Protein AF-A0A1J8QH80-F1 (afdb_monomer_lite)

Structure (mmCIF, N/CA/C/O backbone):
data_AF-A0A1J8QH80-F1
#
_entry.id   AF-A0A1J8QH80-F1
#
loop_
_atom_site.group_PDB
_atom_site.id
_atom_site.type_symbol
_atom_site.label_atom_id
_atom_site.label_alt_id
_atom_site.label_comp_id
_atom_site.label_asym_id
_atom_site.label_entity_id
_atom_site.label_seq_id
_atom_site.pdbx_PDB_ins_code
_atom_site.Cartn_x
_atom_site.Cartn_y
_atom_site.Cartn_z
_atom_site.occupancy
_atom_site.B_iso_or_equiv
_atom_site.auth_seq_id
_atom_site.auth_comp_id
_atom_site.auth_asym_id
_atom_site.auth_atom_id
_atom_site.pdbx_PDB_model_num
ATOM 1 N N . MET A 1 1 ? 34.191 3.403 3.004 1.00 44.31 1 MET A N 1
ATOM 2 C CA . MET A 1 1 ? 34.125 2.076 3.653 1.00 44.31 1 MET A CA 1
ATOM 3 C C . MET A 1 1 ? 33.315 2.224 4.932 1.00 44.31 1 MET A C 1
ATOM 5 O O . MET A 1 1 ? 33.420 3.294 5.523 1.00 44.31 1 MET A O 1
ATOM 9 N N . PRO A 1 2 ? 32.474 1.250 5.320 1.00 53.03 2 PRO A N 1
ATOM 10 C CA . PRO A 1 2 ? 31.745 1.329 6.585 1.00 53.03 2 PRO A CA 1
ATOM 11 C C . PRO A 1 2 ? 32.733 1.402 7.755 1.00 53.03 2 PRO A C 1
ATOM 13 O O . PRO A 1 2 ? 33.783 0.758 7.711 1.00 53.03 2 PRO A O 1
ATOM 16 N N . SER A 1 3 ? 32.410 2.203 8.772 1.00 62.72 3 SER A N 1
ATOM 17 C CA . SER A 1 3 ? 33.204 2.278 9.999 1.00 62.72 3 SER A CA 1
ATOM 18 C C . SER A 1 3 ? 33.305 0.889 10.642 1.00 62.72 3 SER A C 1
ATOM 20 O O . SER A 1 3 ? 32.328 0.136 10.600 1.00 62.72 3 SER A O 1
ATOM 22 N N . PRO A 1 4 ? 34.460 0.518 11.215 1.00 70.25 4 PRO A N 1
ATOM 23 C CA . PRO A 1 4 ? 34.603 -0.773 11.865 1.00 70.25 4 PRO A CA 1
ATOM 24 C C . PRO A 1 4 ? 33.692 -0.851 13.098 1.00 70.25 4 PRO A C 1
ATOM 26 O O . PRO A 1 4 ? 33.633 0.081 13.897 1.00 70.25 4 PRO A O 1
ATOM 29 N N . VAL A 1 5 ? 32.965 -1.963 13.227 1.00 77.00 5 VAL A N 1
ATOM 30 C CA . VAL A 1 5 ? 31.965 -2.194 14.279 1.00 77.00 5 VAL A CA 1
ATOM 31 C C . VAL A 1 5 ? 32.164 -3.586 14.868 1.00 77.00 5 VAL A C 1
ATOM 33 O O . VAL A 1 5 ? 32.334 -4.551 14.121 1.00 77.00 5 VAL A O 1
ATOM 36 N N . ILE A 1 6 ? 32.103 -3.692 16.195 1.00 76.94 6 ILE A N 1
ATOM 37 C CA . ILE A 1 6 ? 32.026 -4.966 16.916 1.00 76.94 6 ILE A CA 1
ATOM 38 C C . ILE A 1 6 ? 30.553 -5.328 17.106 1.00 76.94 6 ILE A C 1
ATOM 40 O O . ILE A 1 6 ? 29.747 -4.502 17.543 1.00 76.94 6 ILE A O 1
ATOM 44 N N . ASN A 1 7 ? 30.200 -6.574 16.800 1.00 77.38 7 ASN A N 1
ATOM 45 C CA . ASN A 1 7 ? 28.838 -7.066 16.985 1.00 77.38 7 ASN A CA 1
ATOM 46 C C . ASN A 1 7 ? 28.677 -7.701 18.365 1.00 77.38 7 ASN A C 1
ATOM 48 O O . ASN A 1 7 ? 29.505 -8.504 18.783 1.00 77.38 7 ASN A O 1
ATOM 52 N N . ILE A 1 8 ? 27.583 -7.402 19.052 1.00 77.81 8 ILE A N 1
ATOM 53 C CA . ILE A 1 8 ? 27.160 -8.109 20.258 1.00 77.81 8 ILE A CA 1
ATOM 54 C C . ILE A 1 8 ? 25.885 -8.857 19.925 1.00 77.81 8 ILE A C 1
ATOM 56 O O . ILE A 1 8 ? 24.910 -8.262 19.466 1.00 77.81 8 ILE A O 1
ATOM 60 N N . THR A 1 9 ? 25.905 -10.155 20.181 1.00 81.12 9 THR A N 1
ATOM 61 C CA . THR A 1 9 ? 24.781 -11.047 19.954 1.00 81.12 9 THR A CA 1
ATOM 62 C C . THR A 1 9 ? 24.302 -11.605 21.283 1.00 81.12 9 THR A C 1
ATOM 64 O O . THR A 1 9 ? 25.061 -12.281 21.978 1.00 81.12 9 THR A O 1
ATOM 67 N N . ILE A 1 10 ? 23.043 -11.344 21.633 1.00 79.56 10 ILE A N 1
ATOM 68 C CA . ILE A 1 10 ? 22.404 -11.869 22.845 1.00 79.56 10 ILE A CA 1
ATOM 69 C C . ILE A 1 10 ? 21.341 -12.892 22.435 1.00 79.56 10 ILE A C 1
ATOM 71 O O . ILE A 1 10 ? 20.421 -12.558 21.688 1.00 79.56 10 ILE A O 1
ATOM 75 N N . HIS A 1 11 ? 21.456 -14.126 22.933 1.00 78.81 11 HIS A N 1
ATOM 76 C CA . HIS A 1 11 ? 20.501 -15.214 22.701 1.00 78.81 11 HIS A CA 1
ATOM 77 C C . HIS A 1 11 ? 19.674 -15.522 23.955 1.00 78.81 11 HIS A C 1
ATOM 79 O O . HIS A 1 11 ? 20.232 -15.831 25.011 1.00 78.81 11 HIS A O 1
ATOM 85 N N . LYS A 1 12 ? 18.341 -15.530 23.816 1.00 76.50 12 LYS A N 1
ATOM 86 C CA . LYS A 1 12 ? 17.386 -16.008 24.836 1.00 76.50 12 LYS A CA 1
ATOM 87 C C . LYS A 1 12 ? 16.211 -16.718 24.158 1.00 76.50 12 LYS A C 1
ATOM 89 O O . LYS A 1 12 ? 15.495 -16.092 23.395 1.00 76.50 12 LYS A O 1
ATOM 94 N N . GLN A 1 13 ? 15.971 -18.001 24.450 1.00 61.62 13 GLN A N 1
ATOM 95 C CA . GLN A 1 13 ? 14.766 -18.744 24.004 1.00 61.62 13 GLN A CA 1
ATOM 96 C C . GLN A 1 13 ? 14.352 -18.493 22.537 1.00 61.62 13 GLN A C 1
ATOM 98 O O . GLN A 1 13 ? 13.203 -18.155 22.267 1.00 61.62 13 GLN A O 1
ATOM 103 N N . ASN A 1 14 ? 15.283 -18.641 21.591 1.00 61.81 14 ASN A N 1
ATOM 104 C CA . ASN A 1 14 ? 15.071 -18.421 20.148 1.00 61.81 14 ASN A CA 1
ATOM 105 C C . ASN A 1 14 ? 14.897 -16.959 19.697 1.00 61.81 14 ASN A C 1
ATOM 107 O O . ASN A 1 14 ? 14.688 -16.723 18.510 1.00 61.81 14 ASN A O 1
ATOM 111 N N . THR A 1 15 ? 15.030 -15.975 20.588 1.00 69.81 15 THR A N 1
ATOM 112 C CA . THR A 1 15 ? 15.207 -14.573 20.196 1.00 69.81 15 THR A CA 1
ATOM 113 C C . THR A 1 15 ? 16.693 -14.226 20.156 1.00 69.81 15 THR A C 1
ATOM 115 O O . THR A 1 15 ? 17.483 -14.665 20.999 1.00 69.81 15 THR A O 1
ATOM 118 N N . MET A 1 16 ? 17.074 -13.477 19.122 1.00 75.31 16 MET A N 1
ATOM 119 C CA . MET A 1 16 ? 18.436 -13.015 18.880 1.00 75.31 16 MET A CA 1
ATOM 120 C C . MET A 1 16 ? 18.392 -11.497 18.773 1.00 75.31 16 MET A C 1
ATOM 122 O O . MET A 1 16 ? 17.654 -10.957 17.948 1.00 75.31 16 MET A O 1
ATOM 126 N N . GLN A 1 17 ? 19.156 -10.812 19.617 1.00 78.12 17 GLN A N 1
ATOM 127 C CA . GLN A 1 17 ? 19.308 -9.368 19.528 1.00 78.12 17 GLN A CA 1
ATOM 128 C C . GLN A 1 17 ? 20.730 -9.018 19.106 1.00 78.12 17 GLN A C 1
ATOM 130 O O . GLN A 1 17 ? 21.696 -9.568 19.636 1.00 78.12 17 GLN A O 1
ATOM 135 N N . PHE A 1 18 ? 20.831 -8.070 18.177 1.00 79.19 18 PHE A N 1
ATOM 136 C CA . PHE A 1 18 ? 22.088 -7.505 17.717 1.00 79.19 18 PHE A CA 1
ATOM 137 C C . PHE A 1 18 ? 22.258 -6.101 18.282 1.00 79.19 18 PHE A C 1
ATOM 139 O O . PHE A 1 18 ? 21.361 -5.264 18.168 1.00 79.19 18 PHE A O 1
ATOM 146 N N . ARG A 1 19 ? 23.426 -5.833 18.859 1.00 78.69 19 ARG A N 1
ATOM 147 C CA . ARG A 1 19 ? 23.885 -4.479 19.168 1.00 78.69 19 ARG A CA 1
ATOM 148 C C . ARG A 1 19 ? 25.227 -4.239 18.492 1.00 78.69 19 ARG A C 1
ATOM 150 O O . ARG A 1 19 ? 26.057 -5.142 18.395 1.00 78.69 19 ARG A O 1
ATOM 157 N N . HIS A 1 20 ? 25.419 -3.019 18.016 1.00 81.88 20 HIS A N 1
ATOM 158 C CA . HIS A 1 20 ? 26.623 -2.597 17.318 1.00 81.88 20 HIS A CA 1
ATOM 159 C C . HIS A 1 20 ? 27.418 -1.655 18.207 1.00 81.88 20 HIS A C 1
ATOM 161 O O . HIS A 1 20 ? 26.863 -0.715 18.770 1.00 81.88 20 HIS A O 1
ATOM 167 N N . VAL A 1 21 ? 28.718 -1.904 18.310 1.00 80.25 21 VAL A N 1
ATOM 168 C CA . VAL A 1 21 ? 29.647 -1.046 19.037 1.00 80.25 21 VAL A CA 1
ATOM 169 C C . VAL A 1 21 ? 30.633 -0.459 18.042 1.00 80.25 21 VAL A C 1
ATOM 171 O O . VAL A 1 21 ? 31.373 -1.203 17.396 1.00 80.25 21 VAL A O 1
ATOM 174 N N . GLY A 1 22 ? 30.617 0.863 17.895 1.00 79.81 22 GLY A N 1
ATOM 175 C CA . GLY A 1 22 ? 31.534 1.574 17.011 1.00 79.81 22 GLY A CA 1
ATOM 176 C C . GLY A 1 22 ? 32.977 1.572 17.518 1.00 79.81 22 GLY A C 1
ATOM 177 O O . GLY A 1 22 ? 33.270 1.232 18.669 1.00 79.81 22 GLY A O 1
ATOM 178 N N . ALA A 1 23 ? 33.892 1.954 16.632 1.00 77.56 23 ALA A N 1
ATOM 179 C CA . ALA A 1 23 ? 35.330 1.990 16.890 1.00 77.56 23 ALA A CA 1
ATOM 180 C C . ALA A 1 23 ? 35.748 3.009 17.963 1.00 77.56 23 ALA A C 1
ATOM 182 O O . ALA A 1 23 ? 36.825 2.900 18.542 1.00 77.56 23 ALA A O 1
ATOM 183 N N . GLU A 1 24 ? 34.895 3.994 18.230 1.00 80.56 24 GLU A N 1
ATOM 184 C CA . GLU A 1 24 ? 35.058 5.011 19.263 1.00 80.56 24 GLU A CA 1
ATOM 185 C C . GLU A 1 24 ? 34.873 4.475 20.691 1.00 80.56 24 GLU A C 1
ATOM 187 O O . GLU A 1 24 ? 35.273 5.131 21.653 1.00 80.56 24 GLU A O 1
ATOM 192 N N . HIS A 1 25 ? 34.279 3.289 20.855 1.00 84.06 25 HIS A N 1
ATOM 193 C CA . HIS A 1 25 ? 34.017 2.729 22.175 1.00 84.06 25 HIS A CA 1
ATOM 194 C C . HIS A 1 25 ? 35.300 2.142 22.804 1.00 84.06 25 HIS A C 1
ATOM 196 O O . HIS A 1 25 ? 36.000 1.375 22.138 1.00 84.06 25 HIS A O 1
ATOM 202 N N . PRO A 1 26 ? 35.589 2.377 24.104 1.00 85.50 26 PRO A N 1
ATOM 203 C CA . PRO A 1 26 ? 36.808 1.884 24.764 1.00 85.50 26 PRO A CA 1
ATOM 204 C C . PRO A 1 26 ? 37.014 0.366 24.682 1.00 85.50 26 PRO A C 1
ATOM 206 O O . PRO A 1 26 ? 38.140 -0.115 24.684 1.00 85.50 26 PRO A O 1
ATOM 209 N N . ILE A 1 27 ? 35.932 -0.406 24.554 1.00 84.38 27 ILE A N 1
ATOM 210 C CA . ILE A 1 27 ? 36.013 -1.866 24.391 1.00 84.38 27 ILE A CA 1
ATOM 211 C C . ILE A 1 27 ? 36.744 -2.291 23.111 1.00 84.38 27 ILE A C 1
ATOM 213 O O . ILE A 1 27 ? 37.319 -3.376 23.054 1.00 84.38 27 ILE A O 1
ATOM 217 N N . TYR A 1 28 ? 36.748 -1.434 22.086 1.00 80.75 28 TYR A N 1
ATOM 218 C CA . TYR A 1 28 ? 37.375 -1.722 20.804 1.00 80.75 28 TYR A CA 1
ATOM 219 C C . TYR A 1 28 ? 38.892 -1.885 20.945 1.00 80.75 28 TYR A C 1
ATOM 221 O O . TYR A 1 28 ? 39.475 -2.807 20.370 1.00 80.75 28 TYR A O 1
ATOM 229 N N . SER A 1 29 ? 39.536 -1.049 21.768 1.00 82.81 29 SER A N 1
ATOM 230 C CA . SER A 1 29 ? 40.974 -1.159 22.037 1.00 82.81 29 SER A CA 1
ATOM 231 C C . SER A 1 29 ? 41.316 -2.422 22.831 1.00 82.81 29 SER A C 1
ATOM 233 O O . SER A 1 29 ? 42.349 -3.034 22.567 1.00 82.81 29 SER A O 1
ATOM 235 N N . ARG A 1 30 ? 40.428 -2.871 23.728 1.00 85.75 30 ARG A N 1
ATOM 236 C CA . ARG A 1 30 ? 40.592 -4.115 24.500 1.00 85.75 30 ARG A CA 1
ATOM 237 C C . ARG A 1 30 ? 40.484 -5.369 23.646 1.00 85.75 30 ARG A C 1
ATOM 239 O O . ARG A 1 30 ? 41.291 -6.283 23.791 1.00 85.75 30 ARG A O 1
ATOM 246 N N . VAL A 1 31 ? 39.536 -5.397 22.710 1.00 82.69 31 VAL A N 1
ATOM 247 C CA . VAL A 1 31 ? 39.432 -6.487 21.727 1.00 82.69 31 VAL A CA 1
ATOM 248 C C . VAL A 1 31 ? 40.674 -6.532 20.832 1.00 82.69 31 VAL A C 1
ATOM 250 O O . VAL A 1 31 ? 41.188 -7.613 20.557 1.00 82.69 31 VAL A O 1
ATOM 253 N N . LEU A 1 32 ? 41.197 -5.371 20.424 1.00 81.19 32 LEU A N 1
ATOM 254 C CA . LEU A 1 32 ? 42.428 -5.287 19.635 1.00 81.19 32 LEU A CA 1
ATOM 255 C C . LEU A 1 32 ? 43.661 -5.777 20.412 1.00 81.19 32 LEU A C 1
ATOM 257 O O . LEU A 1 32 ? 44.496 -6.480 19.850 1.00 81.19 32 LEU A O 1
ATOM 261 N N . GLU A 1 33 ? 43.782 -5.403 21.687 1.00 82.81 33 GLU A N 1
ATOM 262 C CA . GLU A 1 33 ? 44.852 -5.857 22.585 1.00 82.81 33 GLU A CA 1
ATOM 263 C C . GLU A 1 33 ? 44.856 -7.389 22.703 1.00 82.81 33 GLU A C 1
ATOM 265 O O . GLU A 1 33 ? 45.895 -8.029 22.533 1.00 82.81 33 GLU A O 1
ATOM 270 N N . LEU A 1 34 ? 43.673 -7.978 22.888 1.00 81.25 34 LEU A N 1
ATOM 271 C CA . LEU A 1 34 ? 43.482 -9.422 22.967 1.00 81.25 34 LEU A CA 1
ATOM 272 C C . LEU A 1 34 ? 43.808 -10.136 21.647 1.00 81.25 34 LEU A C 1
ATOM 274 O O . LEU A 1 34 ? 44.538 -11.125 21.657 1.00 81.25 34 LEU A O 1
ATOM 278 N N . ALA A 1 35 ? 43.332 -9.618 20.511 1.00 78.56 35 ALA A N 1
ATOM 279 C CA . ALA A 1 35 ? 43.624 -10.184 19.194 1.00 78.56 35 ALA A CA 1
ATOM 280 C C . ALA A 1 35 ? 45.133 -10.191 18.894 1.00 78.56 35 ALA A C 1
ATOM 282 O O . ALA A 1 35 ? 45.676 -11.210 18.472 1.00 78.56 35 ALA A O 1
ATOM 283 N N . LYS A 1 36 ? 45.837 -9.087 19.187 1.00 78.12 36 LYS A N 1
ATOM 284 C CA . LYS A 1 36 ? 47.296 -8.995 19.011 1.00 78.12 36 LYS A CA 1
ATOM 285 C C . LYS A 1 36 ? 48.046 -10.007 19.872 1.00 78.12 36 LYS A C 1
ATOM 287 O O . LYS A 1 36 ? 48.988 -10.634 19.391 1.00 78.12 36 LYS A O 1
ATOM 292 N N . ALA A 1 37 ? 47.638 -10.175 21.127 1.00 77.69 37 ALA A N 1
ATOM 293 C CA . ALA A 1 37 ? 48.304 -11.094 22.042 1.00 77.69 37 ALA A CA 1
ATOM 294 C C . ALA A 1 37 ? 48.151 -12.564 21.622 1.00 77.69 37 ALA A C 1
ATOM 296 O O . ALA A 1 37 ? 49.091 -13.339 21.786 1.00 77.69 37 ALA A O 1
ATOM 297 N N . LEU A 1 38 ? 47.002 -12.934 21.048 1.00 74.00 38 LEU A N 1
ATOM 298 C CA . LEU A 1 38 ? 46.764 -14.281 20.526 1.00 74.00 38 LEU A CA 1
ATOM 299 C C . LEU A 1 38 ? 47.641 -14.578 19.303 1.00 74.00 38 LEU A C 1
ATOM 301 O O . LEU A 1 38 ? 48.344 -15.581 19.301 1.00 74.00 38 LEU A O 1
ATOM 305 N N . VAL A 1 39 ? 47.716 -13.658 18.335 1.00 69.94 39 VAL A N 1
ATOM 306 C CA . VAL A 1 39 ? 48.561 -13.832 17.135 1.00 69.94 39 VAL A CA 1
ATOM 307 C C . VAL A 1 39 ? 50.055 -13.875 17.469 1.00 69.94 39 VAL A C 1
ATOM 309 O O . VAL A 1 39 ? 50.809 -14.620 16.855 1.00 69.94 39 VAL A O 1
ATOM 312 N N . THR A 1 40 ? 50.502 -13.091 18.454 1.00 68.38 40 THR A N 1
ATOM 313 C CA . THR A 1 40 ? 51.934 -13.004 18.801 1.00 68.38 40 THR A CA 1
ATOM 314 C C . THR A 1 40 ? 52.459 -14.275 19.477 1.00 68.38 40 THR A C 1
ATOM 316 O O . THR A 1 40 ? 53.655 -14.553 19.412 1.00 68.38 40 THR A O 1
ATOM 319 N N . ARG A 1 41 ? 51.598 -15.042 20.157 1.00 63.34 41 ARG A N 1
ATOM 320 C CA . ARG A 1 41 ? 52.035 -16.178 20.976 1.00 63.34 41 ARG A CA 1
ATOM 321 C C . ARG A 1 41 ? 52.285 -17.447 20.170 1.00 63.34 41 ARG A C 1
ATOM 323 O O . ARG A 1 41 ? 53.174 -18.208 20.541 1.00 63.34 41 ARG A O 1
ATOM 330 N N . ASP A 1 42 ? 51.514 -17.693 19.117 1.00 53.16 42 ASP A N 1
ATOM 331 C CA . ASP A 1 42 ? 51.436 -19.049 18.574 1.00 53.16 42 ASP A CA 1
ATOM 332 C C . ASP A 1 42 ? 52.659 -19.489 17.764 1.00 53.16 42 ASP A C 1
ATOM 334 O O . ASP A 1 42 ? 52.729 -20.656 17.396 1.00 53.16 42 ASP A O 1
ATOM 338 N N . GLY A 1 43 ? 53.643 -18.621 17.482 1.00 50.00 43 GLY A N 1
ATOM 339 C CA . GLY A 1 43 ? 54.776 -19.010 16.628 1.00 50.00 43 GLY A CA 1
ATOM 340 C C . GLY A 1 43 ? 54.306 -19.669 15.322 1.00 50.00 43 GLY A C 1
ATOM 341 O O . GLY A 1 43 ? 54.993 -20.531 14.779 1.00 50.00 43 GLY A O 1
ATOM 342 N N . VAL A 1 44 ? 53.089 -19.322 14.886 1.00 49.50 44 VAL A N 1
ATOM 343 C CA . VAL A 1 44 ? 52.448 -19.838 13.687 1.00 49.50 44 VAL A CA 1
ATOM 344 C C . VAL A 1 44 ? 53.186 -19.188 12.541 1.00 49.50 44 VAL A C 1
ATOM 346 O O . VAL A 1 44 ? 52.927 -18.039 12.184 1.00 49.50 44 VAL A O 1
ATOM 349 N N . ASP A 1 45 ? 54.152 -19.930 12.014 1.00 46.50 45 ASP A N 1
ATOM 350 C CA . ASP A 1 45 ? 54.667 -19.715 10.675 1.00 46.50 45 ASP A CA 1
ATOM 351 C C . ASP A 1 45 ? 53.461 -19.574 9.715 1.00 46.50 45 ASP A C 1
ATOM 353 O O . ASP A 1 45 ? 52.618 -20.464 9.571 1.00 46.50 45 ASP A O 1
ATOM 357 N N . ASP A 1 46 ? 53.384 -18.396 9.096 1.00 51.44 46 ASP A N 1
ATOM 358 C CA . ASP A 1 46 ? 52.759 -18.070 7.809 1.00 51.44 46 ASP A CA 1
ATOM 359 C C . ASP A 1 46 ? 51.231 -17.981 7.608 1.00 51.44 46 ASP A C 1
ATOM 361 O O . ASP A 1 46 ? 50.831 -17.613 6.503 1.00 51.44 46 ASP A O 1
ATOM 365 N N . MET A 1 47 ? 50.339 -18.216 8.582 1.00 51.44 47 MET A N 1
ATOM 366 C CA . MET A 1 47 ? 48.895 -18.313 8.238 1.00 51.44 47 MET A CA 1
ATOM 367 C C . MET A 1 47 ? 47.952 -17.175 8.666 1.00 51.44 47 MET A C 1
ATOM 369 O O . MET A 1 47 ? 46.917 -17.045 8.013 1.00 51.44 47 MET A O 1
ATOM 373 N N . VAL A 1 48 ? 48.227 -16.361 9.699 1.00 56.81 48 VAL A N 1
ATOM 374 C CA . VAL A 1 48 ? 47.336 -15.240 10.100 1.00 56.81 48 VAL A CA 1
ATOM 375 C C . VAL A 1 48 ? 48.143 -14.051 10.626 1.00 56.81 48 VAL A C 1
ATOM 377 O O . VAL A 1 48 ? 48.777 -14.143 11.675 1.00 56.81 48 VAL A O 1
ATOM 380 N N . THR A 1 49 ? 48.099 -12.909 9.939 1.00 60.84 49 THR A N 1
ATOM 381 C CA . THR A 1 49 ? 48.731 -11.671 10.432 1.00 60.84 49 THR A CA 1
ATOM 382 C C . THR A 1 49 ? 47.851 -10.943 11.468 1.00 60.84 49 THR A C 1
ATOM 384 O O . THR A 1 49 ? 46.624 -11.060 11.426 1.00 60.84 49 THR A O 1
ATOM 387 N N . PRO A 1 50 ? 48.416 -10.138 12.396 1.00 57.97 50 PRO A N 1
ATOM 388 C CA . PRO A 1 50 ? 47.623 -9.330 13.335 1.00 57.97 50 PRO A CA 1
ATOM 389 C C . PRO A 1 50 ? 46.618 -8.392 12.646 1.00 57.97 50 PRO A C 1
ATOM 391 O O . PRO A 1 50 ? 45.580 -8.066 13.221 1.00 57.97 50 PRO A O 1
ATOM 394 N N . ASP A 1 51 ? 46.915 -7.998 11.405 1.00 59.50 51 ASP A N 1
ATOM 395 C CA . ASP A 1 51 ? 46.072 -7.148 10.565 1.00 59.50 51 ASP A CA 1
ATOM 396 C C . ASP A 1 51 ? 44.884 -7.907 9.933 1.00 59.50 51 ASP A C 1
ATOM 398 O O . ASP A 1 51 ? 43.950 -7.276 9.443 1.00 59.50 51 ASP A O 1
ATOM 402 N N . GLU A 1 52 ? 44.860 -9.247 9.974 1.00 60.19 52 GLU A N 1
ATOM 403 C CA . GLU A 1 52 ? 43.736 -10.079 9.506 1.00 60.19 52 GLU A CA 1
ATOM 404 C C . GLU A 1 52 ? 42.647 -10.287 10.575 1.00 60.19 52 GLU A C 1
ATOM 406 O O . GLU A 1 52 ? 41.470 -10.481 10.242 1.00 60.19 52 GLU A O 1
ATOM 411 N N . LEU A 1 53 ? 43.008 -10.189 11.861 1.00 61.81 53 LEU A N 1
ATOM 412 C CA . LEU A 1 53 ? 42.096 -10.264 13.012 1.00 61.81 53 LEU A CA 1
ATOM 413 C C . LEU A 1 53 ? 41.718 -8.867 13.511 1.00 61.81 53 LEU A C 1
ATOM 415 O O . LEU A 1 53 ? 41.892 -8.511 14.679 1.00 61.81 53 LEU A O 1
ATOM 419 N N . LEU A 1 54 ? 41.175 -8.057 12.601 1.00 67.94 54 LEU A N 1
ATOM 420 C CA . LEU A 1 54 ? 40.672 -6.729 12.939 1.00 67.94 54 LEU A CA 1
ATOM 421 C C . LEU A 1 54 ? 39.492 -6.825 13.921 1.00 67.94 54 LEU A C 1
ATOM 423 O O . LEU A 1 54 ? 38.632 -7.697 13.764 1.00 67.94 54 LEU A O 1
ATOM 427 N N . PRO A 1 55 ? 39.345 -5.884 14.871 1.00 61.22 55 PRO A N 1
ATOM 428 C CA . PRO A 1 55 ? 38.215 -5.895 15.800 1.00 61.22 55 PRO A CA 1
ATOM 429 C C . PRO A 1 55 ? 36.848 -5.771 15.101 1.00 61.22 55 PRO A C 1
ATOM 431 O O . PRO A 1 55 ? 35.845 -6.239 15.626 1.00 61.22 55 PRO A O 1
ATOM 434 N N . SER A 1 56 ? 36.788 -5.248 13.871 1.00 64.06 56 SER A N 1
ATOM 435 C CA . SER A 1 56 ? 35.590 -5.278 13.007 1.00 64.06 56 SER A CA 1
ATOM 436 C C . SER A 1 56 ? 35.104 -6.682 12.618 1.00 64.06 56 SER A C 1
ATOM 438 O O . SER A 1 56 ? 34.014 -6.843 12.055 1.00 64.06 56 SER A O 1
ATOM 440 N N . HIS A 1 57 ? 35.925 -7.703 12.859 1.00 71.00 57 HIS A N 1
ATOM 441 C CA . HIS A 1 57 ? 35.618 -9.115 12.645 1.00 71.00 57 HIS A CA 1
ATOM 442 C C . HIS A 1 57 ? 35.401 -9.868 13.967 1.00 71.00 57 HIS A C 1
ATOM 444 O O . HIS A 1 57 ? 35.255 -11.091 13.967 1.00 71.00 57 HIS A O 1
ATOM 450 N N . ALA A 1 58 ? 35.341 -9.143 15.086 1.00 71.25 58 ALA A N 1
ATOM 451 C CA . ALA A 1 58 ? 34.997 -9.688 16.385 1.00 71.25 58 ALA A CA 1
ATOM 452 C C . ALA A 1 58 ? 33.482 -9.644 16.628 1.00 71.25 58 ALA A C 1
ATOM 454 O O . ALA A 1 58 ? 32.783 -8.703 16.231 1.00 71.25 58 ALA A O 1
ATOM 455 N N . SER A 1 59 ? 32.976 -10.654 17.329 1.00 76.50 59 SER A N 1
ATOM 456 C CA . SER A 1 59 ? 31.606 -10.666 17.829 1.00 76.50 59 SER A CA 1
ATOM 457 C C . SER A 1 59 ? 31.522 -11.241 19.235 1.00 76.50 59 SER A C 1
ATOM 459 O O . SER A 1 59 ? 31.959 -12.365 19.470 1.00 76.50 59 SER A O 1
ATOM 461 N N . PHE A 1 60 ? 30.911 -10.501 20.155 1.00 75.19 60 PHE A N 1
ATOM 462 C CA . PHE A 1 60 ? 30.529 -11.021 21.462 1.00 75.19 6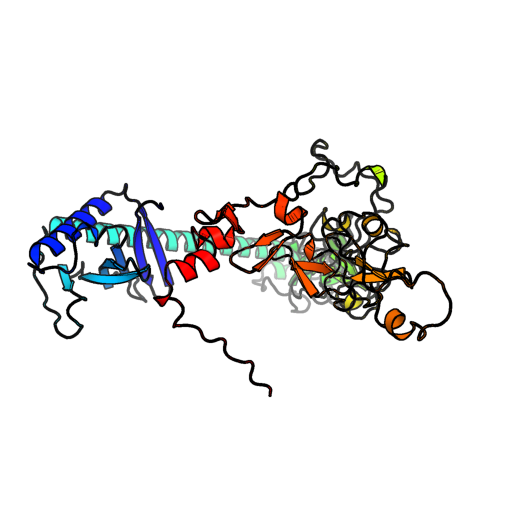0 PHE A CA 1
ATOM 463 C C . PHE A 1 60 ? 29.271 -11.878 21.343 1.00 75.19 60 PHE A C 1
ATOM 465 O O . PHE A 1 60 ? 28.319 -11.511 20.651 1.00 75.19 60 PHE A O 1
ATOM 472 N N . LEU A 1 61 ? 29.263 -12.997 22.056 1.00 77.19 61 LEU A N 1
ATOM 473 C CA . LEU A 1 61 ? 28.156 -13.928 22.168 1.00 77.19 61 LEU A CA 1
ATOM 474 C C . LEU A 1 61 ? 27.757 -14.065 23.639 1.00 77.19 61 LEU A C 1
ATOM 476 O O . LEU A 1 61 ? 28.511 -14.588 24.452 1.00 77.19 61 LEU A O 1
ATOM 480 N N . ALA A 1 62 ? 26.550 -13.636 23.983 1.00 71.38 62 ALA A N 1
ATOM 481 C CA . ALA A 1 62 ? 25.956 -13.867 25.291 1.00 71.38 62 ALA A CA 1
ATOM 482 C C . ALA A 1 62 ? 24.785 -14.844 25.149 1.00 71.38 62 ALA A C 1
ATOM 484 O O . ALA A 1 62 ? 23.834 -14.571 24.419 1.00 71.38 62 ALA A O 1
ATOM 485 N N . ILE A 1 63 ? 24.828 -15.971 25.859 1.00 75.06 63 ILE A N 1
ATOM 486 C CA . ILE A 1 63 ? 23.724 -16.937 25.911 1.00 75.06 63 ILE A CA 1
ATOM 487 C C . ILE A 1 63 ? 23.100 -16.871 27.295 1.00 75.06 63 ILE A C 1
ATOM 489 O O . ILE A 1 63 ? 23.781 -17.057 28.307 1.00 75.06 63 ILE A O 1
ATOM 493 N N . LEU A 1 64 ? 21.800 -16.603 27.334 1.00 70.19 64 LEU A N 1
ATOM 494 C CA . LEU A 1 64 ? 21.018 -16.528 28.556 1.00 70.19 64 LEU A CA 1
ATOM 495 C C . LEU A 1 64 ? 20.225 -17.815 28.764 1.00 70.19 64 LEU A C 1
ATOM 497 O O . LEU A 1 64 ? 19.670 -18.385 27.823 1.00 70.19 64 LEU A O 1
ATOM 501 N N . ASN A 1 65 ? 20.106 -18.223 30.026 1.00 72.94 65 ASN A N 1
ATOM 502 C CA . ASN A 1 65 ? 19.181 -19.261 30.436 1.00 72.94 65 ASN A CA 1
ATOM 503 C C . ASN A 1 65 ? 17.777 -18.864 29.997 1.00 72.94 65 ASN A C 1
ATOM 505 O O . ASN A 1 65 ? 17.303 -17.760 30.270 1.00 72.94 65 ASN A O 1
ATOM 509 N N . ALA A 1 66 ? 17.122 -19.815 29.355 1.00 63.03 66 ALA A N 1
ATOM 510 C CA . ALA A 1 66 ? 15.786 -19.681 28.847 1.00 63.03 66 ALA A CA 1
ATOM 511 C C . ALA A 1 66 ? 14.785 -19.148 29.893 1.00 63.03 66 ALA A C 1
ATOM 513 O O . ALA A 1 66 ? 14.122 -18.139 29.675 1.00 63.03 66 ALA A O 1
ATOM 514 N N . THR A 1 67 ? 14.700 -19.810 31.044 1.00 61.19 67 THR A N 1
ATOM 515 C CA . THR A 1 67 ? 13.663 -19.570 32.052 1.00 61.19 67 THR A CA 1
ATOM 516 C C . THR A 1 67 ? 14.031 -18.471 33.038 1.00 61.19 67 THR A C 1
ATOM 518 O O . THR A 1 67 ? 13.158 -17.721 33.463 1.00 61.19 67 THR A O 1
ATOM 521 N N . THR A 1 68 ? 15.308 -18.347 33.399 1.00 68.94 68 THR A N 1
ATOM 522 C CA . THR A 1 68 ? 15.752 -17.396 34.434 1.00 68.94 68 THR A CA 1
ATOM 523 C C . THR A 1 68 ? 16.384 -16.127 33.867 1.00 68.94 68 THR A C 1
ATOM 525 O O . THR A 1 68 ? 16.680 -15.199 34.618 1.00 68.94 68 THR A O 1
ATOM 528 N N . ALA A 1 69 ? 16.636 -16.082 32.553 1.00 65.94 69 ALA A N 1
ATOM 529 C CA . ALA A 1 69 ? 17.400 -15.030 31.882 1.00 65.94 69 ALA A CA 1
ATOM 530 C C . ALA A 1 69 ? 18.793 -14.783 32.502 1.00 65.94 69 ALA A C 1
ATOM 532 O O . ALA A 1 69 ? 19.385 -13.721 32.307 1.00 65.94 69 ALA A O 1
ATOM 533 N N . VAL A 1 70 ? 19.334 -15.728 33.275 1.00 77.25 70 VAL A N 1
ATOM 534 C CA . VAL A 1 70 ? 20.683 -15.648 33.854 1.00 77.25 70 VAL A CA 1
ATOM 535 C C . VAL A 1 70 ? 21.716 -15.949 32.772 1.00 77.25 70 VAL A C 1
ATOM 537 O O . VAL A 1 70 ? 21.512 -16.854 31.970 1.00 77.25 70 VAL A O 1
ATOM 540 N N . LEU A 1 71 ? 22.823 -15.205 32.738 1.00 78.06 71 LEU A N 1
ATOM 541 C CA . LEU A 1 71 ? 23.907 -15.428 31.777 1.00 78.06 71 LEU A CA 1
ATOM 542 C C . LEU A 1 71 ? 24.522 -16.822 31.975 1.00 78.06 71 LEU A C 1
ATOM 544 O O . LEU A 1 71 ? 25.073 -17.107 33.033 1.00 78.06 71 LEU A O 1
ATOM 548 N N . GLN A 1 72 ? 24.406 -17.684 30.964 1.00 79.69 72 GLN A N 1
ATOM 549 C CA . GLN A 1 72 ? 24.963 -19.043 30.954 1.00 79.69 72 GLN A CA 1
ATOM 550 C C . GLN A 1 72 ? 26.310 -19.100 30.249 1.00 79.69 72 GLN A C 1
ATOM 552 O O . GLN A 1 72 ? 27.219 -19.787 30.704 1.00 79.69 72 GLN A O 1
ATOM 557 N N . HIS A 1 73 ? 26.444 -18.366 29.146 1.00 81.00 73 HIS A N 1
ATOM 558 C CA . HIS A 1 73 ? 27.670 -18.314 28.366 1.00 81.00 73 HIS A CA 1
ATOM 559 C C . HIS A 1 73 ? 27.989 -16.874 27.985 1.00 81.00 73 HIS A C 1
ATOM 561 O O . HIS A 1 73 ? 27.104 -16.135 27.557 1.00 81.00 73 HIS A O 1
ATOM 567 N N . CYS A 1 74 ? 29.252 -16.501 28.138 1.00 83.00 74 CYS A N 1
ATOM 568 C CA . CYS A 1 74 ? 29.802 -15.241 27.675 1.00 83.00 74 CYS A CA 1
ATOM 569 C C . CYS A 1 74 ? 31.029 -15.578 26.831 1.00 83.00 74 CYS A C 1
ATOM 571 O O . CYS A 1 74 ? 32.017 -16.092 27.352 1.00 83.00 74 CYS A O 1
ATOM 573 N N . GLY A 1 75 ? 30.917 -15.362 25.529 1.00 83.81 75 GLY A N 1
ATOM 574 C CA . GLY A 1 75 ? 31.901 -15.719 24.526 1.00 83.81 75 GLY A CA 1
ATOM 575 C C . GLY A 1 75 ? 32.346 -14.496 23.734 1.00 83.81 75 GLY A C 1
ATOM 576 O O . GLY A 1 75 ? 31.554 -13.589 23.486 1.00 83.81 75 GLY A O 1
ATOM 577 N N . LEU A 1 76 ? 33.596 -14.471 23.291 1.00 83.50 76 LEU A N 1
ATOM 578 C CA . LEU A 1 76 ? 34.062 -13.567 22.242 1.00 83.50 76 LEU A CA 1
ATOM 579 C C . LEU A 1 76 ? 34.593 -14.409 21.087 1.00 83.50 76 LEU A C 1
ATOM 581 O O . LEU A 1 76 ? 35.516 -15.200 21.262 1.00 83.50 76 LEU A O 1
ATOM 585 N N . HIS A 1 77 ? 33.992 -14.252 19.914 1.00 84.56 77 HIS A N 1
ATOM 586 C CA . HIS A 1 77 ? 34.436 -14.899 18.688 1.00 84.56 77 HIS A CA 1
ATOM 587 C C . HIS A 1 77 ? 35.285 -13.911 17.898 1.00 84.56 77 HIS A C 1
ATOM 589 O O . HIS A 1 77 ? 34.810 -12.834 17.532 1.00 84.56 77 HIS A O 1
ATOM 595 N N . LEU A 1 78 ? 36.529 -14.280 17.616 1.00 81.56 78 LEU A N 1
ATOM 596 C CA . LEU A 1 78 ? 37.405 -13.537 16.717 1.00 81.56 78 LEU A CA 1
ATOM 597 C C . LEU A 1 78 ? 37.429 -14.261 15.378 1.00 81.56 78 LEU A C 1
ATOM 599 O O . LEU A 1 78 ? 37.800 -15.433 15.311 1.00 81.56 78 LEU A O 1
ATOM 603 N N . SER A 1 79 ? 36.999 -13.572 14.325 1.00 81.94 79 SER A N 1
ATOM 604 C CA . SER A 1 79 ? 36.922 -14.144 12.984 1.00 81.94 79 SER A CA 1
ATOM 605 C C . SER A 1 79 ? 37.947 -13.517 12.055 1.00 81.94 79 SER A C 1
ATOM 607 O O . SER A 1 79 ? 38.279 -12.340 12.182 1.00 81.94 79 SER A O 1
ATOM 609 N N . ARG A 1 80 ? 38.373 -14.283 11.057 1.00 78.88 80 ARG A N 1
ATOM 610 C CA . ARG A 1 80 ? 39.084 -13.775 9.888 1.00 78.88 80 ARG A CA 1
ATOM 611 C C . ARG A 1 80 ? 38.114 -13.625 8.723 1.00 78.88 80 ARG A C 1
ATOM 613 O O . ARG A 1 80 ? 37.242 -14.472 8.528 1.00 78.88 80 ARG A O 1
ATOM 620 N N . LEU A 1 81 ? 38.262 -12.551 7.952 1.00 73.56 81 LEU A N 1
ATOM 621 C CA . LEU A 1 81 ? 37.553 -12.381 6.687 1.00 73.56 81 LEU A CA 1
ATOM 622 C C . LEU A 1 81 ? 38.393 -12.987 5.564 1.00 73.56 81 LEU A C 1
ATOM 624 O O . LEU A 1 81 ? 39.519 -12.550 5.346 1.00 73.56 81 LEU A O 1
ATOM 628 N N . ASP A 1 82 ? 37.843 -13.955 4.841 1.00 70.12 82 ASP A N 1
ATOM 629 C CA . ASP A 1 82 ? 38.455 -14.436 3.607 1.00 70.12 82 ASP A CA 1
ATOM 630 C C . ASP A 1 82 ? 38.266 -13.372 2.502 1.00 70.12 82 ASP A C 1
ATOM 632 O O . ASP A 1 82 ? 37.123 -13.056 2.141 1.00 70.12 82 ASP A O 1
ATOM 636 N N . PRO A 1 83 ? 39.354 -12.791 1.962 1.00 63.28 83 PRO A N 1
ATOM 637 C CA . PRO A 1 83 ? 39.271 -11.733 0.959 1.00 63.28 83 PRO A CA 1
ATOM 638 C C . PRO A 1 83 ? 38.653 -12.199 -0.369 1.00 63.28 83 PRO A C 1
ATOM 640 O O . PRO A 1 83 ? 38.113 -11.366 -1.099 1.00 63.28 83 PRO A O 1
ATOM 643 N N . LEU A 1 84 ? 38.694 -13.500 -0.681 1.00 66.44 84 LEU A N 1
ATOM 644 C CA . LEU A 1 84 ? 38.173 -14.060 -1.930 1.00 66.44 84 LEU A CA 1
ATOM 645 C C . LEU A 1 84 ? 36.691 -14.437 -1.822 1.00 66.44 84 LEU A C 1
ATOM 647 O O . LEU A 1 84 ? 35.913 -14.117 -2.720 1.00 66.44 84 LEU A O 1
ATOM 651 N N . SER A 1 85 ? 36.275 -15.078 -0.724 1.00 70.00 85 SER A N 1
ATOM 652 C CA . SER A 1 85 ? 34.885 -15.535 -0.540 1.00 70.00 85 SER A CA 1
ATOM 653 C C . SER A 1 85 ? 33.988 -14.546 0.215 1.00 70.00 85 SER A C 1
ATOM 655 O O . SER A 1 85 ? 32.765 -14.705 0.222 1.00 70.00 85 SER A O 1
ATOM 657 N N . ARG A 1 86 ? 34.573 -13.526 0.866 1.00 67.88 86 ARG A N 1
ATOM 658 C CA . ARG A 1 86 ? 33.915 -12.638 1.847 1.00 67.88 86 ARG A CA 1
ATOM 659 C C . ARG A 1 86 ? 33.268 -13.381 3.025 1.00 67.88 86 ARG A C 1
ATOM 661 O O . ARG A 1 86 ? 32.480 -12.779 3.760 1.00 67.88 86 ARG A O 1
ATOM 668 N N . GLN A 1 87 ? 33.573 -14.662 3.222 1.00 71.25 87 GLN A N 1
ATOM 669 C CA . GLN A 1 87 ? 33.084 -15.420 4.367 1.00 71.25 87 GLN A CA 1
ATOM 670 C C . GLN A 1 87 ? 33.938 -15.127 5.601 1.00 71.25 87 GLN A C 1
ATOM 672 O O . GLN A 1 87 ? 35.139 -14.868 5.510 1.00 71.25 87 GLN A O 1
ATOM 677 N N . ARG A 1 88 ? 33.290 -15.132 6.769 1.00 73.31 88 ARG A N 1
ATOM 678 C CA . ARG A 1 88 ? 33.957 -14.991 8.063 1.00 73.31 88 ARG A CA 1
ATOM 679 C C . ARG A 1 88 ? 34.158 -16.373 8.658 1.00 73.31 88 ARG A C 1
ATOM 681 O O . ARG A 1 88 ? 33.179 -17.077 8.892 1.00 73.31 88 ARG A O 1
ATOM 688 N N . THR A 1 89 ? 35.402 -16.714 8.948 1.00 76.75 89 THR A N 1
ATOM 689 C CA . THR A 1 89 ? 35.750 -17.963 9.626 1.00 76.75 89 THR A CA 1
ATOM 690 C C . THR A 1 89 ? 36.172 -17.629 11.045 1.00 76.75 89 THR A C 1
ATOM 692 O O . THR A 1 89 ? 37.081 -16.823 11.235 1.00 76.75 89 THR A O 1
ATOM 695 N N . VAL A 1 90 ? 35.495 -18.203 12.043 1.00 76.25 90 VAL A N 1
ATOM 696 C CA . VAL A 1 90 ? 35.868 -18.022 13.454 1.00 76.25 90 VAL A CA 1
ATOM 697 C C . VAL A 1 90 ? 37.205 -18.719 13.685 1.00 76.25 90 VAL A C 1
ATOM 699 O O . VAL A 1 90 ? 37.314 -19.922 13.472 1.00 76.25 90 VAL A O 1
ATOM 702 N N . CYS A 1 91 ? 38.210 -17.957 14.103 1.00 72.62 91 CYS A N 1
ATOM 703 C CA . CYS A 1 91 ? 39.540 -18.468 14.423 1.00 72.62 91 CYS A CA 1
ATOM 704 C C . CYS A 1 91 ? 39.637 -18.801 15.912 1.00 72.62 91 CYS A C 1
ATOM 706 O O . CYS A 1 91 ? 40.089 -19.879 16.273 1.00 72.62 91 CYS A O 1
ATOM 708 N N . PHE A 1 92 ? 39.126 -17.917 16.773 1.00 76.94 92 PHE A N 1
ATOM 709 C CA . PHE A 1 92 ? 39.189 -18.093 18.224 1.00 76.94 92 PHE A CA 1
ATOM 710 C C . PHE A 1 92 ? 37.821 -17.916 18.869 1.00 76.94 92 PHE A C 1
ATOM 712 O O . PHE A 1 92 ? 37.081 -16.990 18.530 1.00 76.94 92 PHE A O 1
ATOM 719 N N . THR A 1 93 ? 37.521 -18.771 19.844 1.00 80.12 93 THR A N 1
ATOM 720 C CA . THR A 1 93 ? 36.371 -18.642 20.742 1.00 80.12 93 THR A CA 1
ATOM 721 C C . THR A 1 93 ? 36.870 -18.483 22.169 1.00 80.12 93 THR A C 1
ATOM 723 O O . THR A 1 93 ? 37.477 -19.389 22.729 1.00 80.12 93 THR A O 1
ATOM 726 N N . ILE A 1 94 ? 36.612 -17.330 22.773 1.00 81.31 94 ILE A N 1
ATOM 727 C CA . ILE A 1 94 ? 37.096 -16.990 24.111 1.00 81.31 94 ILE A CA 1
ATOM 728 C C . ILE A 1 94 ? 35.933 -17.101 25.080 1.00 81.31 94 ILE A C 1
ATOM 730 O O . ILE A 1 94 ? 34.997 -16.311 25.009 1.00 81.31 94 ILE A O 1
ATOM 734 N N . ASN A 1 95 ? 35.989 -18.069 25.988 1.00 82.06 95 ASN A N 1
ATOM 735 C CA . ASN A 1 95 ? 34.995 -18.249 27.030 1.00 82.06 95 ASN A CA 1
ATOM 736 C C . ASN A 1 95 ? 35.322 -17.333 28.217 1.00 82.06 95 ASN A C 1
ATOM 738 O O . ASN A 1 95 ? 36.138 -17.665 29.075 1.00 82.06 95 ASN A O 1
ATOM 742 N N . LEU A 1 96 ? 34.653 -16.185 28.275 1.00 79.88 96 LEU A N 1
ATOM 743 C CA . LEU A 1 96 ? 34.830 -15.161 29.305 1.00 79.88 96 LEU A CA 1
ATOM 744 C C . LEU A 1 96 ? 34.290 -15.592 30.679 1.00 79.88 96 LEU A C 1
ATOM 746 O O . LEU A 1 96 ? 34.566 -14.931 31.673 1.00 79.88 96 LEU A O 1
ATOM 750 N N . ASN A 1 97 ? 33.526 -16.688 30.776 1.00 78.25 97 ASN A N 1
ATOM 751 C CA . ASN A 1 97 ? 33.108 -17.225 32.078 1.00 78.25 97 ASN A CA 1
ATOM 752 C C . ASN A 1 97 ? 34.222 -18.016 32.761 1.00 78.25 97 ASN A C 1
ATOM 754 O O . ASN A 1 97 ? 34.340 -17.968 33.981 1.00 78.25 97 ASN A O 1
ATOM 758 N N . HIS A 1 98 ? 35.002 -18.753 31.972 1.00 79.12 98 HIS A N 1
ATOM 759 C CA . HIS A 1 98 ? 36.067 -19.620 32.470 1.00 79.12 98 HIS A CA 1
ATOM 760 C C . HIS A 1 98 ? 37.459 -19.019 32.267 1.00 79.12 98 HIS A C 1
ATOM 762 O O . HIS A 1 98 ? 38.426 -19.578 32.768 1.00 79.12 98 HIS A O 1
ATOM 768 N N . MET A 1 99 ? 37.551 -17.889 31.557 1.00 79.12 99 MET A N 1
ATOM 769 C CA . MET A 1 99 ? 38.806 -17.279 31.123 1.00 79.12 99 MET A CA 1
ATOM 770 C C . MET A 1 99 ? 39.668 -18.300 30.371 1.00 79.12 99 MET A C 1
ATOM 772 O O . MET A 1 99 ? 40.803 -18.570 30.743 1.00 79.12 99 MET A O 1
ATOM 776 N N . VAL A 1 100 ? 39.101 -18.897 29.318 1.00 77.38 100 VAL A N 1
ATOM 777 C CA . VAL A 1 100 ? 39.780 -19.890 28.467 1.00 77.38 100 VAL A CA 1
ATOM 778 C C . VAL A 1 100 ? 39.606 -19.518 26.997 1.00 77.38 100 VAL A C 1
ATOM 780 O O . VAL A 1 100 ? 38.558 -19.000 26.606 1.00 77.38 100 VAL A O 1
ATOM 783 N N . VAL A 1 101 ? 40.629 -19.776 26.180 1.00 77.44 101 VAL A N 1
ATOM 784 C CA . VAL A 1 101 ? 40.605 -19.573 24.725 1.00 77.44 101 VAL A CA 1
ATOM 785 C C . VAL A 1 101 ? 40.614 -20.920 24.028 1.00 77.44 101 VAL A C 1
ATOM 787 O O . VAL A 1 101 ? 41.509 -21.724 24.261 1.00 77.44 101 VAL A O 1
ATOM 790 N N . ASN A 1 102 ? 39.661 -21.107 23.122 1.00 76.75 102 ASN A N 1
ATOM 791 C CA . ASN A 1 102 ? 39.604 -22.236 22.211 1.00 76.75 102 ASN A CA 1
ATOM 792 C C . ASN A 1 102 ? 40.034 -21.773 20.820 1.00 76.75 102 ASN A C 1
ATOM 794 O O . ASN A 1 102 ? 39.405 -20.882 20.239 1.00 76.75 102 ASN A O 1
ATOM 798 N N . ASP A 1 103 ? 41.087 -22.386 20.291 1.00 74.19 103 ASP A N 1
ATOM 799 C CA . ASP A 1 103 ? 41.482 -22.232 18.895 1.00 74.19 103 ASP A CA 1
ATOM 800 C C . ASP A 1 103 ? 40.643 -23.180 18.028 1.00 74.19 103 ASP A C 1
ATOM 802 O O . ASP A 1 103 ? 40.733 -24.401 18.132 1.00 74.19 103 ASP A O 1
ATOM 806 N N . VAL A 1 104 ? 39.779 -22.605 17.194 1.00 72.94 104 VAL A N 1
ATOM 807 C CA . VAL A 1 104 ? 38.858 -23.351 16.323 1.00 72.94 104 VAL A CA 1
ATOM 808 C C . VAL A 1 104 ? 39.560 -23.782 15.028 1.00 72.94 104 VAL A C 1
ATOM 810 O O . VAL A 1 104 ? 39.070 -24.659 14.316 1.00 72.94 104 VAL A O 1
ATOM 813 N N . SER A 1 105 ? 40.723 -23.201 14.716 1.00 66.12 105 SER A N 1
ATOM 814 C CA . SER A 1 105 ? 41.458 -23.460 13.476 1.00 66.12 105 SER A CA 1
ATOM 815 C C . SER A 1 105 ? 42.189 -24.811 13.452 1.00 66.12 105 SER A C 1
ATOM 817 O O . SER A 1 105 ? 42.478 -25.320 12.369 1.00 66.12 105 SER A O 1
ATOM 819 N N . LEU A 1 106 ? 42.406 -25.438 14.615 1.00 60.50 106 LEU A N 1
ATOM 820 C CA . LEU A 1 106 ? 43.139 -26.706 14.769 1.00 60.50 106 LEU A CA 1
ATOM 821 C C . LEU A 1 106 ? 42.265 -27.979 14.696 1.00 60.50 106 LEU A C 1
ATOM 823 O O . LEU A 1 106 ? 42.781 -29.088 14.839 1.00 60.50 106 LEU A O 1
ATOM 827 N N . GLY A 1 107 ? 40.962 -27.846 14.416 1.00 56.16 107 GLY A N 1
ATOM 828 C CA . GLY A 1 107 ? 40.009 -28.964 14.358 1.00 56.16 107 GLY A CA 1
ATOM 829 C C . GLY A 1 107 ? 39.411 -29.322 15.727 1.00 56.16 107 GLY A C 1
ATOM 830 O O . GLY A 1 107 ? 40.046 -29.165 16.765 1.00 56.16 107 GLY A O 1
ATOM 831 N N . SER A 1 108 ? 38.160 -29.799 15.737 1.00 52.09 108 SER A N 1
ATOM 832 C CA . SER A 1 108 ? 37.312 -29.975 16.935 1.00 52.09 108 SER A CA 1
ATOM 833 C C . SER A 1 108 ? 37.834 -30.939 18.005 1.00 52.09 108 SER A C 1
ATOM 835 O O . SER A 1 108 ? 37.292 -30.959 19.109 1.00 52.09 108 SER A O 1
ATOM 837 N N . ASP A 1 109 ? 38.851 -31.740 17.690 1.00 49.59 109 ASP A N 1
ATOM 838 C CA . ASP A 1 109 ? 39.230 -32.907 18.493 1.00 49.59 109 ASP A CA 1
ATOM 839 C C . ASP A 1 109 ? 40.418 -32.637 19.434 1.00 49.59 109 ASP A C 1
ATOM 841 O O . ASP A 1 109 ? 40.743 -33.480 20.267 1.00 49.59 109 ASP A O 1
ATOM 845 N N . ASN A 1 110 ? 41.023 -31.445 19.365 1.00 49.03 110 ASN A N 1
ATOM 846 C CA . ASN A 1 110 ? 42.080 -30.994 20.273 1.00 49.03 110 ASN A CA 1
ATOM 847 C C . ASN A 1 110 ? 41.685 -29.661 20.928 1.00 49.03 110 ASN A C 1
ATOM 849 O O . ASN A 1 110 ? 42.241 -28.610 20.618 1.00 49.03 110 ASN A O 1
ATOM 853 N N . ILE A 1 111 ? 40.719 -29.698 21.853 1.00 51.66 111 ILE A N 1
ATOM 854 C CA . ILE A 1 111 ? 40.463 -28.570 22.762 1.00 51.66 111 ILE A CA 1
ATOM 855 C C . ILE A 1 111 ? 41.607 -28.536 23.773 1.00 51.66 111 ILE A C 1
ATOM 857 O O . ILE A 1 111 ? 41.569 -29.167 24.827 1.00 51.66 111 ILE A O 1
ATOM 861 N N . SER A 1 112 ? 42.675 -27.844 23.425 1.00 53.34 112 SER A N 1
ATOM 862 C CA . SER A 1 112 ? 43.724 -27.501 24.367 1.00 53.34 112 SER A CA 1
ATOM 863 C C . SER A 1 112 ? 43.315 -26.222 25.092 1.00 53.34 112 SER A C 1
ATOM 865 O O . SER A 1 112 ? 43.434 -25.127 24.547 1.00 53.34 112 SER A O 1
ATOM 867 N N . ASP A 1 113 ? 42.811 -26.375 26.321 1.00 56.44 113 ASP A N 1
ATOM 868 C CA . ASP A 1 113 ? 42.554 -25.275 27.254 1.00 56.44 113 ASP A CA 1
ATOM 869 C C . ASP A 1 113 ? 43.884 -24.579 27.577 1.00 56.44 113 ASP A C 1
ATOM 871 O O . ASP A 1 113 ? 44.627 -24.981 28.477 1.00 56.44 113 ASP A O 1
ATOM 875 N N . PHE A 1 114 ? 44.239 -23.553 26.807 1.00 59.12 114 PHE A N 1
ATOM 876 C CA . PHE A 1 114 ? 45.484 -22.831 27.030 1.00 59.12 114 PHE A CA 1
ATOM 877 C C . PHE A 1 114 ? 45.274 -21.663 28.005 1.00 59.12 114 PHE A C 1
ATOM 879 O O . PHE A 1 114 ? 44.333 -20.882 27.827 1.00 59.12 114 PHE A O 1
ATOM 886 N N . PRO A 1 115 ? 46.177 -21.452 28.984 1.00 57.75 115 PRO A N 1
ATOM 887 C CA . PRO A 1 115 ? 46.157 -20.244 29.806 1.00 57.75 115 PRO A CA 1
ATOM 888 C C . PRO A 1 115 ? 46.381 -19.013 28.919 1.00 57.75 115 PRO A C 1
ATOM 890 O O . PRO A 1 115 ? 47.190 -19.057 27.993 1.00 57.75 115 PRO A O 1
ATOM 893 N N . LEU A 1 116 ? 45.658 -17.918 29.159 1.00 60.38 116 LEU A N 1
ATOM 894 C CA . LEU A 1 116 ? 45.706 -16.733 28.297 1.00 60.38 116 LEU A CA 1
ATOM 895 C C . LEU A 1 116 ? 47.058 -15.997 28.360 1.00 60.38 116 LEU A C 1
ATOM 897 O O . LEU A 1 116 ? 47.609 -15.835 29.445 1.00 60.38 116 LEU A O 1
ATOM 901 N N . PRO A 1 117 ? 47.557 -15.450 27.232 1.00 60.22 117 PRO A N 1
ATOM 902 C CA . PRO A 1 117 ? 48.697 -14.526 27.223 1.00 60.22 117 PRO A CA 1
ATOM 903 C C . PRO A 1 117 ? 48.356 -13.097 27.673 1.00 60.22 117 PRO A C 1
ATOM 905 O O . PRO A 1 117 ? 49.220 -12.224 27.648 1.00 60.22 117 PRO A O 1
ATOM 908 N N . VAL A 1 118 ? 47.100 -12.832 28.031 1.00 65.69 118 VAL A N 1
ATOM 909 C CA . VAL A 1 118 ? 46.584 -11.485 28.299 1.00 65.69 118 VAL A CA 1
ATOM 910 C C . VAL A 1 118 ? 46.318 -11.315 29.783 1.00 65.69 118 VAL A C 1
ATOM 912 O O . VAL A 1 118 ? 45.939 -12.268 30.462 1.00 65.69 118 VAL A O 1
ATOM 915 N N . SER A 1 119 ? 46.505 -10.093 30.286 1.00 75.44 119 SER A N 1
ATOM 916 C CA . SER A 1 119 ? 46.183 -9.776 31.674 1.00 75.44 119 SER A CA 1
ATOM 917 C C . SER A 1 119 ? 44.714 -10.089 31.979 1.00 75.44 119 SER A C 1
ATOM 919 O O . SER A 1 119 ? 43.812 -9.740 31.213 1.00 75.44 119 SER A O 1
ATOM 921 N N . GLU A 1 120 ? 44.473 -10.723 33.126 1.00 78.81 120 GLU A N 1
ATOM 922 C CA . GLU A 1 120 ? 43.132 -11.044 33.629 1.00 78.81 120 GLU A CA 1
ATOM 923 C C . GLU A 1 120 ? 42.216 -9.805 33.662 1.00 78.81 120 GLU A C 1
ATOM 925 O O . GLU A 1 120 ? 41.021 -9.900 33.388 1.00 78.81 120 GLU A O 1
ATOM 930 N N . GLY A 1 121 ? 42.797 -8.618 33.881 1.00 82.69 121 GLY A N 1
ATOM 931 C CA . GLY A 1 121 ? 42.091 -7.337 33.859 1.00 82.69 121 GLY A CA 1
ATOM 932 C C . GLY A 1 121 ? 41.381 -7.036 32.535 1.00 82.69 121 GLY A C 1
ATOM 933 O O . GLY A 1 121 ? 40.228 -6.616 32.555 1.00 82.69 121 GLY A O 1
ATOM 934 N N . VAL A 1 122 ? 42.005 -7.312 31.383 1.00 81.94 122 VAL A N 1
ATOM 935 C CA . VAL A 1 122 ? 41.380 -7.061 30.068 1.00 81.94 122 VAL A CA 1
ATOM 936 C C . VAL A 1 122 ? 40.158 -7.957 29.870 1.00 81.94 122 VAL A C 1
ATOM 938 O O . VAL A 1 122 ? 39.123 -7.498 29.398 1.00 81.94 122 VAL A O 1
ATOM 941 N N . LEU A 1 123 ? 40.241 -9.228 30.260 1.00 80.81 123 LEU A N 1
ATOM 942 C CA . LEU A 1 123 ? 39.130 -10.171 30.102 1.00 80.81 123 LEU A CA 1
ATOM 943 C C . LEU A 1 123 ? 37.974 -9.865 31.051 1.00 80.81 123 LEU A C 1
ATOM 945 O O . LEU A 1 123 ? 36.815 -10.002 30.661 1.00 80.81 123 LEU A O 1
ATOM 949 N N . MET A 1 124 ? 38.284 -9.410 32.266 1.00 84.50 124 MET A N 1
ATOM 950 C CA . MET A 1 124 ? 37.286 -8.915 33.209 1.00 84.50 124 MET A CA 1
ATOM 951 C C . MET A 1 124 ? 36.562 -7.683 32.659 1.00 84.50 124 MET A C 1
ATOM 953 O O . MET A 1 124 ? 35.335 -7.666 32.667 1.00 84.50 124 MET A O 1
ATOM 957 N N . GLU A 1 125 ? 37.279 -6.714 32.078 1.00 86.50 125 GLU A N 1
ATOM 958 C CA . GLU A 1 125 ? 36.659 -5.556 31.413 1.00 86.50 125 GLU A CA 1
ATOM 959 C C . GLU A 1 125 ? 35.730 -5.982 30.259 1.00 86.50 125 GLU A C 1
ATOM 961 O O . GLU A 1 125 ? 34.614 -5.470 30.134 1.00 86.50 125 GLU A O 1
ATOM 966 N N . LEU A 1 126 ? 36.151 -6.953 29.435 1.00 83.00 126 LEU A N 1
ATOM 967 C CA . LEU A 1 126 ? 35.319 -7.502 28.357 1.00 83.00 126 LEU A CA 1
ATOM 968 C C . LEU A 1 126 ? 34.061 -8.19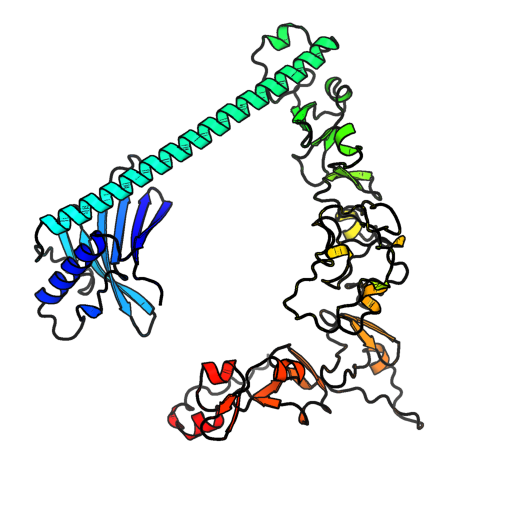8 28.890 1.00 83.00 126 LEU A C 1
ATOM 970 O O . LEU A 1 126 ? 32.965 -8.003 28.360 1.00 83.00 126 LEU A O 1
ATOM 974 N N . ARG A 1 127 ? 34.206 -8.996 29.949 1.00 84.44 127 ARG A N 1
ATOM 975 C CA . ARG A 1 127 ? 33.098 -9.698 30.599 1.00 84.44 127 ARG A CA 1
ATOM 976 C C . ARG A 1 127 ? 32.101 -8.721 31.218 1.00 84.44 127 ARG A C 1
ATOM 978 O O . ARG A 1 127 ? 30.900 -8.858 30.984 1.00 84.44 127 ARG A O 1
ATOM 985 N N . ASP A 1 128 ? 32.584 -7.738 31.969 1.00 87.56 128 ASP A N 1
ATOM 986 C CA . ASP A 1 128 ? 31.753 -6.735 32.637 1.00 87.56 128 ASP A CA 1
ATOM 987 C C . ASP A 1 128 ? 31.004 -5.872 31.622 1.00 87.56 128 ASP A C 1
ATOM 989 O O . ASP A 1 128 ? 29.822 -5.576 31.809 1.00 87.56 128 ASP A O 1
ATOM 993 N N . PHE A 1 129 ? 31.642 -5.552 30.495 1.00 86.56 129 PHE A N 1
ATOM 994 C CA . PHE A 1 129 ? 30.984 -4.878 29.385 1.00 86.56 129 PHE A CA 1
ATOM 995 C C . PHE A 1 129 ? 29.803 -5.689 28.829 1.00 86.56 129 PHE A C 1
ATOM 997 O O . PHE A 1 129 ? 28.696 -5.157 28.708 1.00 86.56 129 PHE A O 1
ATOM 1004 N N . VAL A 1 130 ? 29.992 -6.984 28.542 1.00 82.44 130 VAL A N 1
ATOM 1005 C CA . VAL A 1 130 ? 28.905 -7.851 28.052 1.00 82.44 130 VAL A CA 1
ATOM 1006 C C . VAL A 1 130 ? 27.789 -7.987 29.096 1.00 82.44 130 VAL A C 1
ATOM 1008 O O . VAL A 1 130 ? 26.610 -7.913 28.746 1.00 82.44 130 VAL A O 1
ATOM 1011 N N . ILE A 1 131 ? 28.127 -8.117 30.384 1.00 86.56 131 ILE A N 1
ATOM 1012 C CA . ILE A 1 131 ? 27.144 -8.141 31.482 1.00 86.56 131 ILE A CA 1
ATOM 1013 C C . ILE A 1 131 ? 26.353 -6.827 31.545 1.00 86.56 131 ILE A C 1
ATOM 1015 O O . ILE A 1 131 ? 25.130 -6.853 31.725 1.00 86.56 131 ILE A O 1
ATOM 1019 N N . GLY A 1 132 ? 27.017 -5.684 31.367 1.00 86.81 132 GLY A N 1
ATOM 1020 C CA . GLY A 1 132 ? 26.381 -4.370 31.298 1.00 86.81 132 GLY A CA 1
ATOM 1021 C C . GLY A 1 132 ? 25.365 -4.281 30.158 1.00 86.81 132 GLY A C 1
ATOM 1022 O O . GLY A 1 132 ? 24.225 -3.878 30.386 1.00 86.81 132 GLY A O 1
ATOM 1023 N N . GLN A 1 133 ? 25.740 -4.753 28.966 1.00 85.38 133 GLN A N 1
ATOM 1024 C CA . GLN A 1 133 ? 24.871 -4.784 27.782 1.00 85.38 133 GLN A CA 1
ATOM 1025 C C . GLN A 1 133 ? 23.657 -5.705 27.967 1.00 85.38 133 GLN A C 1
ATOM 1027 O O . GLN A 1 133 ? 22.531 -5.322 27.655 1.00 85.38 133 GLN A O 1
ATOM 1032 N N . VAL A 1 134 ? 23.855 -6.890 28.552 1.00 84.56 134 VAL A N 1
ATOM 1033 C CA . VAL A 1 134 ? 22.759 -7.802 28.923 1.00 84.56 134 VAL A CA 1
ATOM 1034 C C . VAL A 1 134 ? 21.818 -7.158 29.944 1.00 84.56 134 VAL A C 1
ATOM 1036 O O . VAL A 1 134 ? 20.601 -7.315 29.855 1.00 84.56 134 VAL A O 1
ATOM 1039 N N . SER A 1 135 ? 22.363 -6.438 30.925 1.00 86.69 135 SER A N 1
ATOM 1040 C CA . SER A 1 135 ? 21.571 -5.795 31.979 1.00 86.69 135 SER A CA 1
ATOM 1041 C C . SER A 1 135 ? 20.742 -4.628 31.448 1.00 86.69 135 SER A C 1
ATOM 1043 O O . SER A 1 135 ? 19.600 -4.451 31.860 1.00 86.69 135 SER A O 1
ATOM 1045 N N . GLU A 1 136 ? 21.299 -3.840 30.531 1.00 87.12 136 GLU A N 1
ATOM 1046 C CA . GLU A 1 136 ? 20.573 -2.783 29.829 1.00 87.12 136 GLU A CA 1
ATOM 1047 C C . GLU A 1 136 ? 19.446 -3.353 28.974 1.00 87.12 136 GLU A C 1
ATOM 1049 O O . GLU A 1 136 ? 18.303 -2.931 29.121 1.00 87.12 136 GLU A O 1
ATOM 1054 N N . TRP A 1 137 ? 19.732 -4.389 28.184 1.00 84.56 137 TRP A N 1
ATOM 1055 C CA . TRP A 1 137 ? 18.711 -5.063 27.393 1.00 84.56 137 TRP A CA 1
ATOM 1056 C C . TRP A 1 137 ? 17.538 -5.580 28.239 1.00 84.56 137 TRP A C 1
ATOM 1058 O O . TRP A 1 137 ? 16.381 -5.395 27.865 1.00 84.56 137 TRP A O 1
ATOM 1068 N N . LYS A 1 138 ? 17.811 -6.177 29.408 1.00 85.38 138 LYS A N 1
ATOM 1069 C CA . LYS A 1 138 ? 16.754 -6.617 30.333 1.00 85.38 138 LYS A CA 1
ATOM 1070 C C . LYS A 1 138 ? 15.868 -5.464 30.805 1.00 85.38 138 LYS A C 1
ATOM 1072 O O . LYS A 1 138 ? 14.657 -5.643 30.883 1.00 85.38 138 LYS A O 1
ATOM 1077 N N . ARG A 1 139 ? 16.456 -4.302 31.115 1.00 88.38 139 ARG A N 1
ATOM 1078 C CA . ARG A 1 139 ? 15.695 -3.109 31.523 1.00 88.38 139 ARG A CA 1
ATOM 1079 C C . ARG A 1 139 ? 14.826 -2.587 30.385 1.00 88.38 139 ARG A C 1
ATOM 1081 O O . ARG A 1 139 ? 13.677 -2.238 30.631 1.00 88.38 139 ARG A O 1
ATOM 1088 N N . ASP A 1 140 ? 15.344 -2.576 29.159 1.00 87.00 140 ASP A N 1
ATOM 1089 C CA . ASP A 1 140 ? 14.575 -2.168 27.980 1.00 87.00 140 ASP A CA 1
ATOM 1090 C C . ASP A 1 140 ? 13.398 -3.127 27.731 1.00 87.00 140 ASP A C 1
ATOM 1092 O O . ASP A 1 140 ? 12.276 -2.679 27.503 1.00 87.00 140 ASP A O 1
ATOM 1096 N N . GLU A 1 141 ? 13.621 -4.445 27.830 1.00 84.69 141 GLU A N 1
ATOM 1097 C CA . GLU A 1 141 ? 12.573 -5.470 27.685 1.00 84.69 141 GLU A CA 1
ATOM 1098 C C . GLU A 1 141 ? 11.484 -5.316 28.762 1.00 84.69 141 GLU A C 1
ATOM 1100 O O . GLU A 1 141 ? 10.289 -5.398 28.471 1.00 84.69 141 GLU A O 1
ATOM 1105 N N . GLU A 1 142 ? 11.881 -5.076 30.013 1.00 87.50 142 GLU A N 1
ATOM 1106 C CA . GLU A 1 142 ? 10.958 -4.849 31.127 1.00 87.50 142 GLU A CA 1
ATOM 1107 C C . GLU A 1 142 ? 10.179 -3.538 30.964 1.00 87.50 142 GLU A C 1
ATOM 1109 O O . GLU A 1 142 ? 8.963 -3.517 31.159 1.00 87.50 142 GLU A O 1
ATOM 1114 N N . SER A 1 143 ? 10.845 -2.467 30.528 1.00 89.12 143 SER A N 1
ATOM 1115 C CA . SER A 1 143 ? 10.212 -1.179 30.245 1.00 89.12 143 SER A CA 1
ATOM 1116 C C . SER A 1 143 ? 9.186 -1.290 29.117 1.00 89.12 143 SER A C 1
ATOM 1118 O O . SER A 1 143 ? 8.049 -0.851 29.286 1.00 89.12 143 SER A O 1
ATOM 1120 N N . GLN A 1 144 ? 9.530 -1.960 28.012 1.00 87.25 144 GLN A N 1
ATOM 1121 C CA . GLN A 1 144 ? 8.602 -2.214 26.907 1.00 87.25 144 GLN A CA 1
ATOM 1122 C C . GLN A 1 144 ? 7.402 -3.051 27.352 1.00 87.25 144 GLN A C 1
ATOM 1124 O O . GLN A 1 144 ? 6.266 -2.750 26.986 1.00 87.25 144 GLN A O 1
ATOM 1129 N N . ARG A 1 145 ? 7.631 -4.085 28.168 1.00 87.38 145 ARG A N 1
ATOM 1130 C CA . ARG A 1 145 ? 6.558 -4.912 28.731 1.00 87.38 145 ARG A CA 1
ATOM 1131 C C . ARG A 1 145 ? 5.629 -4.087 29.617 1.00 87.38 145 ARG A C 1
ATOM 1133 O O . ARG A 1 145 ? 4.414 -4.191 29.475 1.00 87.38 145 ARG A O 1
ATOM 1140 N N . HIS A 1 146 ? 6.185 -3.251 30.489 1.00 91.69 146 HIS A N 1
ATOM 1141 C CA . HIS A 1 146 ? 5.408 -2.378 31.362 1.00 91.69 146 HIS A CA 1
ATOM 1142 C C . HIS A 1 146 ? 4.609 -1.332 30.571 1.00 91.69 146 HIS A C 1
ATOM 1144 O O . HIS A 1 146 ? 3.441 -1.081 30.872 1.00 91.69 146 HIS A O 1
ATOM 1150 N N . GLU A 1 147 ? 5.197 -0.754 29.523 1.00 90.88 147 GLU A N 1
ATOM 1151 C CA . GLU A 1 147 ? 4.512 0.181 28.631 1.00 90.88 147 GLU A CA 1
ATOM 1152 C C . GLU A 1 147 ? 3.354 -0.501 27.887 1.00 90.88 147 GLU A C 1
ATOM 1154 O O . GLU A 1 147 ? 2.247 0.038 27.836 1.00 90.88 147 GLU A O 1
ATOM 1159 N N . GLN A 1 148 ? 3.574 -1.707 27.353 1.00 88.12 148 GLN A N 1
ATOM 1160 C CA . GLN A 1 148 ? 2.529 -2.505 26.707 1.00 88.12 148 GLN A CA 1
ATOM 1161 C C . GLN A 1 148 ? 1.408 -2.874 27.683 1.00 88.12 148 GLN A C 1
ATOM 1163 O O . GLN A 1 148 ? 0.235 -2.734 27.340 1.00 88.12 148 GLN A O 1
ATOM 1168 N N . GLU A 1 149 ? 1.743 -3.293 28.904 1.00 92.12 149 GLU A N 1
ATOM 1169 C CA . GLU A 1 149 ? 0.758 -3.612 29.939 1.00 92.12 149 GLU A CA 1
ATOM 1170 C C . GLU A 1 149 ? -0.057 -2.374 30.339 1.00 92.12 149 GLU A C 1
ATOM 1172 O O . GLU A 1 149 ? -1.277 -2.446 30.484 1.00 92.12 149 GLU A O 1
ATOM 1177 N N . THR A 1 150 ? 0.596 -1.219 30.463 1.00 92.94 150 THR A N 1
ATOM 1178 C CA . THR A 1 150 ? -0.068 0.052 30.776 1.00 92.94 150 THR A CA 1
ATOM 1179 C C . THR A 1 150 ? -1.011 0.469 29.649 1.00 92.94 150 THR A C 1
ATOM 1181 O O . THR A 1 150 ? -2.170 0.793 29.910 1.00 92.94 150 THR A O 1
ATOM 1184 N N . LYS A 1 151 ? -0.561 0.388 28.390 1.00 90.88 151 LYS A N 1
ATOM 1185 C CA . LYS A 1 151 ? -1.396 0.639 27.204 1.00 90.88 151 LYS A CA 1
ATOM 1186 C C . LYS A 1 151 ? -2.596 -0.308 27.148 1.00 90.88 151 LYS A C 1
ATOM 1188 O O . LYS A 1 151 ? -3.706 0.131 26.862 1.00 90.88 151 LYS A O 1
ATOM 1193 N N . TRP A 1 152 ? -2.391 -1.588 27.458 1.00 85.62 152 TRP A N 1
ATOM 1194 C CA . TRP A 1 152 ? -3.461 -2.583 27.520 1.00 85.62 152 TRP A CA 1
ATOM 1195 C C . TRP A 1 152 ? -4.491 -2.268 28.614 1.00 85.62 152 TRP A C 1
ATOM 1197 O O . TRP A 1 152 ? -5.691 -2.288 28.343 1.00 85.62 152 TRP A O 1
ATOM 1207 N N . LYS A 1 153 ? -4.045 -1.921 29.831 1.00 90.44 153 LYS A N 1
ATOM 1208 C CA . LYS A 1 153 ? -4.935 -1.529 30.940 1.00 90.44 153 LYS A CA 1
ATOM 1209 C C . LYS A 1 153 ? -5.751 -0.282 30.603 1.00 90.44 153 LYS A C 1
ATOM 1211 O O . LYS A 1 153 ? -6.966 -0.294 30.774 1.00 90.44 153 LYS A O 1
ATOM 1216 N N . GLN A 1 154 ? -5.107 0.751 30.059 1.00 89.62 154 GLN A N 1
ATOM 1217 C CA . GLN A 1 154 ? -5.789 1.969 29.609 1.00 89.62 154 GLN A CA 1
ATOM 1218 C C . GLN A 1 154 ? -6.837 1.671 28.529 1.00 89.62 154 GLN A C 1
ATOM 1220 O O . GLN A 1 154 ? -7.939 2.220 28.559 1.00 89.62 154 GLN A O 1
ATOM 1225 N N . GLU A 1 155 ? -6.528 0.776 27.589 1.00 86.25 155 GLU A N 1
ATOM 1226 C CA . GLU A 1 155 ? -7.478 0.361 26.559 1.00 86.25 155 GLU A CA 1
ATOM 1227 C C . GLU A 1 155 ? -8.673 -0.414 27.132 1.00 86.25 155 GLU A C 1
ATOM 1229 O O . GLU A 1 155 ? -9.813 -0.173 26.728 1.00 86.25 155 GLU A O 1
ATOM 1234 N N . GLN A 1 156 ? -8.446 -1.307 28.099 1.00 84.75 156 GLN A N 1
ATOM 1235 C CA . GLN A 1 156 ? -9.534 -1.991 28.799 1.00 84.75 156 GLN A CA 1
ATOM 1236 C C . GLN A 1 156 ? -10.428 -1.022 29.578 1.00 84.75 156 GLN A C 1
ATOM 1238 O O . GLN A 1 156 ? -11.652 -1.121 29.494 1.00 84.75 156 GLN A O 1
ATOM 1243 N N . GLU A 1 157 ? -9.846 -0.072 30.311 1.00 87.50 157 GLU A N 1
ATOM 1244 C CA . GLU A 1 157 ? -10.609 0.945 31.044 1.00 87.50 157 GLU A CA 1
ATOM 1245 C C . GLU A 1 157 ? -11.450 1.805 30.098 1.00 87.50 157 GLU A C 1
ATOM 1247 O O . GLU A 1 157 ? -12.632 2.042 30.363 1.00 87.50 157 GLU A O 1
ATOM 1252 N N . ARG A 1 158 ? -10.879 2.200 28.952 1.00 85.88 158 ARG A N 1
ATOM 1253 C CA . ARG A 1 158 ? -11.593 2.925 27.896 1.00 85.88 158 ARG A CA 1
ATOM 1254 C C . ARG A 1 158 ? -12.780 2.122 27.364 1.00 85.88 158 ARG A C 1
ATOM 1256 O O . ARG A 1 158 ? -13.897 2.632 27.350 1.00 85.88 158 ARG A O 1
ATOM 1263 N N . ARG A 1 159 ? -12.570 0.849 27.001 1.00 82.12 159 ARG A N 1
ATOM 1264 C CA . ARG A 1 159 ? -13.647 -0.057 26.557 1.00 82.12 159 ARG A CA 1
ATOM 1265 C C . ARG A 1 159 ? -14.758 -0.161 27.594 1.00 82.12 159 ARG A C 1
ATOM 1267 O O . ARG A 1 159 ? -15.923 0.022 27.255 1.00 82.12 159 ARG A O 1
ATOM 1274 N N . ARG A 1 160 ? -14.400 -0.365 28.864 1.00 84.25 160 ARG A N 1
ATOM 1275 C CA . ARG A 1 160 ? -15.366 -0.452 29.964 1.00 84.25 160 ARG A CA 1
ATOM 1276 C C . ARG A 1 160 ? -16.185 0.832 30.102 1.00 84.25 160 ARG A C 1
ATOM 1278 O O . ARG A 1 160 ? -17.405 0.759 30.241 1.00 84.25 160 ARG A O 1
ATOM 1285 N N . ALA A 1 161 ? -15.543 1.999 30.046 1.00 85.50 161 ALA A N 1
ATOM 1286 C CA . ALA A 1 161 ? -16.228 3.288 30.127 1.00 85.50 161 ALA A CA 1
ATOM 1287 C C . ALA A 1 161 ? -17.236 3.479 28.981 1.00 85.50 161 ALA A C 1
ATOM 1289 O O . ALA A 1 161 ? -18.367 3.917 29.212 1.00 85.50 161 ALA A O 1
ATOM 1290 N N . ASP A 1 162 ? -16.856 3.091 27.765 1.00 84.19 162 ASP A N 1
ATOM 1291 C CA . ASP A 1 162 ? -17.703 3.187 26.578 1.00 84.19 162 ASP A CA 1
ATOM 1292 C C . ASP A 1 162 ? -18.891 2.209 26.624 1.00 84.19 162 ASP A C 1
ATOM 1294 O O . ASP A 1 162 ? -20.013 2.589 26.271 1.00 84.19 162 ASP A O 1
ATOM 1298 N N . THR A 1 163 ? -18.691 0.982 27.119 1.00 85.00 163 THR A N 1
ATOM 1299 C CA . THR A 1 163 ? -19.788 0.031 27.359 1.00 85.00 163 THR A CA 1
ATOM 1300 C C . THR A 1 163 ? -20.748 0.565 28.420 1.00 85.00 163 THR A C 1
ATOM 1302 O O . THR A 1 163 ? -21.959 0.563 28.207 1.00 85.00 163 THR A O 1
ATOM 1305 N N . ILE A 1 164 ? -20.245 1.107 29.535 1.00 86.50 164 ILE A N 1
ATOM 1306 C CA . ILE A 1 164 ? -21.090 1.724 30.573 1.00 86.50 164 ILE A CA 1
ATOM 1307 C C . ILE A 1 164 ? -21.903 2.888 29.989 1.00 86.50 164 ILE A C 1
ATOM 1309 O O . ILE A 1 164 ? -23.089 3.035 30.294 1.00 86.50 164 ILE A O 1
ATOM 1313 N N . ALA A 1 165 ? -21.302 3.718 29.134 1.00 87.38 165 ALA A N 1
ATOM 1314 C CA . ALA A 1 165 ? -22.011 4.807 28.468 1.00 87.38 165 ALA A CA 1
ATOM 1315 C C . ALA A 1 165 ? -23.159 4.290 27.584 1.00 87.38 165 ALA A C 1
ATOM 1317 O O . ALA A 1 165 ? -24.241 4.882 27.579 1.00 87.38 165 ALA A O 1
ATOM 1318 N N . PHE A 1 166 ? -22.953 3.174 26.885 1.00 88.19 166 PHE A N 1
ATOM 1319 C CA . PHE A 1 166 ? -23.992 2.498 26.114 1.00 88.19 166 PHE A CA 1
ATOM 1320 C C . PHE A 1 166 ? -25.097 1.907 27.003 1.00 88.19 166 PHE A C 1
ATOM 1322 O O . PHE A 1 166 ? -26.272 2.187 26.767 1.00 88.19 166 PHE A O 1
ATOM 1329 N N . LEU A 1 167 ? -24.752 1.197 28.082 1.00 87.25 167 LEU A N 1
ATOM 1330 C CA . LEU A 1 167 ? -25.726 0.660 29.044 1.00 87.25 167 LEU A CA 1
ATOM 1331 C C . LEU A 1 167 ? -26.584 1.766 29.673 1.00 87.25 167 LEU A C 1
ATOM 1333 O O . LEU A 1 167 ? -27.796 1.614 29.809 1.00 87.25 167 LEU A O 1
ATOM 1337 N N . ARG A 1 168 ? -25.991 2.925 29.984 1.00 88.31 168 ARG A N 1
ATOM 1338 C CA . ARG A 1 168 ? -26.739 4.099 30.465 1.00 88.31 168 ARG A CA 1
ATOM 1339 C C . ARG A 1 168 ? -27.742 4.614 29.432 1.00 88.31 168 ARG A C 1
ATOM 1341 O O . ARG A 1 168 ? -28.796 5.105 29.825 1.00 88.31 168 ARG A O 1
ATOM 1348 N N . ARG A 1 169 ? -27.440 4.531 28.130 1.00 88.31 169 ARG A N 1
ATOM 1349 C CA . ARG A 1 169 ? -28.403 4.881 27.068 1.00 88.31 169 ARG A CA 1
ATOM 1350 C C . ARG A 1 169 ? -29.553 3.878 27.013 1.00 88.31 169 ARG A C 1
ATOM 1352 O O . ARG A 1 169 ? -30.690 4.315 26.906 1.00 88.31 169 ARG A O 1
ATOM 1359 N N . LEU A 1 170 ? -29.272 2.578 27.156 1.00 89.38 170 LEU A N 1
ATOM 1360 C CA . LEU A 1 170 ? -30.312 1.543 27.248 1.00 89.38 170 LEU A CA 1
ATOM 1361 C C . LEU A 1 170 ? -31.239 1.776 28.448 1.00 89.38 170 LEU A C 1
ATOM 1363 O O . LEU A 1 170 ? -32.455 1.726 28.298 1.00 89.38 170 LEU A O 1
ATOM 1367 N N . ALA A 1 171 ? -30.668 2.074 29.618 1.00 88.69 171 ALA A N 1
ATOM 1368 C CA . ALA A 1 171 ? -31.431 2.313 30.841 1.00 88.69 171 ALA A CA 1
ATOM 1369 C C . ALA A 1 171 ? -32.316 3.564 30.734 1.00 88.69 171 ALA A C 1
ATOM 1371 O O . ALA A 1 171 ? -33.457 3.549 31.170 1.00 88.69 171 ALA A O 1
ATOM 1372 N N . LYS A 1 172 ? -31.825 4.638 30.096 1.00 89.44 172 LYS A N 1
ATOM 1373 C CA . LYS A 1 172 ? -32.618 5.856 29.833 1.00 89.44 172 LYS A CA 1
ATOM 1374 C C . LYS A 1 172 ? -33.826 5.627 28.922 1.00 89.44 172 LYS A C 1
ATOM 1376 O O . LYS A 1 172 ? -34.714 6.470 28.899 1.00 89.44 172 LYS A O 1
ATOM 1381 N N . LEU A 1 173 ? -33.814 4.551 28.141 1.00 90.06 173 LEU A N 1
ATOM 1382 C CA . LEU A 1 173 ? -34.909 4.150 27.259 1.00 90.06 173 LEU A CA 1
ATOM 1383 C C . LEU A 1 173 ? -35.760 3.027 27.873 1.00 90.06 173 LEU A C 1
ATOM 1385 O O . LEU A 1 173 ? -36.541 2.411 27.156 1.00 90.06 173 LEU A O 1
ATOM 1389 N N . ASP A 1 174 ? -35.576 2.732 29.166 1.00 89.31 174 ASP A N 1
ATOM 1390 C CA . ASP A 1 174 ? -36.265 1.671 29.912 1.00 89.31 174 ASP A CA 1
ATOM 1391 C C . ASP A 1 174 ? -36.123 0.263 29.298 1.00 89.31 174 ASP A C 1
ATOM 1393 O O . ASP A 1 174 ? -36.929 -0.631 29.550 1.00 89.31 174 ASP A O 1
ATOM 1397 N N . LEU A 1 175 ? -35.069 0.032 28.504 1.00 87.94 175 LEU A N 1
ATOM 1398 C CA . LEU A 1 175 ? -34.808 -1.269 27.873 1.00 87.94 175 LEU A CA 1
ATOM 1399 C C . LEU A 1 175 ? -34.084 -2.240 28.810 1.00 87.94 175 LEU A C 1
ATOM 1401 O O . LEU A 1 175 ? -34.192 -3.453 28.658 1.00 87.94 175 LEU A O 1
ATOM 1405 N N . VAL A 1 176 ? -33.331 -1.714 29.776 1.00 87.06 176 VAL A N 1
ATOM 1406 C CA . VAL A 1 176 ? -32.655 -2.493 30.819 1.00 87.06 176 VAL A CA 1
ATOM 1407 C C . VAL A 1 176 ? -32.948 -1.885 32.183 1.00 87.06 176 VAL A C 1
ATOM 1409 O O . VAL A 1 176 ? -33.033 -0.666 32.323 1.00 87.06 176 VAL A O 1
ATOM 1412 N N . GLY A 1 177 ? -33.075 -2.736 33.201 1.00 82.38 177 GLY A N 1
ATOM 1413 C CA . GLY A 1 177 ? -33.257 -2.280 34.576 1.00 82.38 177 GLY A CA 1
ATOM 1414 C C . GLY A 1 177 ? -32.002 -1.593 35.142 1.00 82.38 177 GLY A C 1
ATOM 1415 O O . GLY A 1 177 ? -30.886 -1.879 34.697 1.00 82.38 177 GLY A O 1
ATOM 1416 N N . PRO A 1 178 ? -32.147 -0.739 36.172 1.00 74.31 178 PRO A N 1
ATOM 1417 C CA . PRO A 1 178 ? -31.029 -0.008 36.780 1.00 74.31 178 PRO A CA 1
ATOM 1418 C C . PRO A 1 178 ? -29.937 -0.925 37.357 1.00 74.31 178 PRO A C 1
ATOM 1420 O O . PRO A 1 178 ? -28.763 -0.564 37.320 1.00 74.31 178 PRO A O 1
ATOM 1423 N N . GLY A 1 179 ? -30.289 -2.144 37.787 1.00 75.19 179 GLY A N 1
ATOM 1424 C CA . GLY A 1 179 ? -29.334 -3.134 38.308 1.00 75.19 179 GLY A CA 1
ATOM 1425 C C . GLY A 1 179 ? -28.304 -3.647 37.289 1.00 75.19 179 GLY A C 1
ATOM 1426 O O . GLY A 1 179 ? -27.286 -4.206 37.682 1.00 75.19 179 GLY A O 1
ATOM 1427 N N . VAL A 1 180 ? -28.508 -3.422 35.984 1.00 76.19 180 VAL A N 1
ATOM 1428 C CA . VAL A 1 180 ? -27.534 -3.793 34.936 1.00 76.19 180 VAL A CA 1
ATOM 1429 C C . VAL A 1 180 ? -26.288 -2.897 34.976 1.00 76.19 180 VAL A C 1
ATOM 1431 O O . VAL A 1 180 ? -25.220 -3.315 34.545 1.00 76.19 180 VAL A O 1
ATOM 1434 N N . LEU A 1 181 ? -26.391 -1.684 35.532 1.00 71.75 181 LEU A N 1
ATOM 1435 C CA . LEU A 1 181 ? -25.249 -0.775 35.707 1.00 71.75 181 LEU A CA 1
ATOM 1436 C C . LEU A 1 181 ? -24.365 -1.140 36.910 1.00 71.75 181 LEU A C 1
ATOM 1438 O O . LEU A 1 181 ? -23.232 -0.669 36.988 1.00 71.75 181 LEU A O 1
ATOM 1442 N N . GLU A 1 182 ? -24.887 -1.949 37.834 1.00 67.94 182 GLU A N 1
ATOM 1443 C CA . GLU A 1 182 ? -24.221 -2.368 39.077 1.00 67.94 182 GLU A CA 1
ATOM 1444 C C . GLU A 1 182 ? -23.634 -3.787 38.985 1.00 67.94 182 GLU A C 1
ATOM 1446 O O . GLU A 1 182 ? -22.884 -4.211 39.860 1.00 67.94 182 GLU A O 1
ATOM 1451 N N . SER A 1 183 ? -23.962 -4.522 37.920 1.00 63.94 183 SER A N 1
ATOM 1452 C CA . SER A 1 183 ? -23.514 -5.891 37.669 1.00 63.94 183 SER A CA 1
ATOM 1453 C C . SER A 1 183 ? -22.172 -5.921 36.923 1.00 63.94 183 SER A C 1
ATOM 1455 O O . SER A 1 183 ? -21.931 -5.103 36.034 1.00 63.94 183 SER A O 1
ATOM 1457 N N . ASP A 1 184 ? -21.323 -6.914 37.231 1.00 69.38 184 ASP A N 1
ATOM 1458 C CA . ASP A 1 184 ? -20.140 -7.301 36.438 1.00 69.38 184 ASP A CA 1
ATOM 1459 C C . ASP A 1 184 ? -20.553 -7.938 35.091 1.00 69.38 184 ASP A C 1
ATOM 1461 O O . ASP A 1 184 ? -20.193 -9.070 34.762 1.00 69.38 184 ASP A O 1
ATOM 1465 N N . VAL A 1 185 ? -21.373 -7.233 34.309 1.00 64.62 185 VAL A N 1
ATOM 1466 C CA . VAL A 1 185 ? -21.799 -7.685 32.984 1.00 64.62 185 VAL A CA 1
ATOM 1467 C C . VAL A 1 185 ? -20.573 -7.703 32.064 1.00 64.62 185 VAL A C 1
ATOM 1469 O O . VAL A 1 185 ? -19.836 -6.711 32.030 1.00 64.62 185 VAL A O 1
ATOM 1472 N N . PRO A 1 186 ? -20.349 -8.788 31.297 1.00 72.50 186 PRO A N 1
ATOM 1473 C CA . PRO A 1 186 ? -19.297 -8.834 30.288 1.00 72.50 186 PRO A CA 1
ATOM 1474 C C . PRO A 1 186 ? -19.353 -7.597 29.385 1.00 72.50 186 PRO A C 1
ATOM 1476 O O . PRO A 1 186 ? -20.406 -7.273 28.836 1.00 72.50 186 PRO A O 1
ATOM 1479 N N . THR A 1 187 ? -18.226 -6.896 29.228 1.00 74.88 187 THR A N 1
ATOM 1480 C CA . THR A 1 187 ? -18.177 -5.594 28.535 1.00 74.88 187 THR A CA 1
ATOM 1481 C C . THR A 1 187 ? -18.464 -5.672 27.040 1.00 74.88 187 THR A C 1
ATOM 1483 O O . THR A 1 187 ? -18.706 -4.641 26.411 1.00 74.88 187 THR A O 1
ATOM 1486 N N . ASP A 1 188 ? -18.458 -6.884 26.496 1.00 84.06 188 ASP A N 1
ATOM 1487 C CA . ASP A 1 188 ? -18.411 -7.136 25.062 1.00 84.06 188 ASP A CA 1
ATOM 1488 C C . ASP A 1 188 ? -19.710 -7.791 24.560 1.00 84.06 188 ASP A C 1
ATOM 1490 O O . ASP A 1 188 ? -19.805 -8.147 23.393 1.00 84.06 188 ASP A O 1
ATOM 1494 N N . VAL A 1 189 ? -20.730 -7.938 25.420 1.00 89.06 189 VAL A N 1
ATOM 1495 C CA . VAL A 1 189 ? -21.971 -8.658 25.101 1.00 89.06 189 VAL A CA 1
ATOM 1496 C C . VAL A 1 189 ? -23.204 -7.803 25.400 1.00 89.06 189 VAL A C 1
ATOM 1498 O O . VAL A 1 189 ? -23.303 -7.113 26.413 1.00 89.06 189 VAL A O 1
ATOM 1501 N N . CYS A 1 190 ? -24.182 -7.839 24.500 1.00 89.06 190 CYS A N 1
ATOM 1502 C CA . CYS A 1 190 ? -25.431 -7.111 24.613 1.00 89.06 190 CYS A CA 1
ATOM 1503 C C . CYS A 1 190 ? -26.309 -7.701 25.730 1.00 89.06 190 CYS A C 1
ATOM 1505 O O . CYS A 1 190 ? -26.667 -8.880 25.659 1.00 89.06 190 CYS A O 1
ATOM 1507 N N . PRO A 1 191 ? -26.770 -6.891 26.701 1.00 88.12 191 PRO A N 1
ATOM 1508 C CA . PRO A 1 191 ? -27.579 -7.381 27.820 1.00 88.12 191 PRO A CA 1
ATOM 1509 C C . PRO A 1 191 ? -28.996 -7.822 27.418 1.00 88.12 191 PRO A C 1
ATOM 1511 O O . PRO A 1 191 ? -29.666 -8.482 28.202 1.00 88.12 191 PRO A O 1
ATOM 1514 N N . LEU A 1 192 ? -29.470 -7.461 26.218 1.00 89.81 192 LEU A N 1
ATOM 1515 C CA . LEU A 1 192 ? -30.828 -7.782 25.757 1.00 89.81 192 LEU A CA 1
ATOM 1516 C C . LEU A 1 192 ? -30.922 -9.111 25.003 1.00 89.81 192 LEU A C 1
ATOM 1518 O O . LEU A 1 192 ? -31.973 -9.743 25.009 1.00 89.81 192 LEU A O 1
ATOM 1522 N N . CYS A 1 193 ? -29.858 -9.514 24.304 1.00 91.12 193 CYS A N 1
ATOM 1523 C CA . CYS A 1 193 ? -29.894 -10.692 23.427 1.00 91.12 193 CYS A CA 1
ATOM 1524 C C . CYS A 1 193 ? -28.645 -11.577 23.498 1.00 91.12 193 CYS A C 1
ATOM 1526 O O . CYS A 1 193 ? -28.541 -12.535 22.735 1.00 91.12 193 CYS A O 1
ATOM 1528 N N . SER A 1 194 ? -27.695 -11.247 24.377 1.00 89.69 194 SER A N 1
ATOM 1529 C CA . SER A 1 194 ? -26.459 -12.005 24.605 1.00 89.69 194 SER A CA 1
ATOM 1530 C C . SER A 1 194 ? -25.554 -12.171 23.373 1.00 89.69 194 SER A C 1
ATOM 1532 O O . SER A 1 194 ? -24.698 -13.049 23.356 1.00 89.69 194 SER A O 1
ATOM 1534 N N . ARG A 1 195 ? -25.738 -11.338 22.340 1.00 91.06 195 ARG A N 1
ATOM 1535 C CA . ARG A 1 195 ? -24.857 -11.234 21.163 1.00 91.06 195 ARG A CA 1
ATOM 1536 C C . ARG A 1 195 ? -23.778 -10.186 21.375 1.00 91.06 195 ARG A C 1
ATOM 1538 O O . ARG A 1 195 ? -23.961 -9.303 22.208 1.00 91.06 195 ARG A O 1
ATOM 1545 N N . ASP A 1 196 ? -22.719 -10.244 20.584 1.00 91.56 196 ASP A N 1
ATOM 1546 C CA . ASP A 1 196 ? -21.576 -9.353 20.738 1.00 91.56 196 ASP A CA 1
ATOM 1547 C C . ASP A 1 196 ? -21.955 -7.876 20.535 1.00 91.56 196 ASP A C 1
ATOM 1549 O O . ASP A 1 196 ? -22.860 -7.503 19.770 1.00 91.56 196 ASP A O 1
ATOM 1553 N N . LEU A 1 197 ? -21.277 -7.018 21.295 1.00 90.88 197 LEU A N 1
ATOM 1554 C CA . LEU A 1 197 ? -21.291 -5.580 21.099 1.00 90.88 197 LEU A CA 1
ATOM 1555 C C . LEU A 1 197 ? -20.194 -5.208 20.114 1.00 90.88 197 LEU A C 1
ATOM 1557 O O . LEU A 1 197 ? -19.020 -5.513 20.303 1.00 90.88 197 LEU A O 1
ATOM 1561 N N . VAL A 1 198 ? -20.585 -4.470 19.087 1.00 92.31 198 VAL A N 1
ATOM 1562 C CA . VAL A 1 198 ? -19.678 -3.946 18.074 1.00 92.31 198 VAL A CA 1
ATOM 1563 C C . VAL A 1 198 ? -19.509 -2.450 18.255 1.00 92.31 198 VAL A C 1
ATOM 1565 O O . VAL A 1 198 ? -20.378 -1.758 18.795 1.00 92.31 198 VAL A O 1
ATOM 1568 N N . ARG A 1 199 ? -18.367 -1.935 17.804 1.00 91.06 199 ARG A N 1
ATOM 1569 C CA . ARG A 1 199 ? -18.008 -0.524 17.935 1.00 91.06 199 ARG A CA 1
ATOM 1570 C C . ARG A 1 199 ? -17.968 0.129 16.573 1.00 91.06 199 ARG A C 1
ATOM 1572 O O . ARG A 1 199 ? -17.349 -0.394 15.651 1.00 91.06 199 ARG A O 1
ATOM 1579 N N . CYS A 1 200 ? -18.559 1.312 16.462 1.00 90.69 200 CYS A N 1
ATOM 1580 C CA . CYS A 1 200 ? -18.335 2.123 15.280 1.00 90.69 200 CYS A CA 1
ATOM 1581 C C . CYS A 1 200 ? -16.858 2.532 15.200 1.00 90.69 200 CYS A C 1
ATOM 1583 O O . CYS A 1 200 ? -16.348 3.186 16.109 1.00 90.69 200 CYS A O 1
ATOM 1585 N N . ARG A 1 201 ? -16.195 2.223 14.083 1.00 90.62 201 ARG A N 1
ATOM 1586 C CA . ARG A 1 201 ? -14.781 2.554 13.845 1.00 90.62 201 ARG A CA 1
ATOM 1587 C C . ARG A 1 201 ? -14.471 4.055 13.914 1.00 90.62 201 ARG A C 1
ATOM 1589 O O . ARG A 1 201 ? -13.351 4.426 14.239 1.00 90.62 201 ARG A O 1
ATOM 1596 N N . VAL A 1 202 ? -15.448 4.905 13.598 1.00 89.50 202 VAL A N 1
ATOM 1597 C CA . VAL A 1 202 ? -15.275 6.365 13.531 1.00 89.50 202 VAL A CA 1
ATOM 1598 C C . VAL A 1 202 ? -15.507 7.011 14.890 1.00 89.50 202 VAL A C 1
ATOM 1600 O O . VAL A 1 202 ? -14.630 7.680 15.419 1.00 89.50 202 VAL A O 1
ATOM 1603 N N . CYS A 1 203 ? -16.698 6.816 15.461 1.00 88.06 203 CYS A N 1
ATOM 1604 C CA . CYS A 1 203 ? -17.113 7.523 16.672 1.00 88.06 203 CYS A CA 1
ATOM 1605 C C . CYS A 1 203 ? -16.948 6.698 17.958 1.00 88.06 203 CYS A C 1
ATOM 1607 O O . CYS A 1 203 ? -17.231 7.201 19.041 1.00 88.06 203 CYS A O 1
ATOM 1609 N N . GLY A 1 204 ? -16.543 5.427 17.861 1.00 87.81 204 GLY A N 1
ATOM 1610 C CA . GLY A 1 204 ? -16.289 4.543 19.004 1.00 87.81 204 GLY A CA 1
ATOM 1611 C C . GLY A 1 204 ? -17.532 4.052 19.754 1.00 87.81 204 GLY A C 1
ATOM 1612 O O . GLY A 1 204 ? -17.389 3.265 20.694 1.00 87.81 204 GLY A O 1
ATOM 1613 N N . VAL A 1 205 ? -18.731 4.492 19.350 1.00 88.56 205 VAL A N 1
ATOM 1614 C CA . VAL A 1 205 ? -20.012 4.136 19.976 1.00 88.56 205 VAL A CA 1
ATOM 1615 C C . VAL A 1 205 ? -20.272 2.636 19.853 1.00 88.56 205 VAL A C 1
ATOM 1617 O O . VAL A 1 205 ? -20.147 2.073 18.765 1.00 88.56 205 VAL A O 1
ATOM 1620 N N . HIS A 1 206 ? -20.660 2.015 20.969 1.00 89.88 206 HIS A N 1
ATOM 1621 C CA . HIS A 1 206 ? -21.085 0.619 21.017 1.00 89.88 206 HIS A CA 1
ATOM 1622 C C . HIS A 1 206 ? -22.531 0.456 20.555 1.00 89.88 206 HIS A C 1
ATOM 1624 O O . HIS A 1 206 ? -23.381 1.315 20.803 1.00 89.88 206 HIS A O 1
ATOM 1630 N N . THR A 1 207 ? -22.809 -0.681 19.933 1.00 90.69 207 THR A N 1
ATOM 1631 C CA . THR A 1 207 ? -24.160 -1.147 19.641 1.00 90.69 207 THR A CA 1
ATOM 1632 C C . THR A 1 207 ? -24.195 -2.668 19.579 1.00 90.69 207 THR A C 1
ATOM 1634 O O . THR A 1 207 ? -23.155 -3.322 19.560 1.00 90.69 207 THR A O 1
ATOM 1637 N N . CYS A 1 208 ? -25.392 -3.240 19.544 1.00 91.81 208 CYS A N 1
ATOM 1638 C CA . CYS A 1 208 ? -25.551 -4.671 19.342 1.00 91.81 208 CYS A CA 1
ATOM 1639 C C . CYS A 1 208 ? -25.367 -5.030 17.865 1.00 91.81 208 CYS A C 1
ATOM 1641 O O . CYS A 1 208 ? -25.988 -4.412 17.002 1.00 91.81 208 CYS A O 1
ATOM 1643 N N . GLU A 1 209 ? -24.561 -6.057 17.593 1.00 90.75 209 GLU A N 1
ATOM 1644 C CA . GLU A 1 209 ? -24.372 -6.598 16.241 1.00 90.75 209 GLU A CA 1
ATOM 1645 C C . GLU A 1 209 ? -25.680 -7.138 15.644 1.00 90.75 209 GLU A C 1
ATOM 1647 O O . GLU A 1 209 ? -25.930 -7.031 14.443 1.00 90.75 209 GLU A O 1
ATOM 1652 N N . ASN A 1 210 ? -26.551 -7.702 16.487 1.00 91.31 210 ASN A N 1
ATOM 1653 C CA . ASN A 1 210 ? -27.820 -8.246 16.037 1.00 91.31 210 ASN A CA 1
ATOM 1654 C C . ASN A 1 210 ? -28.772 -7.122 15.612 1.00 91.31 210 ASN A C 1
ATOM 1656 O O . ASN A 1 210 ? -29.374 -6.447 16.451 1.00 91.31 210 ASN A O 1
ATOM 1660 N N . SER A 1 211 ? -28.972 -6.983 14.302 1.00 86.94 211 SER A N 1
ATOM 1661 C CA . SER A 1 211 ? -29.847 -5.974 13.704 1.00 86.94 211 SER A CA 1
ATOM 1662 C C . SER A 1 211 ? -31.304 -6.066 14.167 1.00 86.94 211 SER A C 1
ATOM 1664 O O . SER A 1 211 ? -31.990 -5.049 14.143 1.00 86.94 211 SER A O 1
ATOM 1666 N N . THR A 1 212 ? -31.772 -7.216 14.666 1.00 90.69 212 THR A N 1
ATOM 1667 C CA . THR A 1 212 ? -33.138 -7.373 15.199 1.00 90.69 212 THR A CA 1
ATOM 1668 C C . THR A 1 212 ? -33.257 -7.071 16.696 1.00 90.69 212 THR A C 1
ATOM 1670 O O . THR A 1 212 ? -34.353 -7.144 17.251 1.00 90.69 212 THR A O 1
ATOM 1673 N N . CYS A 1 213 ? -32.150 -6.796 17.388 1.00 92.38 213 CYS A N 1
ATOM 1674 C CA . CYS A 1 213 ? -32.153 -6.486 18.814 1.00 92.38 213 CYS A CA 1
ATOM 1675 C C . CYS A 1 213 ? -32.679 -5.067 19.062 1.00 92.38 213 CYS A C 1
ATOM 1677 O O . CYS A 1 213 ? -32.304 -4.132 18.369 1.00 92.38 213 CYS A O 1
ATOM 1679 N N . GLN A 1 214 ? -33.463 -4.848 20.119 1.00 90.31 214 GLN A N 1
ATOM 1680 C CA . GLN A 1 214 ? -33.913 -3.493 20.481 1.00 90.31 214 GLN A CA 1
ATOM 1681 C C . GLN A 1 214 ? -32.755 -2.531 20.794 1.00 90.31 214 GLN A C 1
ATOM 1683 O O . GLN A 1 214 ? -32.917 -1.321 20.716 1.00 90.31 214 GLN A O 1
ATOM 1688 N N . ALA A 1 215 ? -31.570 -3.046 21.120 1.00 88.69 215 ALA A N 1
ATOM 1689 C CA . ALA A 1 215 ? -30.389 -2.216 21.310 1.00 88.69 215 ALA A CA 1
ATOM 1690 C C . ALA A 1 215 ? -29.816 -1.666 19.986 1.00 88.69 215 ALA A C 1
ATOM 1692 O O . ALA A 1 215 ? -29.213 -0.593 19.991 1.00 88.69 215 ALA A O 1
ATOM 1693 N N . SER A 1 216 ? -30.008 -2.366 18.859 1.00 87.31 216 SER A N 1
ATOM 1694 C CA . SER A 1 216 ? -29.509 -1.938 17.541 1.00 87.31 216 SER A CA 1
ATOM 1695 C C . SER A 1 216 ? -30.332 -0.788 16.945 1.00 87.31 216 SER A C 1
ATOM 1697 O O . SER A 1 216 ? -29.834 -0.045 16.099 1.00 87.31 216 SER A O 1
ATOM 1699 N N . SER A 1 217 ? -31.577 -0.595 17.393 1.00 84.69 217 SER A N 1
ATOM 1700 C CA . SER A 1 217 ? -32.441 0.496 16.920 1.00 84.69 217 SER A CA 1
ATOM 1701 C C . SER A 1 217 ? -32.040 1.865 17.480 1.00 84.69 217 SER A C 1
ATOM 1703 O O . SER A 1 217 ? -32.409 2.891 16.917 1.00 84.69 217 SER A O 1
ATOM 1705 N N . ILE A 1 218 ? -31.250 1.897 18.558 1.00 85.81 218 ILE A N 1
ATOM 1706 C CA . ILE A 1 218 ? -30.749 3.135 19.174 1.00 85.81 218 ILE A CA 1
ATOM 1707 C C . ILE A 1 218 ? -29.604 3.711 18.351 1.00 85.81 218 ILE A C 1
ATOM 1709 O O . ILE A 1 218 ? -29.538 4.913 18.106 1.00 85.81 218 ILE A O 1
ATOM 1713 N N . VAL A 1 219 ? -28.674 2.843 17.953 1.00 84.06 219 VAL A N 1
ATOM 1714 C CA . VAL A 1 219 ? -27.558 3.176 17.072 1.00 84.06 219 VAL A CA 1
ATOM 1715 C C . VAL A 1 219 ? -27.413 2.030 16.094 1.00 84.06 219 VAL A C 1
ATOM 1717 O O . VAL A 1 219 ? -26.738 1.039 16.369 1.00 84.06 219 VAL A O 1
ATOM 1720 N N . SER A 1 220 ? -28.066 2.160 14.948 1.00 87.75 220 SER A N 1
ATOM 1721 C CA . SER A 1 220 ? -27.936 1.166 13.894 1.00 87.75 220 SER A CA 1
ATOM 1722 C C . SER A 1 220 ? -26.540 1.236 13.293 1.00 87.75 220 SER A C 1
ATOM 1724 O O . SER A 1 220 ? -25.993 2.321 13.060 1.00 87.75 220 SER A O 1
ATOM 1726 N N . VAL A 1 221 ? -25.960 0.064 13.064 1.00 91.12 221 VAL A N 1
ATOM 1727 C CA . VAL A 1 221 ? -24.660 -0.090 12.419 1.00 91.12 221 VAL A CA 1
ATOM 1728 C C . VAL A 1 221 ? -24.783 -0.900 11.152 1.00 91.12 221 VAL A C 1
ATOM 1730 O O . VAL A 1 221 ? -25.699 -1.700 10.975 1.00 91.12 221 VAL A O 1
ATOM 1733 N N . VAL A 1 222 ? -23.810 -0.684 10.285 1.00 91.88 222 VAL A N 1
ATOM 1734 C CA . VAL A 1 222 ? -23.591 -1.441 9.067 1.00 91.88 222 VAL A CA 1
ATOM 1735 C C . VAL A 1 222 ? -22.207 -2.070 9.145 1.00 91.88 222 VAL A C 1
ATOM 1737 O O . VAL A 1 222 ? -21.250 -1.429 9.590 1.00 91.88 222 VAL A O 1
ATOM 1740 N N . ALA A 1 223 ? -22.113 -3.337 8.758 1.00 91.94 223 ALA A N 1
ATOM 1741 C CA . ALA A 1 223 ? -20.852 -4.060 8.685 1.00 91.94 223 ALA A CA 1
ATOM 1742 C C . ALA A 1 223 ? -20.201 -3.837 7.315 1.00 91.94 223 ALA A C 1
ATOM 1744 O O . ALA A 1 223 ? -20.888 -3.780 6.290 1.00 91.94 223 ALA A O 1
ATOM 1745 N N . CYS A 1 224 ? -18.875 -3.721 7.289 1.00 92.06 224 CYS A N 1
ATOM 1746 C CA . CYS A 1 224 ? -18.125 -3.788 6.045 1.00 92.06 224 CYS A CA 1
ATOM 1747 C C . CYS A 1 224 ? -18.222 -5.204 5.469 1.00 92.06 224 CYS A C 1
ATOM 1749 O O . CYS A 1 224 ? -17.904 -6.174 6.145 1.00 92.06 224 CYS A O 1
ATOM 1751 N N . SER A 1 225 ? -18.571 -5.327 4.191 1.00 90.06 225 SER A N 1
ATOM 1752 C CA . SER A 1 225 ? -18.709 -6.632 3.526 1.00 90.06 225 SER A CA 1
ATOM 1753 C C . SER A 1 225 ? -17.376 -7.342 3.253 1.00 90.06 225 SER A C 1
ATOM 1755 O O . SER A 1 225 ? -17.385 -8.474 2.785 1.00 90.06 225 SER A O 1
ATOM 1757 N N . TYR A 1 226 ? -16.246 -6.671 3.498 1.00 86.88 226 TYR A N 1
ATOM 1758 C CA . TYR A 1 226 ? -14.892 -7.198 3.278 1.00 86.88 226 TYR A CA 1
ATOM 1759 C C . TYR A 1 226 ? -14.057 -7.297 4.557 1.00 86.88 226 TYR A C 1
ATOM 1761 O O . TYR A 1 226 ? -13.025 -7.961 4.559 1.00 86.88 226 TYR A O 1
ATOM 1769 N N . HIS A 1 227 ? -14.477 -6.628 5.632 1.00 89.12 227 HIS A N 1
ATOM 1770 C CA . HIS A 1 227 ? -13.762 -6.633 6.901 1.00 89.12 227 HIS A CA 1
ATOM 1771 C C . HIS A 1 227 ? -14.745 -6.955 8.021 1.00 89.12 227 HIS A C 1
ATOM 1773 O O . HIS A 1 227 ? -15.456 -6.071 8.499 1.00 89.12 227 HIS A O 1
ATOM 1779 N N . ASP A 1 228 ? -14.729 -8.208 8.467 1.00 86.25 228 ASP A N 1
ATOM 1780 C CA . ASP A 1 228 ? -15.679 -8.755 9.447 1.00 86.25 228 ASP A CA 1
ATOM 1781 C C . ASP A 1 228 ? -15.671 -8.024 10.801 1.00 86.25 228 ASP A C 1
ATOM 1783 O O . ASP A 1 228 ? -16.613 -8.131 11.577 1.00 86.25 228 ASP A O 1
ATOM 1787 N N . GLN A 1 229 ? -14.614 -7.262 11.096 1.00 87.94 229 GLN A N 1
ATOM 1788 C CA . GLN A 1 229 ? -14.459 -6.507 12.345 1.00 87.94 229 GLN A CA 1
ATOM 1789 C C . GLN A 1 229 ? -14.717 -5.000 12.190 1.00 87.94 229 GLN A C 1
ATOM 1791 O O . GLN A 1 229 ? -14.573 -4.245 13.154 1.00 87.94 229 GLN A O 1
ATOM 1796 N N . GLU A 1 230 ? -15.076 -4.526 10.993 1.00 91.56 230 GLU A N 1
ATOM 1797 C CA . GLU A 1 230 ? -15.308 -3.103 10.744 1.00 91.56 230 GLU A CA 1
ATOM 1798 C C . GLU A 1 230 ? -16.797 -2.776 10.687 1.00 91.56 230 GLU A C 1
ATOM 1800 O O . GLU A 1 230 ? -17.491 -3.074 9.714 1.00 91.56 230 GLU A O 1
ATOM 1805 N N . PHE A 1 231 ? -17.261 -2.071 11.717 1.00 92.50 231 PHE A N 1
ATOM 1806 C CA . PHE A 1 231 ? -18.638 -1.611 11.836 1.00 92.50 231 PHE A CA 1
ATOM 1807 C C . PHE A 1 231 ? -18.696 -0.087 11.819 1.00 92.50 231 PHE A C 1
ATOM 1809 O O . PHE A 1 231 ? -17.840 0.608 12.378 1.00 92.50 231 PHE A O 1
ATOM 1816 N N . PHE A 1 232 ? -19.738 0.453 11.199 1.00 92.31 232 PHE A N 1
ATOM 1817 C CA . PHE A 1 232 ? -19.952 1.890 11.080 1.00 92.31 232 PHE A CA 1
ATOM 1818 C C . PHE A 1 232 ? -21.357 2.233 11.540 1.00 92.31 232 PHE A C 1
ATOM 1820 O O . PHE A 1 232 ? -22.317 1.590 11.131 1.00 92.31 232 PHE A O 1
ATOM 1827 N N . CYS A 1 233 ? -21.486 3.242 12.401 1.00 91.06 233 CYS A N 1
ATOM 1828 C CA . CYS A 1 233 ? -22.790 3.796 12.737 1.00 91.06 233 CYS A CA 1
ATOM 1829 C C . CYS A 1 233 ? -23.403 4.397 11.466 1.00 91.06 233 CYS A C 1
ATOM 1831 O O . CYS A 1 233 ? -22.658 5.000 10.696 1.00 91.06 233 CYS A O 1
ATOM 1833 N N . ILE A 1 234 ? -24.715 4.255 11.234 1.00 89.81 234 ILE A N 1
ATOM 1834 C CA . ILE A 1 234 ? -25.349 4.813 10.022 1.00 89.81 234 ILE A CA 1
ATOM 1835 C C . ILE A 1 234 ? -24.991 6.298 9.825 1.00 89.81 234 ILE A C 1
ATOM 1837 O O . ILE A 1 234 ? -24.512 6.609 8.741 1.00 89.81 234 ILE A O 1
ATOM 1841 N N . PRO A 1 235 ? -25.080 7.185 10.844 1.00 89.12 235 PRO A N 1
ATOM 1842 C CA . PRO A 1 235 ? -24.644 8.579 10.696 1.00 89.12 235 PRO A CA 1
ATOM 1843 C C . PRO A 1 235 ? -23.204 8.709 10.175 1.00 89.12 235 PRO A C 1
ATOM 1845 O O . PRO A 1 235 ? -22.951 9.350 9.163 1.00 89.12 235 PRO A O 1
ATOM 1848 N N . CYS A 1 236 ? -22.272 7.973 10.781 1.00 89.75 236 CYS A N 1
ATOM 1849 C CA . CYS A 1 236 ? -20.856 7.937 10.419 1.00 89.75 236 CYS A CA 1
ATOM 1850 C C . CYS A 1 236 ? -20.604 7.404 8.996 1.00 89.75 236 CYS A C 1
ATOM 1852 O O . CYS A 1 236 ? -19.565 7.680 8.392 1.00 89.75 236 CYS A O 1
ATOM 1854 N N . ALA A 1 237 ? -21.518 6.574 8.497 1.00 87.75 237 ALA A N 1
ATOM 1855 C CA . ALA A 1 237 ? -21.471 5.981 7.172 1.00 87.75 237 ALA A CA 1
ATOM 1856 C C . ALA A 1 237 ? -22.163 6.858 6.108 1.00 87.75 237 ALA A C 1
ATOM 1858 O O . ALA A 1 237 ? -21.989 6.613 4.922 1.00 87.75 237 ALA A O 1
ATOM 1859 N N . THR A 1 238 ? -22.937 7.875 6.504 1.00 84.69 238 THR A N 1
ATOM 1860 C CA . THR A 1 238 ? -23.695 8.745 5.582 1.00 84.69 238 THR A CA 1
ATOM 1861 C C . THR A 1 238 ? -23.321 10.228 5.651 1.00 84.69 238 THR A C 1
ATOM 1863 O O . THR A 1 238 ? -23.781 11.001 4.814 1.00 84.69 238 THR A O 1
ATOM 1866 N N . ASP A 1 239 ? -22.529 10.648 6.640 1.00 82.44 239 ASP A N 1
ATOM 1867 C CA . ASP A 1 239 ? -22.076 12.036 6.798 1.00 82.44 239 ASP A CA 1
ATOM 1868 C C . ASP A 1 239 ? -21.165 12.500 5.641 1.00 82.44 239 ASP A C 1
ATOM 1870 O O . ASP A 1 239 ? -20.728 11.709 4.813 1.00 82.44 239 ASP A O 1
ATOM 1874 N N . HIS A 1 240 ? -20.874 13.807 5.562 1.00 61.12 240 HIS A N 1
ATOM 1875 C CA . HIS A 1 240 ? -20.287 14.466 4.375 1.00 61.12 240 HIS A CA 1
ATOM 1876 C C . HIS A 1 240 ? -18.887 13.968 3.961 1.00 61.12 240 HIS A C 1
ATOM 1878 O O . HIS A 1 240 ? -18.490 14.160 2.814 1.00 61.12 240 HIS A O 1
ATOM 1884 N N . SER A 1 241 ? -18.171 13.301 4.868 1.00 68.38 241 SER A N 1
ATOM 1885 C CA . SER A 1 241 ? -16.923 12.579 4.591 1.00 68.38 241 SER A CA 1
ATOM 1886 C C . SER A 1 241 ? -17.050 11.169 5.166 1.00 68.38 241 SER A C 1
ATOM 1888 O O . SER A 1 241 ? -16.501 10.889 6.237 1.00 68.38 241 SER A O 1
ATOM 1890 N N . PRO A 1 242 ? -17.856 10.304 4.534 1.00 74.56 242 PRO A N 1
ATOM 1891 C CA . PRO A 1 242 ? -18.286 9.071 5.165 1.00 74.56 242 PRO A CA 1
ATOM 1892 C C . PRO A 1 242 ? -17.101 8.109 5.270 1.00 74.56 242 PRO A C 1
ATOM 1894 O O . PRO A 1 242 ? -16.265 8.041 4.376 1.00 74.56 242 PRO A O 1
ATOM 1897 N N . ALA A 1 243 ? -16.999 7.351 6.363 1.00 82.12 243 ALA A N 1
ATOM 1898 C CA . ALA A 1 243 ? -15.927 6.355 6.512 1.00 82.12 243 ALA A CA 1
ATOM 1899 C C . ALA A 1 243 ? -16.250 5.011 5.833 1.00 82.12 243 ALA A C 1
ATOM 1901 O O . ALA A 1 243 ? -15.383 4.142 5.703 1.00 82.12 243 ALA A O 1
ATOM 1902 N N . ALA A 1 244 ? -17.497 4.845 5.396 1.00 87.25 244 ALA A N 1
ATOM 1903 C CA . ALA A 1 244 ? -18.001 3.705 4.648 1.00 87.25 244 ALA A CA 1
ATOM 1904 C C . ALA A 1 244 ? -19.038 4.177 3.628 1.00 87.25 244 ALA A C 1
ATOM 1906 O O . ALA A 1 244 ? -19.672 5.200 3.833 1.00 87.25 244 ALA A O 1
ATOM 1907 N N . GLY A 1 245 ? -19.236 3.427 2.552 1.00 87.50 245 GLY A N 1
ATOM 1908 C CA . GLY A 1 245 ? -20.228 3.727 1.526 1.00 87.50 245 GLY A CA 1
ATOM 1909 C C . GLY A 1 245 ? -20.970 2.475 1.082 1.00 87.50 245 GLY A C 1
ATOM 1910 O O . GLY A 1 245 ? -20.568 1.349 1.390 1.00 87.50 245 GLY A O 1
ATOM 1911 N N . GLN A 1 246 ? -22.063 2.666 0.348 1.00 91.00 246 GLN A N 1
ATOM 1912 C CA . GLN A 1 246 ? -22.747 1.569 -0.329 1.00 91.00 246 GLN A CA 1
ATOM 1913 C C . GLN A 1 246 ? -22.211 1.416 -1.745 1.00 91.00 246 GLN A C 1
ATOM 1915 O O . GLN A 1 246 ? -22.077 2.393 -2.481 1.00 91.00 246 GLN A O 1
ATOM 1920 N N . CYS A 1 247 ? -21.954 0.173 -2.145 1.00 89.44 247 CYS A N 1
ATOM 1921 C CA . CYS A 1 247 ? -21.685 -0.142 -3.538 1.00 89.44 247 CYS A CA 1
ATOM 1922 C C . CYS A 1 247 ? -22.903 0.263 -4.392 1.00 89.44 247 CYS A C 1
ATOM 1924 O O . CYS A 1 247 ? -24.002 -0.233 -4.128 1.00 89.44 247 CYS A O 1
ATOM 1926 N N . PRO A 1 248 ? -22.738 1.089 -5.441 1.00 89.19 248 PRO A N 1
ATOM 1927 C CA . PRO A 1 248 ? -23.853 1.519 -6.289 1.00 89.19 248 PRO A CA 1
ATOM 1928 C C . PRO A 1 248 ? -24.517 0.380 -7.082 1.00 89.19 248 PRO A C 1
ATOM 1930 O O . PRO A 1 248 ? -25.597 0.584 -7.624 1.00 89.19 248 PRO A O 1
ATOM 1933 N N . ILE A 1 249 ? -23.894 -0.803 -7.162 1.00 90.62 249 ILE A N 1
ATOM 1934 C CA . ILE A 1 249 ? -24.413 -1.958 -7.914 1.00 90.62 249 ILE A CA 1
ATOM 1935 C C . ILE A 1 249 ? -25.119 -2.960 -6.995 1.00 90.62 249 ILE A C 1
ATOM 1937 O O . ILE A 1 249 ? -26.270 -3.307 -7.235 1.00 90.62 249 ILE A O 1
ATOM 1941 N N . CYS A 1 250 ? -24.447 -3.437 -5.943 1.00 91.81 250 CYS A N 1
ATOM 1942 C CA . CYS A 1 250 ? -24.981 -4.488 -5.067 1.00 91.81 250 CYS A CA 1
ATOM 1943 C C . CYS A 1 250 ? -25.522 -3.973 -3.724 1.00 91.81 250 CYS A C 1
ATOM 1945 O O . CYS A 1 250 ? -25.928 -4.775 -2.885 1.00 91.81 250 CYS A O 1
ATOM 1947 N N . SER A 1 251 ? -25.473 -2.657 -3.486 1.00 92.06 251 SER A N 1
ATOM 1948 C CA . SER A 1 251 ? -25.927 -1.979 -2.258 1.00 92.06 251 SER A CA 1
ATOM 1949 C C . SER A 1 251 ? -25.251 -2.434 -0.955 1.00 92.06 251 SER A C 1
ATOM 1951 O O . SER A 1 251 ? -25.627 -1.987 0.131 1.00 92.06 251 SER A O 1
ATOM 1953 N N . ARG A 1 252 ? -24.227 -3.291 -1.044 1.00 91.50 252 ARG A N 1
ATOM 1954 C CA . ARG A 1 252 ? -23.427 -3.744 0.096 1.00 91.50 252 ARG A CA 1
ATOM 1955 C C . ARG A 1 252 ? -22.605 -2.597 0.676 1.00 91.50 252 ARG A C 1
ATOM 1957 O O . ARG A 1 252 ? -22.007 -1.819 -0.069 1.00 91.50 252 ARG A O 1
ATOM 1964 N N . TRP A 1 253 ? -22.537 -2.535 2.001 1.00 91.56 253 TRP A N 1
ATOM 1965 C CA . TRP A 1 253 ? -21.709 -1.571 2.718 1.00 91.56 253 TRP A CA 1
ATOM 1966 C C . TRP A 1 253 ? -20.247 -2.002 2.717 1.00 91.56 253 TRP A C 1
ATOM 1968 O O . TRP A 1 253 ? -19.932 -3.165 2.970 1.00 91.56 253 TRP A O 1
ATOM 1978 N N . CYS A 1 254 ? -19.353 -1.065 2.429 1.00 89.94 254 CYS A N 1
ATOM 1979 C CA . CYS A 1 254 ? -17.910 -1.276 2.395 1.00 89.94 254 CYS A CA 1
ATOM 1980 C C . CYS A 1 254 ? -17.217 -0.064 3.026 1.00 89.94 254 CYS A C 1
ATOM 1982 O O . CYS A 1 254 ? -17.696 1.061 2.887 1.00 89.94 254 CYS A O 1
ATOM 1984 N N . CYS A 1 255 ? -16.092 -0.260 3.712 1.00 87.88 255 CYS A N 1
ATOM 1985 C CA . CYS A 1 255 ? -15.311 0.872 4.204 1.00 87.88 255 CYS A CA 1
ATOM 1986 C C . CYS A 1 255 ? -14.695 1.659 3.034 1.00 87.88 255 CYS A C 1
ATOM 1988 O O . CYS A 1 255 ? -14.395 1.089 1.984 1.00 87.88 255 CYS A O 1
ATOM 1990 N N . MET A 1 256 ? -14.467 2.964 3.205 1.00 80.88 256 MET A N 1
ATOM 1991 C CA . MET A 1 256 ? -13.888 3.806 2.145 1.00 80.88 256 MET A CA 1
ATOM 1992 C C . MET A 1 256 ? -12.439 3.450 1.803 1.00 80.88 256 MET A C 1
ATOM 1994 O O . MET A 1 256 ? -11.969 3.778 0.725 1.00 80.88 256 MET A O 1
ATOM 1998 N N . ALA A 1 257 ? -11.731 2.735 2.683 1.00 74.12 257 ALA A N 1
ATOM 1999 C CA . ALA A 1 257 ? -10.429 2.164 2.336 1.00 74.12 257 ALA A CA 1
ATOM 2000 C C . ALA A 1 257 ? -10.536 1.075 1.250 1.00 74.12 257 ALA A C 1
ATOM 2002 O O . ALA A 1 257 ? -9.553 0.795 0.573 1.00 74.12 257 ALA A O 1
ATOM 2003 N N . PHE A 1 258 ? -11.713 0.457 1.107 1.00 73.75 258 PHE A N 1
ATOM 2004 C CA . PHE A 1 258 ? -11.994 -0.586 0.123 1.00 73.75 258 PHE A CA 1
ATOM 2005 C C . PHE A 1 258 ? -12.815 -0.072 -1.069 1.00 73.75 258 PHE A C 1
ATOM 2007 O O . PHE A 1 258 ? -12.734 -0.611 -2.173 1.00 73.75 258 PHE A O 1
ATOM 2014 N N . LEU A 1 259 ? -13.626 0.967 -0.860 1.00 73.19 259 LEU A N 1
ATOM 2015 C CA . LEU A 1 259 ? -14.319 1.648 -1.944 1.00 73.19 259 LEU A CA 1
ATOM 2016 C C . LEU A 1 259 ? -13.385 2.654 -2.594 1.00 73.19 259 LEU A C 1
ATOM 2018 O O . LEU A 1 259 ? -13.184 3.758 -2.094 1.00 73.19 259 LEU A O 1
ATOM 2022 N N . ASN A 1 260 ? -12.878 2.278 -3.761 1.00 73.75 260 ASN A N 1
ATOM 2023 C CA . ASN A 1 260 ? -12.316 3.258 -4.669 1.00 73.75 260 ASN A CA 1
ATOM 2024 C C . ASN A 1 260 ? -13.419 4.228 -5.118 1.00 73.75 260 ASN A C 1
ATOM 2026 O O . ASN A 1 260 ? -14.620 3.960 -5.018 1.00 73.75 260 ASN A O 1
ATOM 2030 N N . GLY A 1 261 ? -13.010 5.372 -5.634 1.00 80.81 261 GLY A N 1
ATOM 2031 C CA . GLY A 1 261 ? -13.900 6.394 -6.140 1.00 80.81 261 GLY A CA 1
ATOM 2032 C C . GLY A 1 261 ? -13.320 7.055 -7.371 1.00 80.81 261 GLY A C 1
ATOM 2033 O O . GLY A 1 261 ? -12.123 6.996 -7.640 1.00 80.81 261 GLY A O 1
ATOM 2034 N N . CYS A 1 262 ? -14.201 7.705 -8.115 1.00 83.44 262 CYS A N 1
ATOM 2035 C CA . CYS A 1 262 ? -13.808 8.668 -9.118 1.00 83.44 262 CYS A CA 1
ATOM 2036 C C . CYS A 1 262 ? -13.846 10.050 -8.478 1.00 83.44 262 CYS A C 1
ATOM 2038 O O . CYS A 1 262 ? -14.911 10.490 -8.047 1.00 83.44 262 CYS A O 1
ATOM 2040 N N . VAL A 1 263 ? -12.705 10.738 -8.425 1.00 80.31 263 VAL A N 1
ATOM 2041 C CA . VAL A 1 263 ? -12.633 12.087 -7.839 1.00 80.31 263 VAL A CA 1
ATOM 2042 C C . VAL A 1 263 ? -13.256 13.164 -8.734 1.00 80.31 263 VAL A C 1
ATOM 2044 O O . VAL A 1 263 ? -13.542 14.249 -8.249 1.00 80.31 263 VAL A O 1
ATOM 2047 N N . GLY A 1 264 ? -13.560 12.839 -9.996 1.00 81.06 264 GLY A N 1
ATOM 2048 C CA . GLY A 1 264 ? -14.042 13.783 -11.004 1.00 81.06 264 GLY A CA 1
ATOM 2049 C C . GLY A 1 264 ? -12.907 14.265 -11.908 1.00 81.06 264 GLY A C 1
ATOM 2050 O O . GLY A 1 264 ? -11.786 14.465 -11.453 1.00 81.06 264 GLY A O 1
ATOM 2051 N N . GLN A 1 265 ? -13.175 14.439 -13.200 1.00 82.62 265 GLN A N 1
ATOM 2052 C CA . GLN A 1 265 ? -12.184 14.955 -14.139 1.00 82.62 265 GLN A CA 1
ATOM 2053 C C . GLN A 1 265 ? -11.926 16.432 -13.806 1.00 82.62 265 GLN A C 1
ATOM 2055 O O . GLN A 1 265 ? -12.894 17.192 -13.727 1.00 82.62 265 GLN A O 1
ATOM 2060 N N . PRO A 1 266 ? -10.669 16.868 -13.619 1.00 75.81 266 PRO A N 1
ATOM 2061 C CA . PRO A 1 266 ? -10.376 18.271 -13.347 1.00 75.81 266 PRO A CA 1
ATOM 2062 C C . PRO A 1 266 ? -10.757 19.153 -14.548 1.00 75.81 266 PRO A C 1
ATOM 2064 O O . PRO A 1 266 ? -10.458 18.821 -15.699 1.00 75.81 266 PRO A O 1
ATOM 2067 N N . GLU A 1 267 ? -11.412 20.284 -14.286 1.00 71.94 267 GLU A N 1
ATOM 2068 C CA . GLU A 1 267 ? -11.736 21.296 -15.293 1.00 71.94 267 GLU A CA 1
ATOM 2069 C C . GLU A 1 267 ? -10.467 22.053 -15.719 1.00 71.94 267 GLU A C 1
ATOM 2071 O O . GLU A 1 267 ? -9.614 22.387 -14.900 1.00 71.94 267 GLU A O 1
ATOM 2076 N N . GLY A 1 268 ? -10.334 22.349 -17.018 1.00 61.03 268 GLY A N 1
ATOM 2077 C CA . GLY A 1 268 ? -9.165 23.057 -17.554 1.00 61.03 268 GLY A CA 1
ATOM 2078 C C . GLY A 1 268 ? -8.034 22.124 -18.000 1.00 61.03 268 GLY A C 1
ATOM 2079 O O . GLY A 1 268 ? -6.933 22.132 -17.455 1.00 61.03 268 GLY A O 1
ATOM 2080 N N . VAL A 1 269 ? -8.281 21.379 -19.083 1.00 51.88 269 VAL A N 1
ATOM 2081 C CA . VAL A 1 269 ? -7.364 20.431 -19.761 1.00 51.88 269 VAL A CA 1
ATOM 2082 C C . VAL A 1 269 ? -5.966 21.014 -20.081 1.00 51.88 269 VAL A C 1
ATOM 2084 O O . VAL A 1 269 ? -5.016 20.276 -20.332 1.00 51.88 269 VAL A O 1
ATOM 2087 N N . ALA A 1 270 ? -5.798 22.340 -20.044 1.00 45.62 270 ALA A N 1
ATOM 2088 C CA . ALA A 1 270 ? -4.560 23.031 -20.397 1.00 45.62 270 ALA A CA 1
ATOM 2089 C C . ALA A 1 270 ? -3.412 22.902 -19.372 1.00 45.62 270 ALA A C 1
ATOM 2091 O O . ALA A 1 270 ? -2.266 23.127 -19.753 1.00 45.62 270 ALA A O 1
ATOM 2092 N N . GLN A 1 271 ? -3.672 22.536 -18.110 1.00 48.31 271 GLN A N 1
ATOM 2093 C CA . GLN A 1 271 ? -2.638 22.560 -17.056 1.00 48.31 271 GLN A CA 1
ATOM 2094 C C . GLN A 1 271 ? -1.906 21.227 -16.825 1.00 48.31 271 GLN A C 1
ATOM 2096 O O . GLN A 1 271 ? -0.902 21.203 -16.122 1.00 48.31 271 GLN A O 1
ATOM 2101 N N . TRP A 1 272 ? -2.345 20.133 -17.455 1.00 51.69 272 TRP A N 1
ATOM 2102 C CA . TRP A 1 272 ? -1.752 18.796 -17.271 1.00 51.69 272 TRP A CA 1
ATOM 2103 C C . TRP A 1 272 ? -0.838 18.356 -18.417 1.00 51.69 272 TRP A C 1
ATOM 2105 O O . TRP A 1 272 ? -0.448 17.190 -18.497 1.00 51.69 272 TRP A O 1
ATOM 2115 N N . ARG A 1 273 ? -0.462 19.276 -19.315 1.00 45.09 273 ARG A N 1
ATOM 2116 C CA . ARG A 1 273 ? 0.629 18.987 -20.248 1.00 45.09 273 ARG A CA 1
ATOM 2117 C C . ARG A 1 273 ? 1.905 18.830 -19.440 1.00 45.09 273 ARG A C 1
ATOM 2119 O O . ARG A 1 273 ? 2.272 19.730 -18.688 1.00 45.09 273 ARG A O 1
ATOM 2126 N N . ARG A 1 274 ? 2.584 17.696 -19.636 1.00 44.62 274 ARG A N 1
ATOM 2127 C CA . ARG A 1 274 ? 3.962 17.481 -19.197 1.00 44.62 274 ARG A CA 1
ATOM 2128 C C . ARG A 1 274 ? 4.747 18.755 -19.507 1.00 44.62 274 ARG A C 1
ATOM 2130 O O . ARG A 1 274 ? 4.834 19.131 -20.676 1.00 44.62 274 ARG A O 1
ATOM 2137 N N . GLY A 1 275 ? 5.264 19.446 -18.489 1.00 42.62 275 GLY A N 1
ATOM 2138 C CA . GLY A 1 275 ? 6.235 20.505 -18.730 1.00 42.62 275 GLY A CA 1
ATOM 2139 C C . GLY A 1 275 ? 7.330 19.886 -19.591 1.00 42.62 275 GLY A C 1
ATOM 2140 O O . GLY A 1 275 ? 7.924 18.891 -19.184 1.00 42.62 275 GLY A O 1
ATOM 2141 N N . TYR A 1 276 ? 7.537 20.403 -20.804 1.00 39.94 276 TYR A N 1
ATOM 2142 C CA . TYR A 1 276 ? 8.388 19.788 -21.834 1.00 39.94 276 TYR A CA 1
ATOM 2143 C C . TYR A 1 276 ? 9.867 19.606 -21.405 1.00 39.94 276 TYR A C 1
ATOM 2145 O O . TYR A 1 276 ? 10.654 19.070 -22.177 1.00 39.94 276 TYR A O 1
ATOM 2153 N N . ASN A 1 277 ? 10.227 19.996 -20.173 1.00 39.84 277 ASN A N 1
ATOM 2154 C CA . ASN A 1 277 ? 11.574 19.987 -19.603 1.00 39.84 277 ASN A CA 1
ATOM 2155 C C . ASN A 1 277 ? 11.707 19.261 -18.243 1.00 39.84 277 ASN A C 1
ATOM 2157 O O . ASN A 1 277 ? 12.762 19.376 -17.624 1.00 39.84 277 ASN A O 1
ATOM 2161 N N . CYS A 1 278 ? 10.693 18.539 -17.749 1.00 38.34 278 CYS A N 1
ATOM 2162 C CA . CYS A 1 278 ? 10.811 17.850 -16.456 1.00 38.34 278 CYS A CA 1
ATOM 2163 C C . CYS A 1 278 ? 11.557 16.512 -16.588 1.00 38.34 278 CYS A C 1
ATOM 2165 O O . CYS A 1 278 ? 11.246 15.685 -17.450 1.00 38.34 278 CYS A O 1
ATOM 2167 N N . SER A 1 279 ? 12.550 16.306 -15.723 1.00 39.28 279 SER A N 1
ATOM 2168 C CA . SER A 1 279 ? 13.318 15.059 -15.607 1.00 39.28 279 SER A CA 1
ATOM 2169 C C . SER A 1 279 ? 12.398 13.870 -15.257 1.00 39.28 279 SER A C 1
ATOM 2171 O O . SER A 1 279 ? 11.415 14.068 -14.544 1.00 39.28 279 SER A O 1
ATOM 2173 N N . PRO A 1 280 ? 12.700 12.621 -15.682 1.00 44.34 280 PRO A N 1
ATOM 2174 C CA . PRO A 1 280 ? 11.968 11.421 -15.252 1.00 44.34 280 PRO A CA 1
ATOM 2175 C C . PRO A 1 280 ? 11.873 11.251 -13.724 1.00 44.34 280 PRO A C 1
ATOM 2177 O O . PRO A 1 280 ? 10.963 10.574 -13.247 1.00 44.34 280 PRO A O 1
ATOM 2180 N N . ASP A 1 281 ? 12.794 11.871 -12.976 1.00 40.19 281 ASP A N 1
ATOM 2181 C CA . ASP A 1 281 ? 12.861 11.829 -11.511 1.00 40.19 281 ASP A CA 1
ATOM 2182 C C . ASP A 1 281 ? 12.094 12.971 -10.820 1.00 40.19 281 ASP A C 1
ATOM 2184 O O . ASP A 1 281 ? 11.886 12.931 -9.604 1.00 40.19 281 ASP A O 1
ATOM 2188 N N . GLU A 1 282 ? 11.608 13.966 -11.567 1.00 38.81 282 GLU A N 1
ATOM 2189 C CA . GLU A 1 282 ? 10.669 14.953 -11.039 1.00 38.81 282 GLU A CA 1
ATOM 2190 C C . GLU A 1 282 ? 9.279 14.318 -11.015 1.00 38.81 282 GLU A C 1
ATOM 2192 O O . GLU A 1 282 ? 8.494 14.401 -11.961 1.00 38.81 282 GLU A O 1
ATOM 2197 N N . ARG A 1 283 ? 8.970 13.629 -9.908 1.00 40.19 283 ARG A N 1
ATOM 2198 C CA . ARG A 1 283 ? 7.583 13.293 -9.573 1.00 40.19 283 ARG A CA 1
ATOM 2199 C C . ARG A 1 283 ? 6.768 14.570 -9.733 1.00 40.19 283 ARG A C 1
ATOM 2201 O O . ARG A 1 283 ? 7.107 15.576 -9.116 1.00 40.19 283 ARG A O 1
ATOM 2208 N N . PHE A 1 284 ? 5.724 14.513 -10.559 1.00 43.62 284 PHE A N 1
ATOM 2209 C CA . PHE A 1 284 ? 4.751 15.588 -10.705 1.00 43.62 284 PHE A CA 1
ATOM 2210 C C . PHE A 1 284 ? 4.234 15.964 -9.322 1.00 43.62 284 PHE A C 1
ATOM 2212 O O . PHE A 1 284 ? 3.343 15.314 -8.777 1.00 43.62 284 PHE A O 1
ATOM 2219 N N . HIS A 1 285 ? 4.809 17.007 -8.744 1.00 35.94 285 HIS A N 1
ATOM 2220 C CA . HIS A 1 285 ? 4.076 17.809 -7.802 1.00 35.94 285 HIS A CA 1
ATOM 2221 C C . HIS A 1 285 ? 3.144 18.668 -8.661 1.00 35.94 285 HIS A C 1
ATOM 2223 O O . HIS A 1 285 ? 3.621 19.288 -9.620 1.00 35.94 285 HIS A O 1
ATOM 2229 N N . PRO A 1 286 ? 1.824 18.688 -8.389 1.00 37.88 286 PRO A N 1
ATOM 2230 C CA . PRO A 1 286 ? 1.010 19.785 -8.896 1.00 37.88 286 PRO A CA 1
ATOM 2231 C C . PRO A 1 286 ? 1.737 21.066 -8.489 1.00 37.88 286 PRO A C 1
ATOM 2233 O O . PRO A 1 286 ? 2.258 21.110 -7.375 1.00 37.88 286 PRO A O 1
ATOM 2236 N N . ILE A 1 287 ? 1.859 22.019 -9.420 1.00 39.75 287 ILE A N 1
ATOM 2237 C CA . ILE A 1 287 ? 2.588 23.289 -9.269 1.00 39.75 287 ILE A CA 1
ATOM 2238 C C . ILE A 1 287 ? 2.627 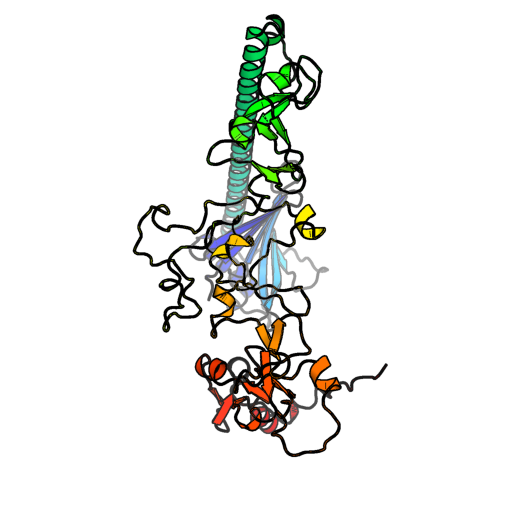23.694 -7.790 1.00 39.75 287 ILE A C 1
ATOM 2240 O O . ILE A 1 287 ? 1.596 24.045 -7.218 1.00 39.75 287 ILE A O 1
ATOM 2244 N N . SER A 1 288 ? 3.805 23.585 -7.170 1.00 36.09 288 SER A N 1
ATOM 2245 C CA . SER A 1 288 ? 4.019 23.721 -5.723 1.00 36.09 288 SER A CA 1
ATOM 2246 C C . SER A 1 288 ? 3.780 25.137 -5.174 1.00 36.09 288 SER A C 1
ATOM 2248 O O . SER A 1 288 ? 4.245 25.445 -4.082 1.00 36.09 288 SER A O 1
ATOM 2250 N N . ASP A 1 289 ? 3.052 25.986 -5.899 1.00 33.72 289 ASP A N 1
ATOM 2251 C CA . ASP A 1 289 ? 2.686 27.344 -5.488 1.00 33.72 289 ASP A CA 1
ATOM 2252 C C . ASP A 1 289 ? 1.247 27.465 -4.964 1.00 33.72 289 ASP A C 1
ATOM 2254 O O . ASP A 1 289 ? 0.831 28.549 -4.561 1.00 33.72 289 ASP A O 1
ATOM 2258 N N . LEU A 1 290 ? 0.480 26.373 -4.888 1.00 37.00 290 LEU A N 1
ATOM 2259 C CA . LEU A 1 290 ? -0.795 26.380 -4.168 1.00 37.00 290 LEU A CA 1
ATOM 2260 C C . LEU A 1 290 ? -0.615 25.764 -2.785 1.00 37.00 290 LEU A C 1
ATOM 2262 O O . LEU A 1 290 ? -0.845 24.580 -2.544 1.00 37.00 290 LEU A O 1
ATOM 2266 N N . SER A 1 291 ? -0.191 26.622 -1.859 1.00 35.22 291 SER A N 1
ATOM 2267 C CA . SER A 1 291 ? -0.349 26.395 -0.432 1.00 35.22 291 SER A CA 1
ATOM 2268 C C . SER A 1 291 ? -1.794 25.989 -0.130 1.00 35.22 291 SER A C 1
ATOM 2270 O O . SER A 1 291 ? -2.710 26.781 -0.338 1.00 35.22 291 SER A O 1
ATOM 2272 N N . THR A 1 292 ? -1.973 24.774 0.388 1.00 38.47 292 THR A N 1
ATOM 2273 C CA . THR A 1 292 ? -3.022 24.426 1.360 1.00 38.47 292 THR A CA 1
ATOM 2274 C C . THR A 1 292 ? -4.408 25.017 1.083 1.00 38.47 292 THR A C 1
ATOM 2276 O O . THR A 1 292 ? -4.904 25.816 1.868 1.00 38.47 292 THR A O 1
ATOM 2279 N N . ASP A 1 293 ? -5.026 24.612 -0.021 1.00 40.03 293 ASP A N 1
ATOM 2280 C CA . ASP A 1 293 ? -6.468 24.365 -0.089 1.00 40.03 293 ASP A CA 1
ATOM 2281 C C . ASP A 1 293 ? -6.771 23.678 -1.431 1.00 40.03 293 ASP A C 1
ATOM 2283 O O . ASP A 1 293 ? -6.859 24.318 -2.477 1.00 40.03 293 ASP A O 1
ATOM 2287 N N . ASP A 1 294 ? -7.000 22.362 -1.397 1.00 46.16 294 ASP A N 1
ATOM 2288 C CA . ASP A 1 294 ? -7.520 21.528 -2.505 1.00 46.16 294 ASP A CA 1
ATOM 2289 C C . ASP A 1 294 ? -8.908 21.997 -3.026 1.00 46.16 294 ASP A C 1
ATOM 2291 O O . ASP A 1 294 ? -9.549 21.342 -3.843 1.00 46.16 294 ASP A O 1
ATOM 2295 N N . ARG A 1 295 ? -9.405 23.149 -2.556 1.00 46.81 295 ARG A N 1
ATOM 2296 C CA . ARG A 1 295 ? -10.709 23.742 -2.881 1.00 46.81 295 ARG A CA 1
ATOM 2297 C C . ARG A 1 295 ? -10.738 24.516 -4.204 1.00 46.81 295 ARG A C 1
ATOM 2299 O O . ARG A 1 295 ? -11.799 25.008 -4.573 1.00 46.81 295 ARG A O 1
ATOM 2306 N N . GLY A 1 296 ? -9.603 24.667 -4.889 1.00 49.50 296 GLY A N 1
ATOM 2307 C CA . GLY A 1 296 ? -9.490 25.513 -6.085 1.00 49.50 296 GLY A CA 1
ATOM 2308 C C . GLY A 1 296 ? -9.605 24.796 -7.433 1.00 49.50 296 GLY A C 1
ATOM 2309 O O . GLY A 1 296 ? -9.789 25.462 -8.450 1.00 49.50 296 GLY A O 1
ATOM 2310 N N . LEU A 1 297 ? -9.489 23.466 -7.475 1.00 58.69 297 LEU A N 1
ATOM 2311 C CA . LEU A 1 297 ? -9.665 22.721 -8.719 1.00 58.69 297 LEU A CA 1
ATOM 2312 C C . LEU A 1 297 ? -11.147 22.401 -8.880 1.00 58.69 297 LEU A C 1
ATOM 2314 O O . LEU A 1 297 ? -11.689 21.543 -8.185 1.00 58.69 297 LEU A O 1
ATOM 2318 N N . ASN A 1 298 ? -11.817 23.088 -9.800 1.00 67.62 298 ASN A N 1
ATOM 2319 C CA . ASN A 1 298 ? -13.154 22.679 -10.202 1.00 67.62 298 ASN A CA 1
ATOM 2320 C C . ASN A 1 298 ? -13.053 21.309 -10.879 1.00 67.62 298 ASN A C 1
ATOM 2322 O O . ASN A 1 298 ? -12.175 21.077 -11.708 1.00 67.62 298 ASN A O 1
ATOM 2326 N N . HIS A 1 299 ? -13.923 20.387 -10.488 1.00 75.50 299 HIS A N 1
ATOM 2327 C CA . HIS A 1 299 ? -14.034 19.070 -11.104 1.00 75.50 299 HIS A CA 1
ATOM 2328 C C . HIS A 1 299 ? -15.356 19.018 -11.862 1.00 75.50 299 HIS A C 1
ATOM 2330 O O . HIS A 1 299 ? -16.353 19.567 -11.396 1.00 75.50 299 HIS A O 1
ATOM 2336 N N . ALA A 1 300 ? -15.379 18.303 -12.987 1.00 77.94 300 ALA A N 1
ATOM 2337 C CA . ALA A 1 300 ? -16.559 18.166 -13.838 1.00 77.94 300 ALA A CA 1
ATOM 2338 C C . ALA A 1 300 ? -17.786 17.620 -13.081 1.00 77.94 300 ALA A C 1
ATOM 2340 O O . ALA A 1 300 ? -18.928 17.856 -13.473 1.00 77.94 300 ALA A O 1
ATOM 2341 N N . HIS A 1 301 ? -17.559 16.882 -11.991 1.00 79.38 301 HIS A N 1
ATOM 2342 C CA . HIS A 1 301 ? -18.590 16.473 -11.047 1.00 79.38 301 HIS A CA 1
ATOM 2343 C C . HIS A 1 301 ? -17.988 16.237 -9.648 1.00 79.38 301 HIS A C 1
ATOM 2345 O O . HIS A 1 301 ? -16.787 15.982 -9.536 1.00 79.38 301 HIS A O 1
ATOM 2351 N N . PRO A 1 302 ? -18.803 16.253 -8.574 1.00 78.69 302 PRO A N 1
ATOM 2352 C CA . PRO A 1 302 ? -18.356 15.842 -7.240 1.00 78.69 302 PRO A CA 1
ATOM 2353 C C . PRO A 1 302 ? -17.922 14.365 -7.211 1.00 78.69 302 PRO A C 1
ATOM 2355 O O . PRO A 1 302 ? -18.417 13.586 -8.031 1.00 78.69 302 PRO A O 1
ATOM 2358 N N . PRO A 1 303 ? -17.057 13.936 -6.272 1.00 80.06 303 PRO A N 1
ATOM 2359 C CA . PRO A 1 303 ? -16.579 12.558 -6.209 1.00 80.06 303 PRO A CA 1
ATOM 2360 C C . PRO A 1 303 ? -17.709 11.519 -6.218 1.00 80.06 303 PRO A C 1
ATOM 2362 O O . PRO A 1 303 ? -18.721 11.669 -5.532 1.00 80.06 303 PRO A O 1
ATOM 2365 N N . LYS A 1 304 ? -17.528 10.443 -6.988 1.00 85.19 304 LYS A N 1
ATOM 2366 C CA . LYS A 1 304 ? -18.469 9.321 -7.089 1.00 85.19 304 LYS A CA 1
ATOM 2367 C C . LYS A 1 304 ? -17.854 8.056 -6.508 1.00 85.19 304 LYS A C 1
ATOM 2369 O O . LYS A 1 304 ? -16.720 7.713 -6.831 1.00 85.19 304 LYS A O 1
ATOM 2374 N N . ILE A 1 305 ? -18.628 7.334 -5.708 1.00 85.50 305 ILE A N 1
ATOM 2375 C CA . ILE A 1 305 ? -18.237 6.032 -5.156 1.00 85.50 305 ILE A CA 1
ATOM 2376 C C . ILE A 1 305 ? -18.211 5.000 -6.289 1.00 85.50 305 ILE A C 1
ATOM 2378 O O . ILE A 1 305 ? -19.196 4.866 -7.020 1.00 85.50 305 ILE A O 1
ATOM 2382 N N . ALA A 1 306 ? -17.099 4.280 -6.442 1.00 85.88 306 ALA A N 1
ATOM 2383 C CA . ALA A 1 306 ? -16.996 3.206 -7.420 1.00 85.88 306 ALA A CA 1
ATOM 2384 C C . ALA A 1 306 ? -17.718 1.938 -6.925 1.00 85.88 306 ALA A C 1
ATOM 2386 O O . ALA A 1 306 ? -17.896 1.734 -5.720 1.00 85.88 306 ALA A O 1
ATOM 2387 N N . PRO A 1 307 ? -18.132 1.046 -7.839 1.00 88.00 307 PRO A N 1
ATOM 2388 C CA . PRO A 1 307 ? -18.578 -0.291 -7.483 1.00 88.00 307 PRO A CA 1
ATOM 2389 C C . PRO A 1 307 ? -17.529 -1.030 -6.652 1.00 88.00 307 PRO A C 1
ATOM 2391 O O . PRO A 1 307 ? -16.327 -0.848 -6.847 1.00 88.00 307 PRO A O 1
ATOM 2394 N N . CYS A 1 308 ? -17.980 -1.900 -5.747 1.00 87.06 308 CYS A N 1
ATOM 2395 C CA . CYS A 1 308 ? -17.064 -2.735 -4.981 1.00 87.06 308 CYS A CA 1
ATOM 2396 C C . CYS A 1 308 ? -16.252 -3.658 -5.905 1.00 87.06 308 CYS A C 1
ATOM 2398 O O . CYS A 1 308 ? -16.686 -4.015 -7.005 1.00 87.06 308 CYS A O 1
ATOM 2400 N N . GLN A 1 309 ? -15.081 -4.086 -5.430 1.00 82.56 309 GLN A N 1
ATOM 2401 C CA . GLN A 1 309 ? -14.146 -4.902 -6.206 1.00 82.56 309 GLN A CA 1
ATOM 2402 C C . GLN A 1 309 ? -14.772 -6.201 -6.740 1.00 82.56 309 GLN A C 1
ATOM 2404 O O . GLN A 1 309 ? -14.410 -6.650 -7.825 1.00 82.56 309 GLN A O 1
ATOM 2409 N N . GLU A 1 310 ? -15.724 -6.793 -6.014 1.00 85.62 310 GLU A N 1
ATOM 2410 C CA . GLU A 1 310 ? -16.439 -7.988 -6.473 1.00 85.62 310 GLU A CA 1
ATOM 2411 C C . GLU A 1 310 ? -17.307 -7.691 -7.701 1.00 85.62 310 GLU A C 1
ATOM 2413 O O . GLU A 1 310 ? -17.151 -8.368 -8.713 1.00 85.62 310 GLU A O 1
ATOM 2418 N N . CYS A 1 311 ? -18.103 -6.616 -7.681 1.00 88.19 311 CYS A N 1
ATOM 2419 C CA . CYS A 1 311 ? -18.887 -6.200 -8.847 1.00 88.19 311 CYS A CA 1
ATOM 2420 C C . CYS A 1 311 ? -18.006 -5.796 -10.040 1.00 88.19 311 CYS A C 1
ATOM 2422 O O . CYS A 1 311 ? -18.401 -5.989 -11.190 1.00 88.19 311 CYS A O 1
ATOM 2424 N N . VAL A 1 312 ? -16.813 -5.246 -9.789 1.00 84.50 312 VAL A N 1
ATOM 2425 C CA . VAL A 1 312 ? -15.826 -4.973 -10.847 1.00 84.50 312 VAL A CA 1
ATOM 2426 C C . VAL A 1 312 ? -15.301 -6.277 -11.448 1.00 84.50 312 VAL A C 1
ATOM 2428 O O . VAL A 1 312 ? -15.286 -6.426 -12.667 1.00 84.50 312 VAL A O 1
ATOM 2431 N N . ARG A 1 313 ? -14.918 -7.244 -10.608 1.00 83.12 313 ARG A N 1
ATOM 2432 C CA . ARG A 1 313 ? -14.395 -8.552 -11.031 1.00 83.12 313 ARG A CA 1
ATOM 2433 C C . ARG A 1 313 ? -15.429 -9.375 -11.801 1.00 83.12 313 ARG A C 1
ATOM 2435 O O . ARG A 1 313 ? -15.066 -10.060 -12.749 1.00 83.12 313 ARG A O 1
ATOM 2442 N N . GLU A 1 314 ? -16.694 -9.301 -11.405 1.00 86.06 314 GLU A N 1
ATOM 2443 C CA . GLU A 1 314 ? -17.816 -9.974 -12.073 1.00 86.06 314 GLU A CA 1
ATOM 2444 C C . GLU A 1 314 ? -18.240 -9.282 -13.381 1.00 86.06 314 GLU A C 1
ATOM 2446 O O . GLU A 1 314 ? -19.118 -9.770 -14.086 1.00 86.06 314 GLU A O 1
ATOM 2451 N N . GLY A 1 315 ? -17.618 -8.151 -13.734 1.00 82.31 315 GLY A N 1
ATOM 2452 C CA . GLY A 1 315 ? -17.905 -7.432 -14.976 1.00 82.31 315 GLY A CA 1
ATOM 2453 C C . GLY A 1 315 ? -19.194 -6.606 -14.941 1.00 82.31 315 GLY A C 1
ATOM 2454 O O . GLY A 1 315 ? -19.594 -6.055 -15.963 1.00 82.31 315 GLY A O 1
ATOM 2455 N N . HIS A 1 316 ? -19.831 -6.458 -13.777 1.00 84.38 316 HIS A N 1
ATOM 2456 C CA . HIS A 1 316 ? -21.024 -5.622 -13.615 1.00 84.38 316 HIS A CA 1
ATOM 2457 C C . HIS A 1 316 ? -20.711 -4.117 -13.662 1.00 84.38 316 HIS A C 1
ATOM 2459 O O . HIS A 1 316 ? -21.602 -3.304 -13.891 1.00 84.38 316 HIS A O 1
ATOM 2465 N N . ALA A 1 317 ? -19.445 -3.732 -13.479 1.00 83.25 317 ALA A N 1
ATOM 2466 C CA . ALA A 1 317 ? -18.976 -2.347 -13.474 1.00 83.25 317 ALA A CA 1
ATOM 2467 C C . ALA A 1 317 ? -18.406 -1.881 -14.829 1.00 83.25 317 ALA A C 1
ATOM 2469 O O . ALA A 1 317 ? -17.390 -1.192 -14.861 1.00 83.25 317 ALA A O 1
ATOM 2470 N N . SER A 1 318 ? -19.032 -2.239 -15.953 1.00 79.19 318 SER A N 1
ATOM 2471 C CA . SER A 1 318 ? -18.503 -1.941 -17.299 1.00 79.19 318 SER A CA 1
ATOM 2472 C C . SER A 1 318 ? -18.308 -0.447 -17.597 1.00 79.19 318 SER A C 1
ATOM 2474 O O . SER A 1 318 ? -17.490 -0.109 -18.442 1.00 79.19 318 SER A O 1
ATOM 2476 N N . ALA A 1 319 ? -19.016 0.439 -16.890 1.00 84.06 319 ALA A N 1
ATOM 2477 C CA . ALA A 1 319 ? -18.889 1.896 -16.999 1.00 84.06 319 ALA A CA 1
ATOM 2478 C C . ALA A 1 319 ? -17.748 2.499 -16.148 1.00 84.06 319 ALA A C 1
ATOM 2480 O O . ALA A 1 319 ? -17.627 3.722 -16.057 1.00 84.06 319 ALA A O 1
ATOM 2481 N N . TRP A 1 320 ? -16.953 1.663 -15.475 1.00 88.25 320 TRP A N 1
ATOM 2482 C CA . TRP A 1 320 ? -15.874 2.083 -14.587 1.00 88.25 320 TRP A CA 1
ATOM 2483 C C . TRP A 1 320 ? -14.548 1.487 -15.034 1.00 88.25 320 TRP A C 1
ATOM 2485 O O . TRP A 1 320 ? -14.414 0.277 -15.212 1.00 88.25 320 TRP A O 1
ATOM 2495 N N . HIS A 1 321 ? -13.540 2.340 -15.168 1.00 88.19 321 HIS A N 1
ATOM 2496 C CA . HIS A 1 321 ? -12.262 1.944 -15.736 1.00 88.19 321 HIS A CA 1
ATOM 2497 C C . HIS A 1 321 ? -11.084 2.452 -14.921 1.00 88.19 321 HIS A C 1
ATOM 2499 O O . HIS A 1 321 ? -11.125 3.525 -14.331 1.00 88.19 321 HIS A O 1
ATOM 2505 N N . ARG A 1 322 ? -9.989 1.696 -14.942 1.00 88.56 322 ARG A N 1
ATOM 2506 C CA . ARG A 1 322 ? -8.714 2.112 -14.359 1.00 88.56 322 ARG A CA 1
ATOM 2507 C C . ARG A 1 322 ? -7.794 2.542 -15.490 1.00 88.56 322 ARG A C 1
ATOM 2509 O O . ARG A 1 322 ? -7.477 1.732 -16.360 1.00 88.56 322 ARG A O 1
ATOM 2516 N N . CYS A 1 323 ? -7.356 3.799 -15.489 1.00 87.69 323 CYS A N 1
ATOM 2517 C CA . CYS A 1 323 ? -6.395 4.256 -16.489 1.00 87.69 323 CYS A CA 1
ATOM 2518 C C . CYS A 1 323 ? -5.039 3.574 -16.261 1.00 87.69 323 CYS A C 1
ATOM 2520 O O . CYS A 1 323 ? -4.507 3.595 -15.146 1.00 87.69 323 CYS A O 1
ATOM 2522 N N . ASN A 1 324 ? -4.470 2.969 -17.306 1.00 85.88 324 ASN A N 1
ATOM 2523 C CA . ASN A 1 324 ? -3.169 2.298 -17.228 1.00 85.88 324 ASN A CA 1
ATOM 2524 C C . ASN A 1 324 ? -1.980 3.265 -17.221 1.00 85.88 324 ASN A C 1
ATOM 2526 O O . ASN A 1 324 ? -0.867 2.872 -16.886 1.00 85.88 324 ASN A O 1
ATOM 2530 N N . ASN A 1 325 ? -2.198 4.535 -17.565 1.00 79.94 325 ASN A N 1
ATOM 2531 C CA . ASN A 1 325 ? -1.155 5.538 -17.428 1.00 79.94 325 ASN A CA 1
ATOM 2532 C C . ASN A 1 325 ? -0.918 5.816 -15.933 1.00 79.94 325 ASN A C 1
ATOM 2534 O O . ASN A 1 325 ? -1.807 6.305 -15.233 1.00 79.94 325 ASN A O 1
ATOM 2538 N N . ASN A 1 326 ? 0.287 5.510 -15.445 1.00 78.19 326 ASN A N 1
ATOM 2539 C CA . ASN A 1 326 ? 0.683 5.743 -14.053 1.00 78.19 326 ASN A CA 1
ATOM 2540 C C . ASN A 1 326 ? 0.632 7.226 -13.656 1.00 78.19 326 ASN A C 1
ATOM 2542 O O . ASN A 1 326 ? 0.508 7.528 -12.475 1.00 78.19 326 ASN A O 1
ATOM 2546 N N . TYR A 1 327 ? 0.677 8.125 -14.639 1.00 76.88 327 TYR A N 1
ATOM 2547 C CA . TYR A 1 327 ? 0.601 9.574 -14.471 1.00 76.88 327 TYR A CA 1
ATOM 2548 C C . TYR A 1 327 ? -0.808 10.130 -14.715 1.00 76.88 327 TYR A C 1
ATOM 2550 O O . TYR A 1 327 ? -0.978 11.335 -14.877 1.00 76.88 327 TYR A O 1
ATOM 2558 N N . CYS A 1 328 ? -1.828 9.271 -14.795 1.00 80.56 328 CYS A N 1
ATOM 2559 C CA . CYS A 1 328 ? -3.204 9.740 -14.896 1.00 80.56 328 CYS A CA 1
ATOM 2560 C C . CYS A 1 328 ? -3.596 10.521 -13.633 1.00 80.56 328 CYS A C 1
ATOM 2562 O O . CYS A 1 328 ? -3.271 10.094 -12.526 1.00 80.56 328 CYS A O 1
ATOM 2564 N N . TRP A 1 329 ? -4.353 11.608 -13.796 1.00 79.44 329 TRP A N 1
ATOM 2565 C CA . TRP A 1 329 ? -4.871 12.437 -12.696 1.00 79.44 329 TRP A CA 1
ATOM 2566 C C . TRP A 1 329 ? -5.643 11.629 -11.645 1.00 79.44 329 TRP A C 1
ATOM 2568 O O . TRP A 1 329 ? -5.631 11.967 -10.466 1.00 79.44 329 TRP A O 1
ATOM 2578 N N . SER A 1 330 ? -6.276 10.522 -12.048 1.00 81.38 330 SER A N 1
ATOM 2579 C CA . SER A 1 330 ? -6.989 9.645 -11.118 1.00 81.38 330 SER A CA 1
ATOM 2580 C C . SER A 1 330 ? -6.032 8.991 -10.105 1.00 81.38 330 SER A C 1
ATOM 2582 O O . SER A 1 330 ? -6.400 8.690 -8.977 1.00 81.38 330 SER A O 1
ATOM 2584 N N . ARG A 1 331 ? -4.750 8.825 -10.448 1.00 76.69 331 ARG A N 1
ATOM 2585 C CA . ARG A 1 331 ? -3.751 8.177 -9.586 1.00 76.69 331 ARG A CA 1
ATOM 2586 C C . ARG A 1 331 ? -2.992 9.132 -8.662 1.00 76.69 331 ARG A C 1
ATOM 2588 O O . ARG A 1 331 ? -2.344 8.649 -7.737 1.00 76.69 331 ARG A O 1
ATOM 2595 N N . SER A 1 332 ? -3.030 10.448 -8.893 1.00 60.97 332 SER A N 1
ATOM 2596 C CA . SER A 1 332 ? -2.177 11.413 -8.179 1.00 60.97 332 SER A CA 1
ATOM 2597 C C . SER A 1 332 ? -2.752 11.932 -6.854 1.00 60.97 332 SER A C 1
ATOM 2599 O O . SER A 1 332 ? -2.001 12.513 -6.075 1.00 60.97 332 SER A O 1
ATOM 2601 N N . HIS A 1 333 ? -4.034 11.695 -6.547 1.00 56.31 333 HIS A N 1
ATOM 2602 C CA . HIS A 1 333 ? -4.723 12.363 -5.430 1.00 56.31 333 HIS A CA 1
ATOM 2603 C C . HIS A 1 333 ? -5.410 11.403 -4.449 1.00 56.31 333 HIS A C 1
ATOM 2605 O O . HIS A 1 333 ? -6.627 11.409 -4.313 1.00 56.31 333 HIS A O 1
ATOM 2611 N N . ASN A 1 334 ? -4.610 10.656 -3.681 1.00 49.94 334 ASN A N 1
ATOM 2612 C CA . ASN A 1 334 ? -5.010 9.734 -2.604 1.00 49.94 334 ASN A CA 1
ATOM 2613 C C . ASN A 1 334 ? -5.243 8.283 -3.045 1.00 49.94 334 ASN A C 1
ATOM 2615 O O . ASN A 1 334 ? -5.738 7.993 -4.131 1.00 49.94 334 ASN A O 1
ATOM 2619 N N . HIS A 1 335 ? -4.937 7.360 -2.129 1.00 52.19 335 HIS A N 1
ATOM 2620 C CA . HIS A 1 335 ? -5.083 5.902 -2.249 1.00 52.19 335 HIS A CA 1
ATOM 2621 C C . HIS A 1 335 ? -6.509 5.399 -2.570 1.00 52.19 335 HIS A C 1
ATOM 2623 O O . HIS A 1 335 ? -6.721 4.194 -2.608 1.00 52.19 335 HIS A O 1
ATOM 2629 N N . MET A 1 336 ? -7.470 6.300 -2.796 1.00 53.38 336 MET A N 1
ATOM 2630 C CA . MET A 1 336 ? -8.875 6.007 -3.081 1.00 53.38 336 MET A CA 1
ATOM 2631 C C . MET A 1 336 ? -9.292 6.316 -4.537 1.00 53.38 336 MET A C 1
ATOM 2633 O O . MET A 1 336 ? -10.413 5.993 -4.904 1.00 53.38 336 MET A O 1
ATOM 2637 N N . GLY A 1 337 ? -8.452 6.949 -5.372 1.00 59.69 337 GLY A N 1
ATOM 2638 C CA . GLY A 1 337 ? -8.891 7.612 -6.619 1.00 59.69 337 GLY A CA 1
ATOM 2639 C C . GLY A 1 337 ? -8.656 6.894 -7.955 1.00 59.69 337 GLY A C 1
ATOM 2640 O O . GLY A 1 337 ? -8.797 7.506 -9.006 1.00 59.69 337 GLY A O 1
ATOM 2641 N N . ASP A 1 338 ? -8.264 5.625 -7.980 1.00 77.44 338 ASP A N 1
ATOM 2642 C CA . ASP A 1 338 ? -7.742 4.991 -9.203 1.00 77.44 338 ASP A CA 1
ATOM 2643 C C . ASP A 1 338 ? -8.779 4.659 -10.298 1.00 77.44 338 ASP A C 1
ATOM 2645 O O . ASP A 1 338 ? -8.388 4.352 -11.432 1.00 77.44 338 ASP A O 1
ATOM 2649 N N . MET A 1 339 ? -10.072 4.733 -9.978 1.00 86.94 339 MET A N 1
ATOM 2650 C CA . MET A 1 339 ? -11.172 4.426 -10.886 1.00 86.94 339 MET A CA 1
ATOM 2651 C C . MET A 1 339 ? -11.730 5.699 -11.527 1.00 86.94 339 MET A C 1
ATOM 2653 O O . MET A 1 339 ? -11.919 6.733 -10.893 1.00 86.94 339 MET A O 1
ATOM 2657 N N . ILE A 1 340 ? -12.059 5.605 -12.807 1.00 88.88 340 ILE A N 1
ATOM 2658 C CA . ILE A 1 340 ? -12.638 6.669 -13.619 1.00 88.88 340 ILE A CA 1
ATOM 2659 C C . ILE A 1 340 ? -14.025 6.206 -14.056 1.00 88.88 340 ILE A C 1
ATOM 2661 O O . ILE A 1 340 ? -14.169 5.117 -14.612 1.00 88.88 340 ILE A O 1
ATOM 2665 N N . CYS A 1 341 ? -15.050 7.009 -13.771 1.00 89.06 341 CYS A N 1
ATOM 2666 C CA . CYS A 1 341 ? -16.408 6.740 -14.234 1.00 89.06 341 CYS A CA 1
ATOM 2667 C C . CYS A 1 341 ? -16.581 7.171 -15.703 1.00 89.06 341 CYS A C 1
ATOM 2669 O O . CYS A 1 341 ? -15.802 7.974 -16.225 1.00 89.06 341 CYS A O 1
ATOM 2671 N N . SER A 1 342 ? -17.642 6.689 -16.348 1.00 87.62 342 SER A N 1
ATOM 2672 C CA . SER A 1 342 ? -18.000 7.040 -17.729 1.00 87.62 342 SER A CA 1
ATOM 2673 C C . SER A 1 342 ? -18.114 8.545 -17.979 1.00 87.62 342 SER A C 1
ATOM 2675 O O . SER A 1 342 ? -17.778 9.006 -19.064 1.00 87.62 342 SER A O 1
ATOM 2677 N N . ASP A 1 343 ? -18.541 9.319 -16.981 1.00 87.12 343 ASP A N 1
ATOM 2678 C CA . ASP A 1 343 ? -18.749 10.764 -17.129 1.00 87.12 343 ASP A CA 1
ATOM 2679 C C . ASP A 1 343 ? -17.421 11.531 -17.201 1.00 87.12 343 ASP A C 1
ATOM 2681 O O . ASP A 1 343 ? -17.348 12.587 -17.821 1.00 87.12 343 ASP A O 1
ATOM 2685 N N . CYS A 1 344 ? -16.363 10.992 -16.590 1.00 86.31 344 CYS A N 1
ATOM 2686 C CA . CYS A 1 344 ? -15.026 11.588 -16.585 1.00 86.31 344 CYS A CA 1
ATOM 2687 C C . CYS A 1 344 ? -14.182 11.248 -17.814 1.00 86.31 344 CYS A C 1
ATOM 2689 O O . CYS A 1 344 ? -13.139 11.864 -18.035 1.00 86.31 344 CYS A O 1
ATOM 2691 N N . ALA A 1 345 ? -14.541 10.195 -18.545 1.00 85.88 345 ALA A N 1
ATOM 2692 C CA . ALA A 1 345 ? -13.780 9.730 -19.698 1.00 85.88 345 ALA A CA 1
ATOM 2693 C C . ALA A 1 345 ? -14.670 8.940 -20.672 1.00 85.88 345 ALA A C 1
ATOM 2695 O O . ALA A 1 345 ? -14.429 7.747 -20.886 1.00 85.88 345 ALA A O 1
ATOM 2696 N N . PRO A 1 346 ? -15.678 9.586 -21.287 1.00 82.00 346 PRO A N 1
ATOM 2697 C CA . PRO A 1 346 ? -16.590 8.912 -22.209 1.00 82.00 346 PRO A CA 1
ATOM 2698 C C . PRO A 1 346 ? -15.874 8.372 -23.460 1.00 82.00 346 PRO A C 1
ATOM 2700 O O . PRO A 1 346 ? -16.321 7.384 -24.034 1.00 82.00 346 PRO A O 1
ATOM 2703 N N . GLY A 1 347 ? -14.751 8.984 -23.864 1.00 83.94 347 GLY A N 1
ATOM 2704 C CA . GLY A 1 347 ? -13.941 8.604 -25.029 1.00 83.94 347 GLY A CA 1
ATOM 2705 C C . GLY A 1 347 ? -12.694 7.764 -24.723 1.00 83.94 347 GLY A C 1
ATOM 2706 O O . GLY A 1 347 ? -11.741 7.781 -25.502 1.00 83.94 347 GLY A O 1
ATOM 2707 N N . GLY A 1 348 ? -12.634 7.080 -23.576 1.00 87.62 348 GLY A N 1
ATOM 2708 C CA . GLY A 1 348 ? -11.489 6.228 -23.244 1.00 87.62 348 GLY A CA 1
ATOM 2709 C C . GLY A 1 348 ? -11.271 5.083 -24.241 1.00 87.62 348 GLY A C 1
ATOM 2710 O O . GLY A 1 348 ? -12.211 4.569 -24.841 1.00 87.62 348 GLY A O 1
ATOM 2711 N N . GLN A 1 349 ? -10.018 4.660 -24.398 1.00 88.31 349 GLN A N 1
ATOM 2712 C CA . GLN A 1 349 ? -9.626 3.605 -25.329 1.00 88.31 349 GLN A CA 1
ATOM 2713 C C . GLN A 1 349 ? -9.274 2.323 -24.575 1.00 88.31 349 GLN A C 1
ATOM 2715 O O . GLN A 1 349 ? -8.368 2.303 -23.736 1.00 88.31 349 GLN A O 1
ATOM 2720 N N . SER A 1 350 ? -9.972 1.239 -24.912 1.00 89.81 350 SER A N 1
ATOM 2721 C CA . SER A 1 350 ? -9.603 -0.118 -24.508 1.00 89.81 350 SER A CA 1
ATOM 2722 C C . SER A 1 350 ? -8.615 -0.708 -25.503 1.00 89.81 350 SER A C 1
ATOM 2724 O O . SER A 1 350 ? -8.765 -0.570 -26.716 1.00 89.81 350 SER A O 1
ATOM 2726 N N . CYS A 1 351 ? -7.636 -1.437 -24.988 1.00 89.25 351 CYS A N 1
ATOM 2727 C CA . CYS A 1 351 ? -6.855 -2.348 -25.799 1.00 89.25 351 CYS A CA 1
ATOM 2728 C C . CYS A 1 351 ? -7.764 -3.423 -26.414 1.00 89.25 351 CYS A C 1
ATOM 2730 O O . CYS A 1 351 ? -8.687 -3.885 -25.748 1.00 89.25 351 CYS A O 1
ATOM 2732 N N . ALA A 1 352 ? -7.451 -3.902 -27.619 1.00 87.62 352 ALA A N 1
ATOM 2733 C CA . ALA A 1 352 ? -8.133 -5.040 -28.237 1.00 87.62 352 ALA A CA 1
ATOM 2734 C C . ALA A 1 352 ? -8.170 -6.299 -27.341 1.00 87.62 352 ALA A C 1
ATOM 2736 O O . ALA A 1 352 ? -9.160 -7.023 -27.336 1.00 87.62 352 ALA A O 1
ATOM 2737 N N . CYS A 1 353 ? -7.147 -6.541 -26.506 1.00 86.12 353 CYS A N 1
ATOM 2738 C CA . CYS A 1 353 ? -7.180 -7.644 -25.534 1.00 86.12 353 CYS A CA 1
ATOM 2739 C C . CYS A 1 353 ? -8.098 -7.388 -24.324 1.00 86.12 353 CYS A C 1
ATOM 2741 O O . CYS A 1 353 ? -8.221 -8.249 -23.456 1.00 86.12 353 CYS A O 1
ATOM 2743 N N . SER A 1 354 ? -8.702 -6.201 -24.229 1.00 86.69 354 SER A N 1
ATOM 2744 C CA . SER A 1 354 ? -9.602 -5.746 -23.162 1.00 86.69 354 SER A CA 1
ATOM 2745 C C . SER A 1 354 ? -9.004 -5.714 -21.746 1.00 86.69 354 SER A C 1
ATOM 2747 O O . SER A 1 354 ? -9.705 -5.403 -20.789 1.00 86.69 354 SER A O 1
ATOM 2749 N N . ARG A 1 355 ? -7.700 -5.982 -21.584 1.00 83.69 355 ARG A N 1
ATOM 2750 C CA . ARG A 1 355 ? -7.014 -5.977 -20.274 1.00 83.69 355 ARG A CA 1
ATOM 2751 C C . ARG A 1 355 ? -6.575 -4.596 -19.812 1.00 83.69 355 ARG A C 1
ATOM 2753 O O . ARG A 1 355 ? -6.312 -4.389 -18.631 1.00 83.69 355 ARG A O 1
ATOM 2760 N N . THR A 1 356 ? -6.432 -3.668 -20.746 1.00 88.06 356 THR A N 1
ATOM 2761 C CA . THR A 1 356 ? -5.849 -2.356 -20.492 1.00 88.06 356 THR A CA 1
ATOM 2762 C C . THR A 1 356 ? -6.760 -1.297 -21.069 1.00 88.06 356 THR A C 1
ATOM 2764 O O . THR A 1 356 ? -7.188 -1.413 -22.215 1.00 88.06 356 THR A O 1
ATOM 2767 N N . TRP A 1 357 ? -7.024 -0.257 -20.289 1.00 90.00 357 TRP A N 1
ATOM 2768 C CA . TRP A 1 357 ? -7.812 0.893 -20.707 1.00 90.00 357 TRP A CA 1
ATOM 2769 C C . TRP A 1 357 ? -7.068 2.181 -20.360 1.00 90.00 357 TRP A C 1
ATOM 2771 O O . TRP A 1 357 ? -6.360 2.251 -19.350 1.00 90.00 357 TRP A O 1
ATOM 2781 N N . ILE A 1 358 ? -7.199 3.201 -21.202 1.00 87.88 358 ILE A N 1
ATOM 2782 C CA . ILE A 1 358 ? -6.633 4.531 -20.968 1.00 87.88 358 ILE A CA 1
ATOM 2783 C C . ILE A 1 358 ? -7.706 5.576 -21.225 1.00 87.88 358 ILE A C 1
ATOM 2785 O O . ILE A 1 358 ? -8.439 5.497 -22.208 1.00 87.88 358 ILE A O 1
ATOM 2789 N N . CYS A 1 359 ? -7.786 6.570 -20.342 1.00 87.69 359 CYS A N 1
ATOM 2790 C CA . CYS A 1 359 ? -8.729 7.667 -20.511 1.00 87.69 359 CYS A CA 1
ATOM 2791 C C . CYS A 1 359 ? -8.368 8.536 -21.722 1.00 87.69 359 CYS A C 1
ATOM 2793 O O . CYS A 1 359 ? -7.210 8.606 -22.132 1.00 87.69 359 CYS A O 1
ATOM 2795 N N . GLU A 1 360 ? -9.353 9.250 -22.257 1.00 86.19 360 GLU A N 1
ATOM 2796 C CA . GLU A 1 360 ? -9.189 10.105 -23.436 1.00 86.19 360 GLU A CA 1
ATOM 2797 C C . GLU A 1 360 ? -8.007 11.081 -23.295 1.00 86.19 360 GLU A C 1
ATOM 2799 O O . GLU A 1 360 ? -7.144 11.139 -24.169 1.00 86.19 360 GLU A O 1
ATOM 2804 N N . LEU A 1 361 ? -7.876 11.744 -22.139 1.00 81.94 361 LEU A N 1
ATOM 2805 C CA . LEU A 1 361 ? -6.762 12.657 -21.859 1.00 81.94 361 LEU A CA 1
ATOM 2806 C C . LEU A 1 361 ? -5.397 11.975 -22.013 1.00 81.94 361 LEU A C 1
ATOM 2808 O O . LEU A 1 361 ? -4.529 12.461 -22.734 1.00 81.94 361 LEU A O 1
ATOM 2812 N N . CYS A 1 362 ? -5.219 10.819 -21.375 1.00 81.38 362 CYS A N 1
ATOM 2813 C CA . CYS A 1 362 ? -3.971 10.068 -21.449 1.00 81.38 362 CYS A CA 1
ATOM 2814 C C . CYS A 1 362 ? -3.748 9.437 -22.831 1.00 81.38 362 CYS A C 1
ATOM 2816 O O . CYS A 1 362 ? -2.599 9.195 -23.183 1.00 81.38 362 CYS A O 1
ATOM 2818 N N . SER A 1 363 ? -4.809 9.195 -23.610 1.00 81.69 363 SER A N 1
ATOM 2819 C CA . SER A 1 363 ? -4.697 8.693 -24.985 1.00 81.69 363 SER A CA 1
ATOM 2820 C C . SER A 1 363 ? -4.184 9.752 -25.970 1.00 81.69 363 SER A C 1
ATOM 2822 O O . SER A 1 363 ? -3.594 9.425 -26.995 1.00 81.69 363 SER A O 1
ATOM 2824 N N . THR A 1 364 ? -4.372 11.038 -25.653 1.00 76.38 364 THR A N 1
ATOM 2825 C CA . THR A 1 364 ? -3.877 12.150 -26.483 1.00 76.38 364 THR A CA 1
ATOM 2826 C C . THR A 1 364 ? -2.422 12.541 -26.194 1.00 76.38 364 THR A C 1
ATOM 2828 O O . THR A 1 364 ? -1.816 13.261 -26.989 1.00 76.38 364 THR A O 1
ATOM 2831 N N . ASP A 1 365 ? -1.832 12.061 -25.092 1.00 70.81 365 ASP A N 1
ATOM 2832 C CA . ASP A 1 365 ? -0.439 12.348 -24.723 1.00 70.81 365 ASP A CA 1
ATOM 2833 C C . ASP A 1 365 ? 0.540 11.415 -25.454 1.00 70.81 365 ASP A C 1
ATOM 2835 O O . ASP A 1 365 ? 0.783 10.281 -25.046 1.00 70.81 365 ASP A O 1
ATOM 2839 N N . GLN A 1 366 ? 1.154 11.912 -26.530 1.00 59.97 366 GLN A N 1
ATOM 2840 C CA . GLN A 1 366 ? 2.086 11.146 -27.369 1.00 59.97 366 GLN A CA 1
ATOM 2841 C C . GLN A 1 366 ? 3.347 10.658 -26.632 1.00 59.97 366 GLN A C 1
ATOM 2843 O O . GLN A 1 366 ? 3.976 9.702 -27.080 1.00 59.97 366 GLN A O 1
ATOM 2848 N N . PHE A 1 367 ? 3.729 11.278 -25.511 1.00 58.66 367 PHE A N 1
ATOM 2849 C CA . PHE A 1 367 ? 5.011 11.008 -24.846 1.00 58.66 367 PHE A CA 1
ATOM 2850 C C . PHE A 1 367 ? 4.944 9.910 -23.774 1.00 58.66 367 PHE A C 1
ATOM 2852 O O . PHE A 1 367 ? 5.977 9.522 -23.227 1.00 58.66 367 PHE A O 1
ATOM 2859 N N . GLY A 1 368 ? 3.748 9.404 -23.457 1.00 58.03 368 GLY A N 1
ATOM 2860 C CA . GLY A 1 368 ? 3.538 8.450 -22.364 1.00 58.03 368 GLY A CA 1
ATOM 2861 C C . GLY A 1 368 ? 2.645 7.262 -22.698 1.00 58.03 368 GLY A C 1
ATOM 2862 O O . GLY A 1 368 ? 2.242 6.561 -21.775 1.00 58.03 368 GLY A O 1
ATOM 2863 N N . MET A 1 369 ? 2.305 7.047 -23.970 1.00 65.44 369 MET A N 1
ATOM 2864 C CA . MET A 1 369 ? 1.347 6.021 -24.384 1.00 65.44 369 MET A CA 1
ATOM 2865 C C . MET A 1 369 ? 1.922 4.604 -24.216 1.00 65.44 369 MET A C 1
ATOM 2867 O O . MET A 1 369 ? 2.796 4.212 -24.987 1.00 65.44 369 MET A O 1
ATOM 2871 N N . PRO A 1 370 ? 1.389 3.770 -23.298 1.00 67.81 370 PRO A N 1
ATOM 2872 C CA . PRO A 1 370 ? 1.701 2.342 -23.235 1.00 67.81 370 PRO A CA 1
ATOM 2873 C C . PRO A 1 370 ? 0.935 1.555 -24.315 1.00 67.81 370 PRO A C 1
ATOM 2875 O O . PRO A 1 370 ? 0.804 0.333 -24.232 1.00 67.81 370 PRO A O 1
ATOM 2878 N N . PHE A 1 371 ? 0.387 2.253 -25.315 1.00 82.50 371 PHE A N 1
ATOM 2879 C CA . PHE A 1 371 ? -0.357 1.678 -26.418 1.00 82.50 371 PHE A CA 1
ATOM 2880 C C . PHE A 1 371 ? 0.399 1.808 -27.740 1.00 82.50 371 PHE A C 1
ATOM 2882 O O . PHE A 1 371 ? 1.065 2.803 -28.011 1.00 82.50 371 PHE A O 1
ATOM 2889 N N . ALA A 1 372 ? 0.288 0.775 -28.562 1.00 86.00 372 ALA A N 1
ATOM 2890 C CA . ALA A 1 372 ? 0.639 0.762 -29.969 1.00 86.00 372 ALA A CA 1
ATOM 2891 C C . ALA A 1 372 ? -0.656 0.736 -30.789 1.00 86.00 372 ALA A C 1
ATOM 2893 O O . ALA A 1 372 ? -1.645 0.133 -30.371 1.00 86.00 372 ALA A O 1
ATOM 2894 N N . GLN A 1 373 ? -0.660 1.390 -31.947 1.00 88.44 373 GLN A N 1
ATOM 2895 C CA . GLN A 1 373 ? -1.815 1.417 -32.836 1.00 88.44 373 GLN A CA 1
ATOM 2896 C C . GLN A 1 373 ? -1.478 0.679 -34.127 1.00 88.44 373 GLN A C 1
ATOM 2898 O O . GLN A 1 373 ? -0.450 0.961 -34.741 1.00 88.44 373 GLN A O 1
ATOM 2903 N N . CYS A 1 374 ? -2.343 -0.242 -34.557 1.00 89.44 374 CYS A N 1
ATOM 2904 C CA . CYS A 1 374 ? -2.170 -0.902 -35.846 1.00 89.44 374 CYS A CA 1
ATOM 2905 C C . CYS A 1 374 ? -2.268 0.144 -36.975 1.00 89.44 374 CYS A C 1
ATOM 2907 O O . CYS A 1 374 ? -3.280 0.852 -37.060 1.00 89.44 374 CYS A O 1
ATOM 2909 N N . PRO A 1 375 ? -1.261 0.253 -37.863 1.00 88.12 375 PRO A N 1
ATOM 2910 C CA . PRO A 1 375 ? -1.284 1.216 -38.962 1.00 88.12 375 PRO A CA 1
ATOM 2911 C C . PRO A 1 375 ? -2.480 1.061 -39.910 1.00 88.12 375 PRO A C 1
ATOM 2913 O O . PRO A 1 375 ? -2.933 2.075 -40.446 1.00 88.12 375 PRO A O 1
ATOM 2916 N N . SER A 1 376 ? -2.988 -0.165 -40.081 1.00 89.00 376 SER A N 1
ATOM 2917 C CA . SER A 1 376 ? -4.102 -0.492 -40.979 1.00 89.00 376 SER A CA 1
ATOM 2918 C C . SER A 1 376 ? -5.463 -0.259 -40.308 1.00 89.00 376 SER A C 1
ATOM 2920 O O . SER A 1 376 ? -6.093 0.772 -40.542 1.00 89.00 376 SER A O 1
ATOM 2922 N N . CYS A 1 377 ? -5.886 -1.138 -39.392 1.00 88.38 377 CYS A N 1
ATOM 2923 C CA . CYS A 1 377 ? -7.223 -1.085 -38.783 1.00 88.38 377 CYS A CA 1
ATOM 2924 C C . CYS A 1 377 ? -7.398 -0.027 -37.681 1.00 88.38 377 CYS A C 1
ATOM 2926 O O . CYS A 1 377 ? -8.497 0.140 -37.158 1.00 88.38 377 CYS A O 1
ATOM 2928 N N . LYS A 1 378 ? -6.324 0.674 -37.288 1.00 88.56 378 LYS A N 1
ATOM 2929 C CA . LYS A 1 378 ? -6.317 1.682 -36.210 1.00 88.56 378 LYS A CA 1
ATOM 2930 C C . LYS A 1 378 ? -6.691 1.153 -34.818 1.00 88.56 378 LYS A C 1
ATOM 2932 O O . LYS A 1 378 ? -6.805 1.960 -33.893 1.00 88.56 378 LYS A O 1
ATOM 2937 N N . ALA A 1 379 ? -6.810 -0.165 -34.640 1.00 88.25 379 ALA A N 1
ATOM 2938 C CA . ALA A 1 379 ? -7.020 -0.783 -33.335 1.00 88.25 379 ALA A CA 1
ATOM 2939 C C . ALA A 1 379 ? -5.826 -0.539 -32.396 1.00 88.25 379 ALA A C 1
ATOM 2941 O O . ALA A 1 379 ? -4.678 -0.412 -32.836 1.00 88.25 379 ALA A O 1
ATOM 2942 N N . VAL A 1 380 ? -6.117 -0.453 -31.098 1.00 88.50 380 VAL A N 1
ATOM 2943 C CA . VAL A 1 380 ? -5.178 -0.038 -30.048 1.00 88.50 380 VAL A CA 1
ATOM 2944 C C . VAL A 1 380 ? -4.776 -1.239 -29.196 1.00 88.50 380 VAL A C 1
ATOM 2946 O O . VAL A 1 380 ? -5.609 -2.067 -28.825 1.00 88.50 380 VAL A O 1
ATOM 2949 N N . TYR A 1 381 ? -3.494 -1.333 -28.854 1.00 89.31 381 TYR A N 1
ATOM 2950 C CA . TYR A 1 381 ? -2.916 -2.507 -28.210 1.00 89.31 381 TYR A CA 1
ATOM 2951 C C . TYR A 1 381 ? -1.921 -2.150 -27.106 1.00 89.31 381 TYR A C 1
ATOM 2953 O O . TYR A 1 381 ? -1.044 -1.324 -27.323 1.00 89.31 381 TYR A O 1
ATOM 2961 N N . CYS A 1 382 ? -2.011 -2.771 -25.925 1.00 87.12 382 CYS A N 1
ATOM 2962 C CA . CYS A 1 382 ? -1.052 -2.553 -24.832 1.00 87.12 382 CYS A CA 1
ATOM 2963 C C . CYS A 1 382 ? 0.306 -3.174 -25.134 1.00 87.12 382 CYS A C 1
ATOM 2965 O O . CYS A 1 382 ? 0.392 -4.367 -25.407 1.00 87.12 382 CYS A O 1
ATOM 2967 N N . GLN A 1 383 ? 1.366 -2.383 -24.987 1.00 79.25 383 GLN A N 1
ATOM 2968 C CA . GLN A 1 383 ? 2.745 -2.825 -25.197 1.00 79.25 383 GLN A CA 1
ATOM 2969 C C . GLN A 1 383 ? 3.173 -3.907 -24.189 1.00 79.25 383 GLN A C 1
ATOM 2971 O O . GLN A 1 383 ? 4.001 -4.750 -24.520 1.00 79.25 383 GLN A O 1
ATOM 2976 N N . ASP A 1 384 ? 2.578 -3.919 -22.990 1.00 77.62 384 ASP A N 1
ATOM 2977 C CA . ASP A 1 384 ? 2.944 -4.858 -21.921 1.00 77.62 384 ASP A CA 1
ATOM 2978 C C . ASP A 1 384 ? 2.392 -6.278 -22.136 1.00 77.62 384 ASP A C 1
ATOM 2980 O O . ASP A 1 384 ? 3.068 -7.256 -21.822 1.00 77.62 384 ASP A O 1
ATOM 2984 N N . TRP A 1 385 ? 1.165 -6.411 -22.660 1.00 81.12 385 TRP A N 1
ATOM 2985 C CA . TRP A 1 385 ? 0.482 -7.713 -22.767 1.00 81.12 385 TRP A CA 1
ATOM 2986 C C . TRP A 1 385 ? 0.235 -8.177 -24.205 1.00 81.12 385 TRP A C 1
ATOM 2988 O O . TRP A 1 385 ? 0.111 -9.379 -24.437 1.00 81.12 385 TRP A O 1
ATOM 2998 N N . CYS A 1 386 ? 0.171 -7.267 -25.181 1.00 86.75 386 CYS A N 1
ATOM 2999 C CA . CYS A 1 386 ? -0.035 -7.616 -26.588 1.00 86.75 386 CYS A CA 1
ATOM 3000 C C . CYS A 1 386 ? 1.315 -7.780 -27.289 1.00 86.75 386 CYS A C 1
ATOM 3002 O O . CYS A 1 386 ? 1.740 -6.916 -28.045 1.00 86.75 386 CYS A O 1
ATOM 3004 N N . ALA A 1 387 ? 1.985 -8.911 -27.061 1.00 79.00 387 ALA A N 1
ATOM 3005 C CA . ALA A 1 387 ? 3.309 -9.186 -27.632 1.00 79.00 387 ALA A CA 1
ATOM 3006 C C . ALA A 1 387 ? 3.350 -9.227 -29.178 1.00 79.00 387 ALA A C 1
ATOM 3008 O O . ALA A 1 387 ? 4.430 -9.139 -29.772 1.00 79.00 387 ALA A O 1
ATOM 3009 N N . TYR A 1 388 ? 2.188 -9.382 -29.818 1.00 78.81 388 TYR A N 1
ATOM 3010 C CA . TYR A 1 388 ? 2.036 -9.508 -31.268 1.00 78.81 388 TYR A CA 1
ATOM 3011 C C . TYR A 1 388 ? 2.180 -8.174 -32.015 1.00 78.81 388 TYR A C 1
ATOM 3013 O O . TYR A 1 388 ? 2.619 -8.166 -33.163 1.00 78.81 388 TYR A O 1
ATOM 3021 N N . ILE A 1 389 ? 1.924 -7.039 -31.356 1.00 87.25 389 ILE A N 1
ATOM 3022 C CA . ILE A 1 389 ? 2.147 -5.707 -31.928 1.00 87.25 389 ILE A CA 1
ATOM 3023 C C . ILE A 1 389 ? 3.347 -5.035 -31.269 1.00 87.25 389 ILE A C 1
ATOM 3025 O O . ILE A 1 389 ? 3.464 -4.933 -30.051 1.00 87.25 389 ILE A O 1
ATOM 3029 N N . GLN A 1 390 ? 4.281 -4.595 -32.099 1.00 89.44 390 GLN A N 1
ATOM 3030 C CA . GLN A 1 390 ? 5.568 -4.079 -31.652 1.00 89.44 390 GLN A CA 1
ATOM 3031 C C . GLN A 1 390 ? 5.818 -2.741 -32.329 1.00 89.44 390 GLN A C 1
ATOM 3033 O O . GLN A 1 390 ? 5.508 -2.574 -33.508 1.00 89.44 390 GLN A O 1
ATOM 3038 N N . THR A 1 391 ? 6.371 -1.793 -31.578 1.00 89.56 391 THR A N 1
ATOM 3039 C CA . THR A 1 391 ? 6.723 -0.461 -32.076 1.00 89.56 391 THR A CA 1
ATOM 3040 C C . THR A 1 391 ? 8.224 -0.270 -31.965 1.00 89.56 391 THR A C 1
ATOM 3042 O O . THR A 1 391 ? 8.826 -0.574 -30.934 1.00 89.56 391 THR A O 1
ATOM 3045 N N . CYS A 1 392 ? 8.838 0.240 -33.030 1.00 89.81 392 CYS A N 1
ATOM 3046 C CA . CYS A 1 392 ? 10.258 0.541 -33.020 1.00 89.81 392 CYS A CA 1
ATOM 3047 C C . CYS A 1 392 ? 10.521 1.777 -32.167 1.00 89.81 392 CYS A C 1
ATOM 3049 O O . CYS A 1 392 ? 9.996 2.845 -32.459 1.00 89.81 392 CYS A O 1
ATOM 3051 N N . ILE A 1 393 ? 11.409 1.677 -31.180 1.00 87.56 393 ILE A N 1
ATOM 3052 C CA . ILE A 1 393 ? 11.808 2.841 -30.371 1.00 87.56 393 ILE A CA 1
ATOM 3053 C C . ILE A 1 393 ? 12.552 3.924 -31.175 1.00 87.56 393 ILE A C 1
ATOM 3055 O O . ILE A 1 393 ? 12.706 5.048 -30.718 1.00 87.56 393 ILE A O 1
ATOM 3059 N N . VAL A 1 394 ? 13.047 3.603 -32.372 1.00 87.38 394 VAL A N 1
ATOM 3060 C CA . VAL A 1 394 ? 13.895 4.510 -33.161 1.00 87.38 394 VAL A CA 1
ATOM 3061 C C . VAL A 1 394 ? 13.075 5.302 -34.171 1.00 87.38 394 VAL A C 1
ATOM 3063 O O . VAL A 1 394 ? 13.171 6.523 -34.213 1.00 87.38 394 VAL A O 1
ATOM 3066 N N . CYS A 1 395 ? 12.275 4.614 -34.986 1.00 89.56 395 CYS A N 1
ATOM 3067 C CA . CYS A 1 395 ? 11.473 5.236 -36.042 1.00 89.56 395 CYS A CA 1
ATOM 3068 C C . CYS A 1 395 ? 9.973 5.271 -35.737 1.00 89.56 395 CYS A C 1
ATOM 3070 O O . CYS A 1 395 ? 9.196 5.681 -36.597 1.00 89.56 395 CYS A O 1
ATOM 3072 N N . SER A 1 396 ? 9.551 4.771 -34.572 1.00 88.25 396 SER A N 1
ATOM 3073 C CA . SER A 1 396 ? 8.143 4.667 -34.161 1.00 88.25 396 SER A CA 1
ATOM 3074 C C . SER A 1 396 ? 7.251 3.863 -35.115 1.00 88.25 396 SER A C 1
ATOM 3076 O O . SER A 1 396 ? 6.034 3.882 -34.971 1.00 88.25 396 SER A O 1
ATOM 3078 N N . SER A 1 397 ? 7.832 3.127 -36.071 1.00 89.44 397 SER A N 1
ATOM 3079 C CA . SER A 1 397 ? 7.069 2.245 -36.955 1.00 89.44 397 SER A CA 1
ATOM 3080 C C . SER A 1 397 ? 6.505 1.076 -36.155 1.00 89.44 397 SER A C 1
ATOM 3082 O O . SER A 1 397 ? 7.231 0.454 -35.374 1.00 89.44 397 SER A O 1
ATOM 3084 N N . THR A 1 398 ? 5.226 0.779 -36.360 1.00 89.88 398 THR A N 1
ATOM 3085 C CA . THR A 1 398 ? 4.487 -0.261 -35.639 1.00 89.88 398 THR A CA 1
ATOM 3086 C C . THR A 1 398 ? 4.142 -1.414 -36.575 1.00 89.88 398 THR A C 1
ATOM 3088 O O . THR A 1 398 ? 3.783 -1.186 -37.730 1.00 89.88 398 THR A O 1
ATOM 3091 N N . ARG A 1 399 ? 4.258 -2.651 -36.081 1.00 89.81 399 ARG A N 1
ATOM 3092 C CA . ARG A 1 399 ? 3.809 -3.859 -36.787 1.00 89.81 399 ARG A CA 1
ATOM 3093 C C . ARG A 1 399 ? 2.303 -3.800 -37.062 1.00 89.81 399 ARG A C 1
ATOM 3095 O O . ARG A 1 399 ? 1.549 -3.259 -36.253 1.00 89.81 399 ARG A O 1
ATOM 3102 N N . LEU A 1 400 ? 1.853 -4.400 -38.159 1.00 89.25 400 LEU A N 1
ATOM 3103 C CA . LEU A 1 400 ? 0.431 -4.714 -38.331 1.00 89.25 400 LEU A CA 1
ATOM 3104 C C . LEU A 1 400 ? -0.031 -5.702 -37.240 1.00 89.25 400 LEU A C 1
ATOM 3106 O O . LEU A 1 400 ? 0.778 -6.477 -36.727 1.00 89.25 400 LEU A O 1
ATOM 3110 N N . CYS A 1 401 ? -1.309 -5.651 -36.857 1.00 89.19 401 CYS A N 1
ATOM 3111 C CA . CYS A 1 401 ? -1.900 -6.675 -35.991 1.00 89.19 401 CYS A CA 1
ATOM 3112 C C . CYS A 1 401 ? -2.117 -7.978 -36.765 1.00 89.19 401 CYS A C 1
ATOM 3114 O O . CYS A 1 401 ? -2.188 -7.936 -37.990 1.00 89.19 401 CYS A O 1
ATOM 3116 N N . ASP A 1 402 ? -2.256 -9.101 -36.060 1.00 86.00 402 ASP A N 1
ATOM 3117 C CA . ASP A 1 402 ? -2.364 -10.427 -36.682 1.00 86.00 402 ASP A CA 1
ATOM 3118 C C . ASP A 1 402 ? -3.513 -10.496 -37.702 1.00 86.00 402 ASP A C 1
ATOM 3120 O O . ASP A 1 402 ? -3.267 -10.882 -38.839 1.00 86.00 402 ASP A O 1
ATOM 3124 N N . ASP A 1 403 ? -4.697 -9.963 -37.370 1.00 86.31 403 ASP A N 1
ATOM 3125 C CA . ASP A 1 403 ? -5.830 -9.884 -38.309 1.00 86.31 403 ASP A CA 1
ATOM 3126 C C . ASP A 1 403 ? -5.452 -9.157 -39.616 1.00 86.31 403 ASP A C 1
ATOM 3128 O O . ASP A 1 403 ? -5.715 -9.638 -40.711 1.00 86.31 403 ASP A O 1
ATOM 3132 N N . CYS A 1 404 ? -4.754 -8.018 -39.525 1.00 87.31 404 CYS A N 1
ATOM 3133 C CA . CYS A 1 404 ? -4.320 -7.270 -40.706 1.00 87.31 404 CYS A CA 1
ATOM 3134 C C . CYS A 1 404 ? -3.135 -7.913 -41.434 1.00 87.31 404 CYS A C 1
ATOM 3136 O O . CYS A 1 404 ? -2.905 -7.569 -42.587 1.00 87.31 404 CYS A O 1
ATOM 3138 N N . ILE A 1 405 ? -2.354 -8.770 -40.769 1.00 84.56 405 ILE A N 1
ATOM 3139 C CA . ILE A 1 405 ? -1.285 -9.550 -41.403 1.00 84.56 405 ILE A CA 1
ATOM 3140 C C . ILE A 1 405 ? -1.903 -10.682 -42.226 1.00 84.56 405 ILE A C 1
ATOM 3142 O O . ILE A 1 405 ? -1.457 -10.924 -43.343 1.00 84.56 405 ILE A O 1
ATOM 3146 N N . GLU A 1 406 ? -2.912 -11.364 -41.683 1.00 82.12 406 GLU A N 1
ATOM 3147 C CA . GLU A 1 406 ? -3.618 -12.459 -42.357 1.00 82.12 406 GLU A CA 1
ATOM 3148 C C . GLU A 1 406 ? -4.499 -11.964 -43.514 1.00 82.12 406 GLU A C 1
ATOM 3150 O O . GLU A 1 406 ? -4.657 -12.667 -44.510 1.00 82.12 406 GLU A O 1
ATOM 3155 N N . GLU A 1 407 ? -5.038 -10.746 -43.411 1.00 77.69 407 GLU A N 1
ATOM 3156 C CA . GLU A 1 407 ? -5.846 -10.109 -44.455 1.00 77.69 407 GLU A CA 1
ATOM 3157 C C . GLU A 1 407 ? -5.030 -9.472 -45.593 1.00 77.69 407 GLU A C 1
ATOM 3159 O O . GLU A 1 407 ? -5.642 -8.995 -46.551 1.00 77.69 407 GLU A O 1
ATOM 3164 N N . GLU A 1 408 ? -3.687 -9.429 -45.538 1.00 63.59 408 GLU A N 1
ATOM 3165 C CA . GLU A 1 408 ? -2.904 -8.881 -46.654 1.00 63.59 408 GLU A CA 1
ATOM 3166 C C . GLU A 1 408 ? -3.089 -9.763 -47.904 1.00 63.59 408 GLU A C 1
ATOM 3168 O O . GLU A 1 408 ? -2.635 -10.911 -47.921 1.00 63.59 408 GLU A O 1
ATOM 3173 N N . PRO A 1 409 ? -3.746 -9.261 -48.971 1.00 56.94 409 PRO A N 1
ATOM 3174 C CA . PRO A 1 409 ? -3.935 -10.045 -50.177 1.00 56.94 409 PRO A CA 1
ATOM 3175 C C . PRO A 1 409 ? -2.571 -10.325 -50.808 1.00 56.94 409 PRO A C 1
ATOM 3177 O O . PRO A 1 409 ? -1.748 -9.416 -50.958 1.00 56.94 409 PRO A O 1
ATOM 3180 N N . GLU A 1 410 ? -2.345 -11.583 -51.196 1.00 54.47 410 GLU A N 1
ATOM 3181 C CA . GLU A 1 410 ? -1.194 -11.989 -52.000 1.00 54.47 410 GLU A CA 1
ATOM 3182 C C . GLU A 1 410 ? -1.166 -11.138 -53.276 1.00 54.47 410 GLU A C 1
ATOM 3184 O O . GLU A 1 410 ? -1.958 -11.337 -54.190 1.00 54.47 410 GLU A O 1
ATOM 3189 N N . ALA A 1 411 ? -0.304 -10.120 -53.243 1.00 54.69 411 ALA A N 1
ATOM 3190 C CA . ALA A 1 411 ? 0.120 -9.225 -54.308 1.00 54.69 411 ALA A CA 1
ATOM 3191 C C . ALA A 1 411 ? -0.710 -9.250 -55.604 1.00 54.69 411 ALA A C 1
ATOM 3193 O O . ALA A 1 411 ? -0.500 -10.101 -56.457 1.00 54.69 411 ALA A O 1
ATOM 3194 N N . ASP A 1 412 ? -1.506 -8.202 -55.825 1.00 50.75 412 ASP A N 1
ATOM 3195 C CA . ASP A 1 412 ? -1.530 -7.535 -57.127 1.00 50.75 412 ASP A CA 1
ATOM 3196 C C . ASP A 1 412 ? -2.106 -6.114 -57.006 1.00 50.75 412 ASP A C 1
ATOM 3198 O O . ASP A 1 412 ? -3.094 -5.877 -56.318 1.00 50.75 412 ASP A O 1
ATOM 3202 N N . ALA A 1 413 ? -1.475 -5.173 -57.715 1.00 46.53 413 ALA A N 1
ATOM 3203 C CA . ALA A 1 413 ? -1.811 -3.747 -57.854 1.00 46.53 413 ALA A CA 1
ATOM 3204 C C . ALA A 1 413 ? -1.256 -2.757 -56.802 1.00 46.53 413 ALA A C 1
ATOM 3206 O O . ALA A 1 413 ? -1.968 -2.239 -55.950 1.00 46.53 413 ALA A O 1
ATOM 3207 N N . GLY A 1 414 ? 0.011 -2.362 -56.984 1.00 52.31 414 GLY A N 1
ATOM 3208 C CA . GLY A 1 414 ? 0.414 -0.955 -57.192 1.00 52.31 414 GLY A CA 1
ATOM 3209 C C . GLY A 1 414 ? 0.162 0.118 -56.117 1.00 52.31 414 GLY A C 1
ATOM 3210 O O . GLY A 1 414 ? 0.563 1.260 -56.335 1.00 52.31 414 GLY A O 1
ATOM 3211 N N . GLN A 1 415 ? -0.461 -0.189 -54.983 1.00 48.53 415 GLN A N 1
ATOM 3212 C CA . GLN A 1 415 ? -0.610 0.736 -53.860 1.00 48.53 415 GLN A CA 1
ATOM 3213 C C . GLN A 1 415 ? 0.461 0.433 -52.820 1.00 48.53 415 GLN A C 1
ATOM 3215 O O . GLN A 1 415 ? 0.672 -0.721 -52.466 1.00 48.53 415 GLN A O 1
ATOM 3220 N N . SER A 1 416 ? 1.165 1.479 -52.386 1.00 50.47 416 SER A N 1
ATOM 3221 C CA . SER A 1 416 ? 2.270 1.460 -51.428 1.00 50.47 416 SER A 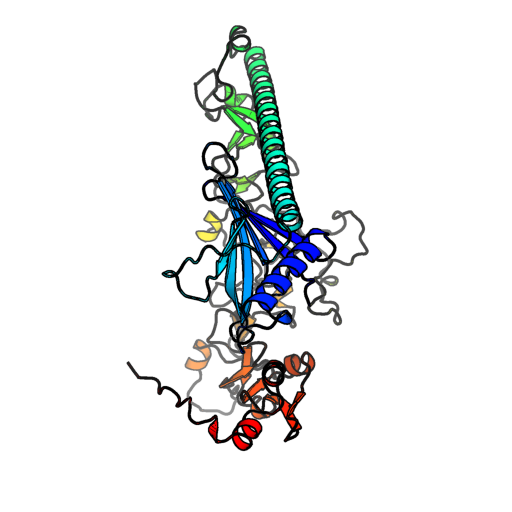CA 1
ATOM 3222 C C . SER A 1 416 ? 1.996 0.527 -50.246 1.00 50.47 416 SER A C 1
ATOM 3224 O O . SER A 1 416 ? 1.386 0.940 -49.262 1.00 50.47 416 SER A O 1
ATOM 3226 N N . GLN A 1 417 ? 2.451 -0.726 -50.351 1.00 58.19 417 GLN A N 1
ATOM 3227 C CA . GLN A 1 417 ? 2.390 -1.702 -49.270 1.00 58.19 417 GLN A CA 1
ATOM 3228 C C . GLN A 1 417 ? 3.068 -1.077 -48.054 1.00 58.19 417 GLN A C 1
ATOM 3230 O O . GLN A 1 417 ? 4.243 -0.693 -48.106 1.00 58.19 417 GLN A O 1
ATOM 3235 N N . LEU A 1 418 ? 2.313 -0.917 -46.968 1.00 63.69 418 LEU A N 1
ATOM 3236 C CA . LEU A 1 418 ? 2.864 -0.547 -45.673 1.00 63.69 418 LEU A CA 1
ATOM 3237 C C . LEU A 1 418 ? 3.800 -1.681 -45.260 1.00 63.69 418 LEU A C 1
ATOM 3239 O O . LEU A 1 418 ? 3.359 -2.694 -44.736 1.00 63.69 418 LEU A O 1
ATOM 3243 N N . ARG A 1 419 ? 5.097 -1.532 -45.552 1.00 70.69 419 ARG A N 1
ATOM 3244 C CA . ARG A 1 419 ? 6.107 -2.553 -45.270 1.00 70.69 419 ARG A CA 1
ATOM 3245 C C . ARG A 1 419 ? 6.047 -2.909 -43.787 1.00 70.69 419 ARG A C 1
ATOM 3247 O O . ARG A 1 419 ? 6.431 -2.092 -42.952 1.00 70.69 419 ARG A O 1
ATOM 3254 N N . ASN A 1 420 ? 5.571 -4.112 -43.478 1.00 81.12 420 ASN A N 1
ATOM 3255 C CA . ASN A 1 420 ? 5.455 -4.591 -42.109 1.00 81.12 420 ASN A CA 1
ATOM 3256 C C . ASN A 1 420 ? 6.867 -4.716 -41.499 1.00 81.12 420 ASN A C 1
ATOM 3258 O O . ASN A 1 420 ? 7.659 -5.531 -41.984 1.00 81.12 420 ASN A O 1
ATOM 3262 N N . PRO A 1 421 ? 7.238 -3.890 -40.502 1.00 83.69 421 PRO A N 1
ATOM 3263 C CA . PRO A 1 421 ? 8.592 -3.899 -39.964 1.00 83.69 421 PRO A CA 1
ATOM 3264 C C . PRO A 1 421 ? 8.876 -5.218 -39.240 1.00 83.69 421 PRO A C 1
ATOM 3266 O O . PRO A 1 421 ? 8.077 -5.681 -38.423 1.00 83.69 421 PRO A O 1
ATOM 3269 N N . LEU A 1 422 ? 10.044 -5.806 -39.510 1.00 88.00 422 LEU A N 1
ATOM 3270 C CA . LEU A 1 422 ? 10.522 -6.983 -38.791 1.00 88.00 422 LEU A CA 1
ATOM 3271 C C . LEU A 1 422 ? 11.309 -6.531 -37.566 1.00 88.00 422 LEU A C 1
ATOM 3273 O O . LEU A 1 422 ? 12.193 -5.687 -37.663 1.00 88.00 422 LEU A O 1
ATOM 3277 N N . PHE A 1 423 ? 11.009 -7.099 -36.404 1.00 88.75 423 PHE A N 1
ATOM 3278 C CA . PHE A 1 423 ? 11.672 -6.759 -35.148 1.00 88.75 423 PHE A CA 1
ATOM 3279 C C . PHE A 1 423 ? 12.575 -7.905 -34.717 1.00 88.75 423 PHE A C 1
ATOM 3281 O O . PHE A 1 423 ? 12.117 -8.892 -34.146 1.00 88.75 423 PHE A O 1
ATOM 3288 N N . THR A 1 424 ? 13.864 -7.778 -35.006 1.00 85.06 424 THR A N 1
ATOM 3289 C CA . THR A 1 424 ? 14.854 -8.826 -34.725 1.00 85.06 424 THR A CA 1
ATOM 3290 C C . THR A 1 424 ? 15.606 -8.591 -33.420 1.00 85.06 424 THR A C 1
ATOM 3292 O O . THR A 1 424 ? 16.167 -9.527 -32.864 1.00 85.06 424 THR A O 1
ATOM 3295 N N . GLU A 1 425 ? 15.615 -7.355 -32.915 1.00 90.75 425 GLU A N 1
ATOM 3296 C CA . GLU A 1 425 ? 16.496 -6.928 -31.828 1.00 90.75 425 GLU A CA 1
ATOM 3297 C C . GLU A 1 425 ? 15.754 -6.110 -30.760 1.00 90.75 425 GLU A C 1
ATOM 3299 O O . GLU A 1 425 ? 14.693 -5.522 -31.001 1.00 90.75 425 GLU A O 1
ATOM 3304 N N . LYS A 1 426 ? 16.343 -6.034 -29.560 1.00 92.12 426 LYS A N 1
ATOM 3305 C CA . LYS A 1 426 ? 15.860 -5.212 -28.438 1.00 92.12 426 LYS A CA 1
ATOM 3306 C C . LYS A 1 426 ? 16.972 -4.320 -27.896 1.00 92.12 426 LYS A C 1
ATOM 3308 O O . LYS A 1 426 ? 18.138 -4.707 -27.875 1.00 92.12 426 LYS A O 1
ATOM 3313 N N . CYS A 1 427 ? 16.603 -3.145 -27.392 1.00 90.00 427 CYS A N 1
ATOM 3314 C CA . CYS A 1 427 ? 17.528 -2.282 -26.662 1.00 90.00 427 CYS A CA 1
ATOM 3315 C C . CYS A 1 427 ? 18.039 -2.989 -25.390 1.00 90.00 427 CYS A C 1
ATOM 3317 O O . CYS A 1 427 ? 17.244 -3.501 -24.604 1.00 90.00 427 CYS A O 1
ATOM 3319 N N . GLY A 1 428 ? 19.351 -2.979 -25.144 1.00 84.75 428 GLY A N 1
ATOM 3320 C CA . GLY A 1 428 ? 19.974 -3.619 -23.980 1.00 84.75 428 GLY A CA 1
ATOM 3321 C C . GLY A 1 428 ? 19.563 -3.031 -22.623 1.00 84.75 428 GLY A C 1
ATOM 3322 O O . GLY A 1 428 ? 19.723 -3.712 -21.615 1.00 84.75 428 GLY A O 1
ATOM 3323 N N . ILE A 1 429 ? 19.012 -1.808 -22.602 1.00 84.56 429 ILE A N 1
ATOM 3324 C CA . ILE A 1 429 ? 18.593 -1.093 -21.380 1.00 84.56 429 ILE A CA 1
ATOM 3325 C C . ILE A 1 429 ? 17.073 -1.077 -21.260 1.00 84.56 429 ILE A C 1
ATOM 3327 O O . ILE A 1 429 ? 16.518 -1.803 -20.442 1.00 84.56 429 ILE A O 1
ATOM 3331 N N . CYS A 1 430 ? 16.377 -0.301 -22.100 1.00 83.44 430 CYS A N 1
ATOM 3332 C CA . CYS A 1 430 ? 14.919 -0.166 -22.000 1.00 83.44 430 CYS A CA 1
ATOM 3333 C C . CYS A 1 430 ? 14.143 -1.391 -22.505 1.00 83.44 430 CYS A C 1
ATOM 3335 O O . CYS A 1 430 ? 12.922 -1.410 -22.399 1.00 83.44 430 CYS A O 1
ATOM 3337 N N . ARG A 1 431 ? 14.822 -2.394 -23.087 1.00 88.25 431 ARG A N 1
ATOM 3338 C CA . ARG A 1 431 ? 14.230 -3.629 -23.642 1.00 88.25 431 ARG A CA 1
ATOM 3339 C C . ARG A 1 431 ? 13.186 -3.426 -24.747 1.00 88.25 431 ARG A C 1
ATOM 3341 O O . ARG A 1 431 ? 12.599 -4.406 -25.200 1.00 88.25 431 ARG A O 1
ATOM 3348 N N . GLN A 1 432 ? 13.001 -2.199 -25.230 1.00 87.50 432 GLN A N 1
ATOM 3349 C CA . GLN A 1 432 ? 12.084 -1.893 -26.325 1.00 87.50 432 GLN A CA 1
ATOM 3350 C C . GLN A 1 432 ? 12.609 -2.406 -27.672 1.00 87.50 432 GLN A C 1
ATOM 3352 O O . GLN A 1 432 ? 13.818 -2.565 -27.870 1.00 87.50 432 GLN A O 1
ATOM 3357 N N . HIS A 1 433 ? 11.681 -2.673 -28.589 1.00 90.69 433 HIS A N 1
ATOM 3358 C CA . HIS A 1 433 ? 11.944 -3.326 -29.867 1.00 90.69 433 HIS A CA 1
ATOM 3359 C C . HIS A 1 433 ? 12.613 -2.387 -30.884 1.00 90.69 433 HIS A C 1
ATOM 3361 O O . HIS A 1 433 ? 12.314 -1.192 -30.954 1.00 90.69 433 HIS A O 1
ATOM 3367 N N . ILE A 1 434 ? 13.513 -2.938 -31.699 1.00 91.56 434 ILE A N 1
ATOM 3368 C CA . ILE A 1 434 ? 14.216 -2.236 -32.779 1.00 91.56 434 ILE A CA 1
ATOM 3369 C C . ILE A 1 434 ? 13.908 -2.974 -34.086 1.00 91.56 434 ILE A C 1
ATOM 3371 O O . ILE A 1 434 ? 14.076 -4.192 -34.154 1.00 91.56 434 ILE A O 1
ATOM 3375 N N . CYS A 1 435 ? 13.424 -2.258 -35.106 1.00 93.06 435 CYS A N 1
ATOM 3376 C CA . CYS A 1 435 ? 13.160 -2.876 -36.403 1.00 93.06 435 CYS A CA 1
ATOM 3377 C C . CYS A 1 435 ? 14.461 -3.128 -37.179 1.00 93.06 435 CYS A C 1
ATOM 3379 O O . CYS A 1 435 ? 15.472 -2.455 -36.961 1.00 93.06 435 CYS A O 1
ATOM 3381 N N . ASP A 1 436 ? 14.410 -4.070 -38.112 1.00 91.94 436 ASP A N 1
ATOM 3382 C CA . ASP A 1 436 ? 15.480 -4.460 -39.029 1.00 91.94 436 ASP A CA 1
ATOM 3383 C C . ASP A 1 436 ? 16.086 -3.266 -39.781 1.00 91.94 436 ASP A C 1
ATOM 3385 O O . ASP A 1 436 ? 17.303 -3.174 -39.924 1.00 91.94 436 ASP A O 1
ATOM 3389 N N . ALA A 1 437 ? 15.254 -2.307 -40.193 1.00 90.44 437 ALA A N 1
ATOM 3390 C CA . ALA A 1 437 ? 15.702 -1.091 -40.865 1.00 90.44 437 ALA A CA 1
ATOM 3391 C C . ALA A 1 437 ? 16.510 -0.157 -39.947 1.00 90.44 437 ALA A C 1
ATOM 3393 O O . ALA A 1 437 ? 17.423 0.524 -40.411 1.00 90.44 437 ALA A O 1
ATOM 3394 N N . CYS A 1 438 ? 16.193 -0.115 -38.649 1.00 92.12 438 CYS A N 1
ATOM 3395 C CA . CYS A 1 438 ? 16.876 0.753 -37.690 1.00 92.12 438 CYS A CA 1
ATOM 3396 C C . CYS A 1 438 ? 18.071 0.084 -37.014 1.00 92.12 438 CYS A C 1
ATOM 3398 O O . CYS A 1 438 ? 18.993 0.793 -36.620 1.00 92.12 438 CYS A O 1
ATOM 3400 N N . ALA A 1 439 ? 18.087 -1.246 -36.887 1.00 91.31 439 ALA A N 1
ATOM 3401 C CA . ALA A 1 439 ? 19.141 -1.984 -36.193 1.00 91.31 439 ALA A CA 1
ATOM 3402 C C . ALA A 1 439 ? 20.576 -1.618 -36.649 1.00 91.31 439 ALA A C 1
ATOM 3404 O O . ALA A 1 439 ? 21.414 -1.390 -35.772 1.00 91.31 439 ALA A O 1
ATOM 3405 N N . PRO A 1 440 ? 20.877 -1.445 -37.957 1.00 90.44 440 PRO A N 1
ATOM 3406 C CA . PRO A 1 440 ? 22.208 -1.040 -38.422 1.00 90.44 440 PRO A CA 1
ATOM 3407 C C . PRO A 1 440 ? 22.640 0.366 -37.984 1.00 90.44 440 PRO A C 1
ATOM 3409 O O . PRO A 1 440 ? 23.834 0.644 -37.906 1.00 90.44 440 PRO A O 1
ATOM 3412 N N . CYS A 1 441 ? 21.691 1.261 -37.702 1.00 86.81 441 CYS A N 1
ATOM 3413 C CA . CYS A 1 441 ? 21.965 2.637 -37.279 1.00 86.81 441 CYS A CA 1
ATOM 3414 C C . CYS A 1 441 ? 22.204 2.757 -35.766 1.00 86.81 441 CYS A C 1
ATOM 3416 O O . CYS A 1 441 ? 22.522 3.841 -35.270 1.00 86.81 441 CYS A O 1
ATOM 3418 N N . MET A 1 442 ? 22.038 1.663 -35.018 1.00 90.06 442 MET A N 1
ATOM 3419 C CA . MET A 1 442 ? 22.120 1.678 -33.564 1.00 90.06 442 MET A CA 1
ATOM 3420 C C . MET A 1 442 ? 23.545 1.511 -33.061 1.00 90.06 442 MET A C 1
ATOM 3422 O O . MET A 1 442 ? 24.411 0.907 -33.689 1.00 90.06 442 MET A O 1
ATOM 3426 N N . THR A 1 443 ? 23.791 2.045 -31.867 1.00 88.56 443 THR A N 1
ATOM 3427 C CA . THR A 1 443 ? 25.082 1.868 -31.205 1.00 88.56 443 THR A CA 1
ATOM 3428 C C . THR A 1 443 ? 25.127 0.486 -30.564 1.00 88.56 443 THR A C 1
ATOM 3430 O O . THR A 1 443 ? 24.287 0.156 -29.727 1.00 88.56 443 THR A O 1
ATOM 3433 N N . LYS A 1 444 ? 26.110 -0.316 -30.974 1.00 91.75 444 LYS A N 1
ATOM 3434 C CA . LYS A 1 444 ? 26.348 -1.670 -30.474 1.00 91.75 444 LYS A CA 1
ATOM 3435 C C . LYS A 1 444 ? 27.455 -1.658 -29.425 1.00 91.75 444 LYS A C 1
ATOM 3437 O O . LYS A 1 444 ? 28.517 -1.082 -29.660 1.00 91.75 444 LYS A O 1
ATOM 3442 N N . CYS A 1 445 ? 27.237 -2.304 -28.281 1.00 90.69 445 CYS A N 1
ATOM 3443 C CA . CYS A 1 445 ? 28.316 -2.517 -27.323 1.00 90.69 445 CYS A CA 1
ATOM 3444 C C . CYS A 1 445 ? 29.289 -3.567 -27.868 1.00 90.69 445 CYS A C 1
ATOM 3446 O O . CYS A 1 445 ? 28.907 -4.700 -28.132 1.00 90.69 445 CYS A O 1
ATOM 3448 N N . SER A 1 446 ? 30.567 -3.216 -27.963 1.00 89.50 446 SER A N 1
ATOM 3449 C CA . SER A 1 446 ? 31.618 -4.104 -28.479 1.00 89.50 446 SER A CA 1
ATOM 3450 C C . SER A 1 446 ? 31.955 -5.314 -27.594 1.00 89.50 446 SER A C 1
ATOM 3452 O O . SER A 1 446 ? 32.753 -6.155 -28.004 1.00 89.50 446 SER A O 1
ATOM 3454 N N . SER A 1 447 ? 31.386 -5.400 -26.386 1.00 89.06 447 SER A N 1
ATOM 3455 C CA . SER A 1 447 ? 31.657 -6.470 -25.418 1.00 89.06 447 SER A CA 1
ATOM 3456 C C . SER A 1 447 ? 30.489 -7.455 -25.269 1.00 89.06 447 SER A C 1
ATOM 3458 O O . SER A 1 447 ? 30.698 -8.660 -25.384 1.00 89.06 447 SER A O 1
ATOM 3460 N N . CYS A 1 448 ? 29.258 -6.964 -25.065 1.00 90.31 448 CYS A N 1
ATOM 3461 C CA . CYS A 1 448 ? 28.059 -7.811 -24.954 1.00 90.31 448 CYS A CA 1
ATOM 3462 C C . CYS A 1 448 ? 27.244 -7.928 -26.248 1.00 90.31 448 CYS A C 1
ATOM 3464 O O . CYS A 1 448 ? 26.236 -8.624 -26.262 1.00 90.31 448 CYS A O 1
ATOM 3466 N N . ASP A 1 449 ? 27.641 -7.226 -27.312 1.00 89.94 449 ASP A N 1
ATOM 3467 C CA . ASP A 1 449 ? 26.952 -7.174 -28.605 1.00 89.94 449 ASP A CA 1
ATOM 3468 C C . ASP A 1 449 ? 25.494 -6.656 -28.576 1.00 89.94 449 ASP A C 1
ATOM 3470 O O . ASP A 1 449 ? 24.851 -6.602 -29.622 1.00 89.94 449 ASP A O 1
ATOM 3474 N N . HIS A 1 450 ? 24.979 -6.184 -27.435 1.00 90.94 450 HIS A N 1
ATOM 3475 C CA . HIS A 1 450 ? 23.653 -5.562 -27.364 1.00 90.94 450 HIS A CA 1
ATOM 3476 C C . HIS A 1 450 ? 23.589 -4.235 -28.140 1.00 90.94 450 HIS A C 1
ATOM 3478 O O . HIS A 1 450 ? 24.552 -3.459 -28.163 1.00 90.94 450 HIS A O 1
ATOM 3484 N N . LEU A 1 451 ? 22.422 -3.950 -28.728 1.00 90.25 451 LEU A N 1
ATOM 3485 C CA . LEU A 1 451 ? 22.090 -2.664 -29.348 1.00 90.25 451 LEU A CA 1
ATOM 3486 C C . LEU A 1 451 ? 21.444 -1.720 -28.331 1.00 90.25 451 LEU A C 1
ATOM 3488 O O . LEU A 1 451 ? 20.725 -2.156 -27.436 1.00 90.25 451 LEU A O 1
ATOM 3492 N N . TYR A 1 452 ? 21.665 -0.416 -28.477 1.00 88.75 452 TYR A N 1
ATOM 3493 C CA . TYR A 1 452 ? 21.143 0.597 -27.559 1.00 88.75 452 TYR A CA 1
ATOM 3494 C C . TYR A 1 452 ? 20.416 1.694 -28.334 1.00 88.75 452 TYR A C 1
ATOM 3496 O O . TYR A 1 452 ? 20.947 2.208 -29.321 1.00 88.75 452 TYR A O 1
ATOM 3504 N N . CYS A 1 453 ? 19.202 2.052 -27.891 1.00 86.31 453 CYS A N 1
ATOM 3505 C CA . CYS A 1 453 ? 18.436 3.142 -28.497 1.00 86.31 453 CYS A CA 1
ATOM 3506 C C . CYS A 1 453 ? 19.108 4.503 -28.274 1.00 86.31 453 CYS A C 1
ATOM 3508 O O . CYS A 1 453 ? 19.838 4.672 -27.301 1.00 86.31 453 CYS A O 1
ATOM 3510 N N . THR A 1 454 ? 18.870 5.483 -29.151 1.00 83.38 454 THR A N 1
ATOM 3511 C CA . THR A 1 454 ? 19.494 6.820 -29.063 1.00 83.38 454 THR A CA 1
ATOM 3512 C C . THR A 1 454 ? 19.216 7.498 -27.720 1.00 83.38 454 THR A C 1
ATOM 3514 O O . THR A 1 454 ? 20.102 8.125 -27.151 1.00 83.38 454 THR A O 1
ATOM 3517 N N . GLN A 1 455 ? 18.019 7.298 -27.165 1.00 80.56 455 GLN A N 1
ATOM 3518 C CA . GLN A 1 455 ? 17.637 7.841 -25.863 1.00 80.56 455 GLN A CA 1
ATOM 3519 C C . GLN A 1 455 ? 18.412 7.188 -24.708 1.00 80.56 455 GLN A C 1
ATOM 3521 O O . GLN A 1 455 ? 19.017 7.880 -23.896 1.00 80.56 455 GLN A O 1
ATOM 3526 N N . CYS A 1 456 ? 18.476 5.853 -24.667 1.00 82.38 456 CYS A N 1
ATOM 3527 C CA . CYS A 1 456 ? 19.308 5.134 -23.697 1.00 82.38 456 CYS A CA 1
ATOM 3528 C C . CYS A 1 456 ? 20.800 5.412 -23.900 1.00 82.38 456 CYS A C 1
ATOM 3530 O O . CYS A 1 456 ? 21.567 5.355 -22.947 1.00 82.38 456 CYS A O 1
ATOM 3532 N N . LYS A 1 457 ? 21.217 5.726 -25.130 1.00 81.12 457 LYS A N 1
ATOM 3533 C CA . LYS A 1 457 ? 22.585 6.134 -25.417 1.00 81.12 457 LYS A CA 1
ATOM 3534 C C . LYS A 1 457 ? 22.908 7.469 -24.740 1.00 81.12 457 LYS A C 1
ATOM 3536 O O . LYS A 1 457 ? 23.973 7.588 -24.160 1.00 81.12 457 LYS A O 1
ATOM 3541 N N . TRP A 1 458 ? 22.019 8.455 -24.823 1.00 70.06 458 TRP A N 1
ATOM 3542 C CA . TRP A 1 458 ? 22.248 9.792 -24.260 1.00 70.06 458 TRP A CA 1
ATOM 3543 C C . TRP A 1 458 ? 22.185 9.839 -22.735 1.00 70.06 458 TRP A C 1
ATOM 3545 O O . TRP A 1 458 ? 22.859 10.666 -22.132 1.00 70.06 458 TRP A O 1
ATOM 3555 N N . ASN A 1 459 ? 21.414 8.942 -22.123 1.00 70.75 459 ASN A N 1
ATOM 3556 C CA . ASN A 1 459 ? 21.264 8.880 -20.669 1.00 70.75 459 ASN A CA 1
ATOM 3557 C C . ASN A 1 459 ? 22.355 8.050 -19.970 1.00 70.75 459 ASN A C 1
ATOM 3559 O O . ASN A 1 459 ? 22.389 8.008 -18.744 1.00 70.75 459 ASN A O 1
ATOM 3563 N N . GLU A 1 460 ? 23.231 7.385 -20.725 1.00 67.38 460 GLU A N 1
ATOM 3564 C CA . GLU A 1 460 ? 24.332 6.588 -20.185 1.00 67.38 460 GLU A CA 1
ATOM 3565 C C . GLU A 1 460 ? 25.684 7.222 -20.500 1.00 67.38 460 GLU A C 1
ATOM 3567 O O . GLU A 1 460 ? 25.919 7.739 -21.593 1.00 67.38 460 GLU A O 1
ATOM 3572 N N . GLU A 1 461 ? 26.616 7.101 -19.559 1.00 75.31 461 GLU A N 1
ATOM 3573 C CA . GLU A 1 461 ? 28.026 7.335 -19.845 1.00 75.31 461 GLU A CA 1
ATOM 3574 C C . GLU A 1 461 ? 28.529 6.186 -20.727 1.00 75.31 461 GLU A C 1
ATOM 3576 O O . GLU A 1 461 ? 28.531 5.017 -20.332 1.00 75.31 461 GLU A O 1
ATOM 3581 N N . TRP A 1 462 ? 28.925 6.512 -21.956 1.00 78.12 462 TRP A N 1
ATOM 3582 C CA . TRP A 1 462 ? 29.568 5.555 -22.848 1.00 78.12 462 TRP A CA 1
ATOM 3583 C C . TRP A 1 462 ? 31.065 5.599 -22.662 1.00 78.12 462 TRP A C 1
ATOM 3585 O O . TRP A 1 462 ? 31.682 6.662 -22.697 1.00 78.12 462 TRP A O 1
ATOM 3595 N N . PHE A 1 463 ? 31.648 4.416 -22.546 1.00 81.75 463 PHE A N 1
ATOM 3596 C CA . PHE A 1 463 ? 33.078 4.259 -22.366 1.00 81.75 463 PHE A CA 1
ATOM 3597 C C . PHE A 1 463 ? 33.679 3.666 -23.630 1.00 81.75 463 PHE A C 1
ATOM 3599 O O . PHE A 1 463 ? 33.036 2.895 -24.344 1.00 81.75 463 PHE A O 1
ATOM 3606 N N . SER A 1 464 ? 34.915 4.033 -23.928 1.00 87.12 464 SER A N 1
ATOM 3607 C CA . SER A 1 464 ? 35.689 3.410 -24.990 1.00 87.12 464 SER A CA 1
ATOM 3608 C C . SER A 1 464 ? 36.571 2.313 -24.397 1.00 87.12 464 SER A C 1
ATOM 3610 O O . SER A 1 464 ? 37.192 2.490 -23.351 1.00 87.12 464 SER A O 1
ATOM 3612 N N . CYS A 1 465 ? 36.633 1.166 -25.073 1.00 86.81 465 CYS A N 1
ATOM 3613 C CA . CYS A 1 465 ? 37.621 0.127 -24.796 1.00 86.81 465 CYS A CA 1
ATOM 3614 C C . CYS A 1 465 ? 39.027 0.744 -24.805 1.00 86.81 465 CYS A C 1
ATOM 3616 O O . CYS A 1 465 ? 39.382 1.394 -25.791 1.00 86.81 465 CYS A O 1
ATOM 3618 N N . LYS A 1 466 ? 39.842 0.520 -23.765 1.00 87.19 466 LYS A N 1
ATOM 3619 C CA . LYS A 1 466 ? 41.190 1.117 -23.683 1.00 87.19 466 LYS A CA 1
ATOM 3620 C C . LYS A 1 466 ? 42.095 0.689 -24.842 1.00 87.19 466 LYS A C 1
ATOM 3622 O O . LYS A 1 466 ? 42.924 1.475 -25.289 1.00 87.19 466 LYS A O 1
ATOM 3627 N N . THR A 1 467 ? 41.920 -0.534 -25.344 1.00 88.75 467 THR A N 1
ATOM 3628 C CA . THR A 1 467 ? 42.769 -1.094 -26.406 1.00 88.75 467 THR A CA 1
ATOM 3629 C C . THR A 1 467 ? 42.343 -0.705 -27.827 1.00 88.75 467 THR A C 1
ATOM 3631 O O . THR A 1 467 ? 43.199 -0.409 -28.655 1.00 88.75 467 THR A O 1
ATOM 3634 N N . CYS A 1 468 ? 41.045 -0.725 -28.153 1.00 90.62 468 CYS A N 1
ATOM 3635 C CA . CYS A 1 468 ? 40.569 -0.497 -29.533 1.00 90.62 468 CYS A CA 1
ATOM 3636 C C . CYS A 1 468 ? 39.641 0.709 -29.701 1.00 90.62 468 CYS A C 1
ATOM 3638 O O . CYS A 1 468 ? 39.115 0.926 -30.791 1.00 90.62 468 CYS A O 1
ATOM 3640 N N . SER A 1 469 ? 39.390 1.461 -28.630 1.00 89.12 469 SER A N 1
ATOM 3641 C CA . SER A 1 469 ? 38.503 2.629 -28.590 1.00 89.12 469 SER A CA 1
ATOM 3642 C C . SER A 1 469 ? 37.033 2.369 -28.956 1.00 89.12 469 SER A C 1
ATOM 3644 O O . SER A 1 469 ? 36.235 3.304 -28.983 1.00 89.12 469 SER A O 1
ATOM 3646 N N . ASN A 1 470 ? 36.639 1.114 -29.198 1.00 89.19 470 ASN A N 1
ATOM 3647 C CA . ASN A 1 470 ? 35.253 0.760 -29.496 1.00 89.19 470 ASN A CA 1
ATOM 3648 C C . ASN A 1 470 ? 34.338 0.994 -28.289 1.00 89.19 470 ASN A C 1
ATOM 3650 O O . ASN A 1 470 ? 34.731 0.777 -27.144 1.00 89.19 470 ASN A O 1
ATOM 3654 N N . LEU A 1 471 ? 33.091 1.381 -28.558 1.00 87.44 471 LEU A N 1
ATOM 3655 C CA . LEU A 1 471 ? 32.119 1.731 -27.526 1.00 87.44 471 LEU A CA 1
ATOM 3656 C C . LEU A 1 471 ? 31.721 0.522 -26.666 1.00 87.44 471 LEU A C 1
ATOM 3658 O O . LEU A 1 471 ? 31.468 -0.582 -27.164 1.00 87.44 471 LEU A O 1
ATOM 3662 N N . MET A 1 472 ? 31.644 0.747 -25.360 1.00 87.06 472 MET A N 1
ATOM 3663 C CA . MET A 1 472 ? 31.251 -0.206 -24.332 1.00 87.06 472 MET A CA 1
ATOM 3664 C C . MET A 1 472 ? 30.155 0.403 -23.460 1.00 87.06 472 MET A C 1
ATOM 3666 O O . MET A 1 472 ? 30.184 1.592 -23.146 1.00 87.06 472 MET A O 1
ATOM 3670 N N . CYS A 1 473 ? 29.182 -0.423 -23.074 1.00 86.69 473 CYS A N 1
ATOM 3671 C CA . CYS A 1 473 ? 28.166 -0.004 -22.121 1.00 86.69 473 CYS A CA 1
ATOM 3672 C C . CYS A 1 473 ? 28.734 0.005 -20.696 1.00 86.69 473 CYS A C 1
ATOM 3674 O O . CYS A 1 473 ? 29.732 -0.663 -20.399 1.00 86.69 473 CYS A O 1
ATOM 3676 N N . LYS A 1 474 ? 28.053 0.728 -19.805 1.00 83.50 474 LYS A N 1
ATOM 3677 C CA . LYS A 1 474 ? 28.418 0.876 -18.395 1.00 83.50 474 LYS A CA 1
ATOM 3678 C C . LYS A 1 474 ? 28.577 -0.459 -17.659 1.00 83.50 474 LYS A C 1
ATOM 3680 O O . LYS A 1 474 ? 29.516 -0.636 -16.889 1.00 83.50 474 LYS A O 1
ATOM 3685 N N . ASP A 1 475 ? 27.716 -1.435 -17.930 1.00 83.44 475 ASP A N 1
ATOM 3686 C CA . ASP A 1 475 ? 27.823 -2.751 -17.288 1.00 83.44 475 ASP A CA 1
ATOM 3687 C C . ASP A 1 475 ? 29.057 -3.527 -17.754 1.00 83.44 475 ASP A C 1
ATOM 3689 O O . ASP A 1 475 ? 29.708 -4.210 -16.963 1.00 83.44 475 ASP A O 1
ATOM 3693 N N . CYS A 1 476 ? 29.422 -3.403 -19.032 1.00 86.00 476 CYS A N 1
ATOM 3694 C CA . CYS A 1 476 ? 30.621 -4.046 -19.550 1.00 86.00 476 CYS A CA 1
ATOM 3695 C C . CYS A 1 476 ? 31.896 -3.381 -19.027 1.00 86.00 476 CYS A C 1
ATOM 3697 O O . CYS A 1 476 ? 32.813 -4.114 -18.668 1.00 86.00 476 CYS A O 1
ATOM 3699 N N . ILE A 1 477 ? 31.952 -2.045 -18.932 1.00 82.19 477 ILE A N 1
ATOM 3700 C CA . ILE A 1 477 ? 33.150 -1.360 -18.417 1.00 82.19 477 ILE A CA 1
ATOM 3701 C C . ILE A 1 477 ? 33.365 -1.615 -16.918 1.00 82.19 477 ILE A C 1
ATOM 3703 O O . ILE A 1 477 ? 34.496 -1.743 -16.468 1.00 82.19 477 ILE A O 1
ATOM 3707 N N . ARG A 1 478 ? 32.284 -1.740 -16.128 1.00 80.56 478 ARG A N 1
ATOM 3708 C CA . ARG A 1 478 ? 32.386 -2.028 -14.683 1.00 80.56 478 ARG A CA 1
ATOM 3709 C C . ARG A 1 478 ? 33.096 -3.345 -14.395 1.00 80.56 478 ARG A C 1
ATOM 3711 O O . ARG A 1 478 ? 33.683 -3.491 -13.329 1.00 80.56 478 ARG A O 1
ATOM 3718 N N . ASN A 1 479 ? 32.999 -4.289 -15.325 1.00 79.44 479 ASN A N 1
ATOM 3719 C CA . ASN A 1 479 ? 33.579 -5.616 -15.190 1.00 79.44 479 ASN A CA 1
ATOM 3720 C C . ASN A 1 479 ? 34.907 -5.757 -15.949 1.00 79.44 479 ASN A C 1
ATOM 3722 O O . ASN A 1 479 ? 35.699 -6.630 -15.605 1.00 79.44 479 ASN A O 1
ATOM 3726 N N . TRP A 1 480 ? 35.155 -4.922 -16.965 1.00 78.56 480 TRP A N 1
ATOM 3727 C CA . TRP A 1 480 ? 36.295 -5.062 -17.868 1.00 78.56 480 TRP A CA 1
ATOM 3728 C C . TRP A 1 480 ? 36.792 -3.7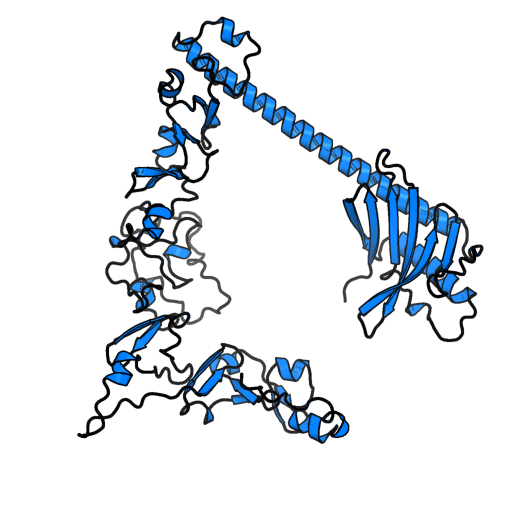09 -18.379 1.00 78.56 480 TRP A C 1
ATOM 3730 O O . TRP A 1 480 ? 36.021 -2.925 -18.919 1.00 78.56 480 TRP A O 1
ATOM 3740 N N . ASP A 1 481 ? 38.103 -3.482 -18.308 1.00 84.44 481 ASP A N 1
ATOM 3741 C CA . ASP A 1 481 ? 38.761 -2.300 -18.890 1.00 84.44 481 ASP A CA 1
ATOM 3742 C C . ASP A 1 481 ? 38.826 -2.329 -20.433 1.00 84.44 481 ASP A C 1
ATOM 3744 O O . ASP A 1 481 ? 38.962 -1.292 -21.087 1.00 84.44 481 ASP A O 1
ATOM 3748 N N . ASP A 1 482 ? 38.742 -3.527 -21.013 1.00 86.31 482 ASP A N 1
ATOM 3749 C CA . ASP A 1 482 ? 38.820 -3.798 -22.445 1.00 86.31 482 ASP A CA 1
ATOM 3750 C C . ASP A 1 482 ? 37.549 -4.524 -22.918 1.00 86.31 482 ASP A C 1
ATOM 3752 O O . ASP A 1 482 ? 36.897 -5.254 -22.167 1.00 86.31 482 ASP A O 1
ATOM 3756 N N . CYS A 1 483 ? 37.170 -4.339 -24.186 1.00 86.56 483 CYS A N 1
ATOM 3757 C CA . CYS A 1 483 ? 36.042 -5.069 -24.759 1.00 86.56 483 CYS A CA 1
ATOM 3758 C C . CYS A 1 483 ? 36.371 -6.560 -24.877 1.00 86.56 483 CYS A C 1
ATOM 3760 O O . CYS A 1 483 ? 37.534 -6.930 -25.040 1.00 86.56 483 CYS A O 1
ATOM 3762 N N . ARG A 1 484 ? 35.341 -7.416 -24.877 1.00 85.44 484 ARG A N 1
ATOM 3763 C CA . ARG A 1 484 ? 35.500 -8.877 -24.921 1.00 85.44 484 ARG A CA 1
ATOM 3764 C C . ARG A 1 484 ? 36.470 -9.356 -26.003 1.00 85.44 484 ARG A C 1
ATOM 3766 O O . ARG A 1 484 ? 37.337 -10.163 -25.712 1.00 85.44 484 ARG A O 1
ATOM 3773 N N . LYS A 1 485 ? 36.408 -8.794 -27.216 1.00 86.38 485 LYS A N 1
ATOM 3774 C CA . LYS A 1 485 ? 37.341 -9.141 -28.307 1.00 86.38 485 LYS A CA 1
ATOM 3775 C C . LYS A 1 485 ? 38.806 -8.840 -27.968 1.00 86.38 485 LYS A C 1
ATOM 3777 O O . LYS A 1 485 ? 39.682 -9.625 -28.310 1.00 86.38 485 LYS A O 1
ATOM 3782 N N . CYS A 1 486 ? 39.077 -7.713 -27.311 1.00 87.88 486 CYS A N 1
ATOM 3783 C CA . CYS A 1 486 ? 40.423 -7.346 -26.869 1.00 87.88 486 CYS A CA 1
ATOM 3784 C C . CYS A 1 486 ? 40.873 -8.199 -25.678 1.00 87.88 486 CYS A C 1
ATOM 3786 O O . CYS A 1 486 ? 42.022 -8.632 -25.655 1.00 87.88 486 CYS A O 1
ATOM 3788 N N . THR A 1 487 ? 39.975 -8.491 -24.736 1.00 84.00 487 THR A N 1
ATOM 3789 C CA . THR A 1 487 ? 40.246 -9.392 -23.608 1.00 84.00 487 THR A CA 1
ATOM 3790 C C . THR A 1 487 ? 40.588 -10.800 -24.093 1.00 84.00 487 THR A C 1
ATOM 3792 O O . THR A 1 487 ? 41.615 -11.343 -23.695 1.00 84.00 487 THR A O 1
ATOM 3795 N N . ASP A 1 488 ? 39.796 -11.350 -25.015 1.00 84.88 488 ASP A N 1
ATOM 3796 C CA . ASP A 1 488 ? 40.005 -12.679 -25.597 1.00 84.88 488 ASP A CA 1
ATOM 3797 C C . ASP A 1 488 ? 41.317 -12.745 -26.398 1.00 84.88 488 ASP A C 1
ATOM 3799 O O . ASP A 1 488 ? 42.027 -13.747 -26.346 1.00 84.88 488 ASP A O 1
ATOM 3803 N N . ALA A 1 489 ? 41.682 -11.666 -27.101 1.00 85.62 489 ALA A N 1
ATOM 3804 C CA . ALA A 1 489 ? 42.957 -11.572 -27.813 1.00 85.62 489 ALA A CA 1
ATOM 3805 C C . ALA A 1 489 ? 44.166 -11.454 -26.866 1.00 85.62 489 ALA A C 1
ATOM 3807 O O . ALA A 1 489 ? 45.239 -11.974 -27.166 1.00 85.62 489 ALA A O 1
ATOM 3808 N N . LYS A 1 490 ? 44.003 -10.771 -25.726 1.00 85.06 490 LYS A N 1
ATOM 3809 C CA . LYS A 1 490 ? 45.054 -10.555 -24.720 1.00 85.06 490 LYS A CA 1
ATOM 3810 C C . LYS A 1 490 ? 45.274 -11.781 -23.833 1.00 85.06 490 LYS A C 1
ATOM 3812 O O . LYS A 1 490 ? 46.404 -12.038 -23.423 1.00 85.06 490 LYS A O 1
ATOM 3817 N N . TYR A 1 491 ? 44.216 -12.550 -23.574 1.00 81.56 491 TYR A N 1
ATOM 3818 C CA . TYR A 1 491 ? 44.236 -13.749 -22.736 1.00 81.56 491 TYR A CA 1
ATOM 3819 C C . TYR A 1 491 ? 43.590 -14.954 -23.443 1.00 81.56 491 TYR A C 1
ATOM 3821 O O . TYR A 1 491 ? 42.559 -15.458 -22.989 1.00 81.56 491 TYR A O 1
ATOM 3829 N N . PRO A 1 492 ? 44.202 -15.478 -24.522 1.00 73.94 492 PRO A N 1
ATOM 3830 C CA . PRO A 1 492 ? 43.622 -16.581 -25.289 1.00 73.94 492 PRO A CA 1
ATOM 3831 C C . PRO A 1 492 ? 43.383 -17.856 -24.457 1.00 73.94 492 PRO A C 1
ATOM 3833 O O . PRO A 1 492 ? 42.511 -18.656 -24.785 1.00 73.94 492 PRO A O 1
ATOM 3836 N N . SER A 1 493 ? 44.113 -18.036 -23.350 1.00 61.44 493 SER A N 1
ATOM 3837 C CA . SER A 1 493 ? 43.998 -19.180 -22.435 1.00 61.44 493 SER A CA 1
ATOM 3838 C C . SER A 1 493 ? 42.760 -19.165 -21.525 1.00 61.44 493 SER A C 1
ATOM 3840 O O . SER A 1 493 ? 42.398 -20.216 -21.004 1.00 61.44 493 SER A O 1
ATOM 3842 N N . TYR A 1 494 ? 42.070 -18.029 -21.359 1.00 56.69 494 TYR A N 1
ATOM 3843 C CA . TYR A 1 494 ? 40.827 -17.950 -20.571 1.00 56.69 494 TYR A CA 1
ATOM 3844 C C . TYR A 1 494 ? 39.581 -18.420 -21.345 1.00 56.69 494 TYR A C 1
ATOM 3846 O O . TYR A 1 494 ? 38.539 -18.671 -20.743 1.00 56.69 494 TYR A O 1
ATOM 3854 N N . ASN A 1 495 ? 39.683 -18.605 -22.667 1.00 51.81 495 ASN A N 1
ATOM 3855 C CA . ASN A 1 495 ? 38.562 -19.010 -23.524 1.00 51.81 495 ASN A CA 1
ATOM 3856 C C . ASN A 1 495 ? 38.359 -20.541 -23.612 1.00 51.81 495 ASN A C 1
ATOM 3858 O O . ASN A 1 495 ? 37.566 -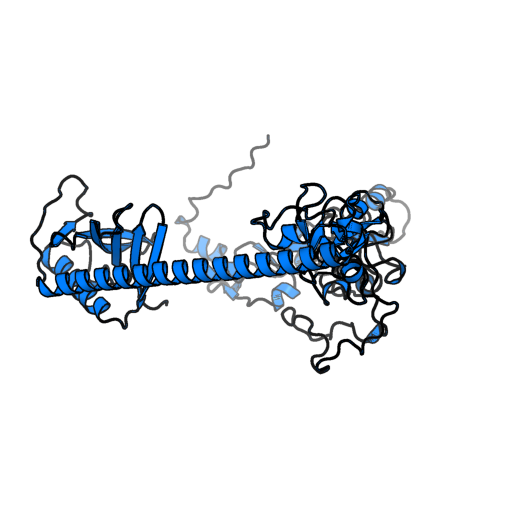21.011 -24.423 1.00 51.81 495 ASN A O 1
ATOM 3862 N N . MET A 1 496 ? 39.041 -21.341 -22.778 1.00 48.09 496 MET A N 1
ATOM 3863 C CA . MET A 1 496 ? 38.888 -22.809 -22.757 1.00 48.09 496 MET A CA 1
ATOM 3864 C C . MET A 1 496 ? 37.753 -23.333 -21.849 1.00 48.09 496 MET A C 1
ATOM 3866 O O . MET A 1 496 ? 37.597 -24.543 -21.717 1.00 48.09 496 MET A O 1
ATOM 3870 N N . GLY A 1 497 ? 36.944 -22.462 -21.229 1.00 47.50 497 GLY A N 1
ATOM 3871 C CA . GLY A 1 497 ? 36.003 -22.871 -20.171 1.00 47.50 497 GLY A CA 1
ATOM 3872 C C . GLY A 1 497 ? 34.507 -22.936 -20.504 1.00 47.50 497 GLY A C 1
ATOM 3873 O O . GLY A 1 497 ? 33.773 -23.581 -19.765 1.00 47.50 497 GLY A O 1
ATOM 3874 N N . CYS A 1 498 ? 34.021 -22.310 -21.580 1.00 42.47 498 CYS A N 1
ATOM 3875 C CA . CYS A 1 498 ? 32.578 -22.259 -21.863 1.00 42.47 498 CYS A CA 1
ATOM 3876 C C . CYS A 1 498 ? 32.287 -22.572 -23.331 1.00 42.47 498 CYS A C 1
ATOM 3878 O O . CYS A 1 498 ? 32.108 -21.673 -24.151 1.00 42.47 498 CYS A O 1
ATOM 3880 N N . SER A 1 499 ? 32.197 -23.863 -23.656 1.00 36.78 499 SER A N 1
ATOM 3881 C CA . SER A 1 499 ? 31.452 -24.277 -24.848 1.00 36.78 499 SER A CA 1
ATOM 3882 C C . SER A 1 499 ? 29.974 -23.909 -24.651 1.00 36.78 499 SER A C 1
ATOM 3884 O O . SER A 1 499 ? 29.440 -24.158 -23.567 1.00 36.78 499 SER A O 1
ATOM 3886 N N . PRO A 1 500 ? 29.289 -23.321 -25.645 1.00 39.16 500 PRO A N 1
ATOM 3887 C CA . PRO A 1 500 ? 27.854 -23.109 -25.555 1.00 39.16 500 PRO A CA 1
ATOM 3888 C C . PRO A 1 500 ? 27.170 -24.476 -25.466 1.00 39.16 500 PRO A C 1
ATOM 3890 O O . PRO A 1 500 ? 27.324 -25.312 -26.358 1.00 39.16 500 PRO A O 1
ATOM 3893 N N . LEU A 1 501 ? 26.420 -24.708 -24.386 1.00 36.12 501 LEU A N 1
ATOM 3894 C CA . LEU A 1 501 ? 25.448 -25.795 -24.337 1.00 36.12 501 LEU A CA 1
ATOM 3895 C C . LEU A 1 501 ? 24.517 -25.613 -25.536 1.00 36.12 501 LEU A C 1
ATOM 3897 O O . LEU A 1 501 ? 23.783 -24.629 -25.628 1.00 36.12 501 LEU A O 1
ATOM 3901 N N . SER A 1 502 ? 24.608 -26.538 -26.487 1.00 29.86 502 SER A N 1
ATOM 3902 C CA . SER A 1 502 ? 23.650 -26.635 -27.579 1.00 29.86 502 SER A CA 1
ATOM 3903 C C . SER A 1 502 ? 22.259 -26.825 -26.966 1.00 29.86 502 SER A C 1
ATOM 3905 O O . SER A 1 502 ? 22.131 -27.629 -26.039 1.00 29.86 502 SER A O 1
ATOM 3907 N N . PRO A 1 503 ? 21.217 -26.119 -27.431 1.00 36.47 503 PRO A N 1
ATOM 3908 C CA . PRO A 1 503 ? 19.869 -26.389 -26.966 1.00 36.47 503 PRO A CA 1
ATOM 3909 C C . PRO A 1 503 ? 19.502 -27.807 -27.416 1.00 36.47 503 PRO A C 1
ATOM 3911 O O . PRO A 1 503 ? 19.423 -28.091 -28.612 1.00 36.47 503 PRO A O 1
ATOM 3914 N N . SER A 1 504 ? 19.326 -28.720 -26.461 1.00 31.36 504 SER A N 1
ATOM 3915 C CA . SER A 1 504 ? 18.716 -30.013 -26.733 1.00 31.36 504 SER A CA 1
ATOM 3916 C C . SER A 1 504 ? 17.255 -29.766 -27.083 1.00 31.36 504 SER A C 1
ATOM 3918 O O . SER A 1 504 ? 16.481 -29.317 -26.241 1.00 31.36 504 SER A O 1
ATOM 3920 N N . VAL A 1 505 ? 16.898 -30.045 -28.331 1.00 38.94 505 VAL A N 1
ATOM 3921 C CA . VAL A 1 505 ? 15.508 -30.184 -28.751 1.00 38.94 505 VAL A CA 1
ATOM 3922 C C . VAL A 1 505 ? 14.937 -31.420 -28.056 1.00 38.94 505 VAL A C 1
ATOM 3924 O O . VAL A 1 505 ? 15.373 -32.531 -28.353 1.00 38.94 505 VAL A O 1
ATOM 3927 N N . TYR A 1 506 ? 13.999 -31.200 -27.136 1.00 36.34 506 TYR A N 1
ATOM 3928 C CA . TYR A 1 506 ? 12.880 -32.091 -26.824 1.00 36.34 506 TYR A CA 1
ATOM 3929 C C . TYR A 1 506 ? 11.667 -31.248 -26.452 1.00 36.34 506 TYR A C 1
ATOM 3931 O O . TYR A 1 506 ? 11.844 -30.302 -25.649 1.00 36.34 506 TYR A O 1
#

Organism: NCBI:txid180088

Secondary structure (DSSP, 8-state):
-PPPEEEEEEEETTEEEEEEEETTSTHHHHHHHHHHHHHHHS---SS--TTTS-GGGEEEEEEE-TTT--EEEEEEEEEEEPTTT--EEEEEEEETTTTEEEESTT-TT----BPPSS-HHHHHHHHHHHHHHHHHHHHHHHHHHHHHHHHHHHHHHHHHHHHHHHHHHHHHTTSS-GGGGTS---TTB-TTT-PBEEEBTTT--EEES-TTSTTTTTS-EEE-SS-TT-EEEHHHHHSSS-SEEE-TTT--EEETTT--EE--PBS-GGG-S--TT--TTS---S-TT--S-GGG--BSS--EEPPPHHHHHTTTTTTEEEBS-TT-HHHHS-TT--EEETTT-TT-EE-TTSS-EE-HHHHH-TTS--EEE-TTT--EEETTT-TT--B-TTT--BPPPHHHHHT--SS-S-S-------EEEEBTTT--EEETTTGGGSEEPTTT--EE-HHHHHTS--EE-TTT--EE-HHHHHH-SS-HHHHHHH-GGGGGS---------

pLDDT: mean 77.0, std 15.03, range [29.86, 93.06]

Radius of gyration: 35.9 Å; chains: 1; bounding box: 91×60×97 Å

Sequence (506 aa):
MPSPVINITIHKQNTMQFRHVGAEHPIYSRVLELAKALVTRDGVDDMVTPDELLPSHASFLAILNATTAVLQHCGLHLSRLDPLSRQRTVCFTINLNHMVVNDVSLGSDNISDFPLPVSEGVLMELRDFVIGQVSEWKRDEESQRHEQETKWKQEQERRRADTIAFLRRLAKLDLVGPGVLESDVPTDVCPLCSRDLVRCRVCGVHTCENSTCQASSIVSVVACSYHDQEFFCIPCATDHSPAAGQCPICSRWCCMAFLNGCVGQPEGVAQWRRGYNCSPDERFHPISDLSTDDRGLNHAHPPKIAPCQECVREGHASAWHRCNNNYCWSRSHNHMGDMICSDCAPGGQSCACSRTWICELCSTDQFGMPFAQCPSCKAVYCQDWCAYIQTCIVCSSTRLCDDCIEEEPEADAGQSQLRNPLFTEKCGICRQHICDACAPCMTKCSSCDHLYCTQCKWNEEWFSCKTCSNLMCKDCIRNWDDCRKCTDAKYPSYNMGCSPLSPSVY

Foldseek 3Di:
DDFQWEWEWEDEPPDIDIDIDGCPDPLQVLQLVQLVQVVVPPPDPDDDDSVQQHNSQKYWYWYADHPPRHTPWTWIFGWGQDPVPRDTDGQWIATLVVRFIAGPPVDDPDRDRDHGSDDNVSSVVSVVVSVVVSVVVVVVVVVVVVVVVVVVVVVVVVLQVLLLVLVVVCVVVVNDPPCVSVDPPDSQADPQPRAGWAAAPPPRHTFGPPCPTPRCVVFPWAAAPVDRRHIHTVCLQPDPPHQWYAFPQPRHIHGLLQWAKAQAAWPDLPQPPDPPDDDPPPDDDPPPPDPDDPVPTDGPDHMGTHGGPVCVVVVVRVQKDFAPQCSDPQNPDDSRRRIDGCVRAVPWAAAPVNPHIHGPSRVPRPVGDLWDAAPPPRGIHGVVPCVQWAAAPAPRDIAHHPVVVVPPPDDDDDDPPSPGFDFDAAAPPPRGTHTPVCQVVFQAAQAPRHTHHPVRVVVFDWAAQPPPGHTHGPVQVVVDSGHNVVVCVVCVPVPPPDDDDDPDDD